Protein 6R00 (pdb70)

Foldseek 3Di:
DAFFEEEEEACAFAANPQGDLLLLLLLLVWPAEEEEEDDVNNVVVSCVRDVHYHYLVVLADVVDFVVSSLVVSLCVQLVVRNVRTYYYYYYYAFCPPPHRNLVVNQVVCVVVPHHHYYDTTHHPVNLVCVQLVHDCVVPHEAEEALQCCQVVVDDDDLAGKYKYAQLQQRPHRGDDPVFDQSVCSVSSLVSCCVRPNQQFWKFWWARHHYPVDRIRGDIDGSVCCPPSVNVNPAGNRIMIMGHHADFDADDVVVCVVVVVDDPVPPDGSLQDQPDDRPRHPPNDHHDPCDVVNVVVVVCVVVDDPDLQDWAWDEDPLLVVLVVCCSNHVVLVVVCVVQQLVSLVPRPPDDPQSSVCSNVVPPVSNVVNTIPGGPVCVVVPPPPD/DPDDDDDDVPDD

Sequence (396 aa):
TKAGSLTIVGTGIESIGQMTLQALSYIEAAAKVFYCVIDPATEAFILTKNKNCVDLYQYYDNGKSRLNTYTQMSSELMVREVRKGLDVVGVFYGHPGVFVNNPSHRALAIAKSEGYRARMLPGVSAEDCLFADLCIDPSNPGCLTYEASDFLIRDRPVSIHSHLVLFQVGCVGIADFNFTGFFDNNKFGVLVDRLEQEYGAEHPVVHYIAAMMPHQDPVTDKYTVAQLREPEIAKRVGGVSTFYIPPKARKASNLDIIRRLELLPAGQVPDKKARIYPANQWEPDVPEVEPYRPSDQAAIAQLADHAPPEQYQPLATSKAMSDVMTKLALDPKALADYKADHRAFAQSVPDLTPQERAALELGDSWAIRCAMKNMPSSLLDAARESGFPWIFGVIGVIG

InterPro domains:
  IPR000878 Tetrapyrrole methylase [PF00590] (12-148)
  IPR014777 Tetrapyrrole methylase, subdomain 1 [G3DSA:3.40.1010.10] (1-129)
  IPR035996 Tetrapyrrole methylase superfamily [SSF53790] (10-252)
  IPR060779 RiPP cyclopeptide precursor peptide region [NF038374] (378-417)

B-factor: mean 42.91, std 15.18, range [23.24, 138.72]

Structure (mmCIF, N/CA/C/O backbone):
data_6R00
#
_entry.id   6R00
#
_cell.length_a   85.772
_cell.length_b   91.828
_cell.length_c   162.999
_cell.angle_alpha   90.00
_cell.angle_beta   90.00
_cell.angle_gamma   90.00
#
_symmetry.space_group_name_H-M   'I 2 2 2'
#
loop_
_entity.id
_entity.type
_entity.pdbx_description
1 polymer 'Peptide N-methyltransferase'
2 polymer PHE-PRO-TRP-MVA-ILE-MVA-PHE-GLY-VAL-ILE-GLY-VAL-ILE-GLY
3 non-polymer S-ADENOSYL-L-HOMOCYSTEINE
4 water water
#
loop_
_atom_site.group_PDB
_atom_site.id
_atom_site.type_symbol
_atom_site.label_atom_id
_atom_site.label_alt_id
_atom_site.label_comp_id
_atom_site.label_asym_id
_atom_site.label_entity_id
_atom_site.label_seq_id
_atom_site.pdbx_PDB_ins_code
_atom_site.Cartn_x
_atom_site.Cartn_y
_atom_site.Cartn_z
_atom_site.occupancy
_atom_site.B_iso_or_equiv
_atom_site.auth_seq_id
_atom_site.auth_comp_id
_atom_site.auth_asym_id
_atom_site.auth_atom_id
_atom_site.pdbx_PDB_model_num
ATOM 1 N N . THR A 1 6 ? 26.176 10.794 39.431 1.00 72.22 7 THR A N 1
ATOM 2 C CA . THR A 1 6 ? 27.057 11.735 40.191 1.00 70.47 7 THR A CA 1
ATOM 3 C C . THR A 1 6 ? 26.385 13.112 40.323 1.00 60.69 7 THR A C 1
ATOM 4 O O . THR A 1 6 ? 26.383 13.633 41.443 1.00 56.92 7 THR A O 1
ATOM 8 N N . LYS A 1 7 ? 25.824 13.669 39.243 1.00 58.34 8 LYS A N 1
ATOM 9 C CA . LYS A 1 7 ? 25.265 15.054 39.196 1.00 54.76 8 LYS A CA 1
ATOM 10 C C . LYS A 1 7 ? 23.948 15.135 39.983 1.00 47.72 8 LYS A C 1
ATOM 11 O O . LYS A 1 7 ? 23.105 14.236 39.836 1.00 45.18 8 LYS A O 1
ATOM 17 N N . ALA A 1 8 ? 23.767 16.165 40.805 1.00 44.41 9 ALA A N 1
ATOM 18 C CA . ALA A 1 8 ? 22.569 16.323 41.647 1.00 41.64 9 ALA A CA 1
ATOM 19 C C . ALA A 1 8 ? 21.380 16.607 40.723 1.00 42.23 9 ALA A C 1
ATOM 20 O O . ALA A 1 8 ? 21.508 17.409 39.799 1.00 42.23 9 ALA A O 1
ATOM 22 N N . GLY A 1 9 ? 20.251 15.990 40.991 1.00 42.20 10 GLY A N 1
ATOM 23 C CA . GLY A 1 9 ? 19.012 16.320 40.261 1.00 42.00 10 GLY A CA 1
ATOM 24 C C . GLY A 1 9 ? 18.646 15.176 39.355 1.00 39.77 10 GLY A C 1
ATOM 25 O O . GLY A 1 9 ? 19.542 14.569 38.713 1.00 39.55 10 GLY A O 1
ATOM 26 N N . SER A 1 10 ? 17.367 14.831 39.327 1.00 35.29 11 SER A N 1
ATOM 27 C CA . SER A 1 10 ? 16.854 13.754 38.461 1.00 32.58 11 SER A CA 1
ATOM 28 C C . SER A 1 10 ? 15.437 14.112 38.027 1.00 30.46 11 SER A C 1
ATOM 29 O O . SER A 1 10 ? 14.774 14.871 38.733 1.00 29.82 11 SER A O 1
ATOM 32 N N . LEU A 1 11 ? 15.038 13.576 36.879 1.00 30.48 12 LEU A N 1
ATOM 33 C CA . LEU A 1 11 ? 13.655 13.680 36.376 1.00 29.02 12 LEU A CA 1
ATOM 34 C C . LEU A 1 11 ? 13.151 12.274 36.115 1.00 29.69 12 LEU A C 1
ATOM 35 O O . LEU A 1 11 ? 13.792 11.524 35.339 1.00 28.87 12 LEU A O 1
ATOM 40 N N . THR A 1 12 ? 12.065 11.931 36.786 1.00 27.57 13 THR A N 1
ATOM 41 C CA . THR A 1 12 ? 11.327 10.688 36.558 1.00 26.52 13 THR A CA 1
ATOM 42 C C . THR A 1 12 ? 9.923 11.079 36.150 1.00 30.05 13 THR A C 1
ATOM 43 O O . THR A 1 12 ? 9.282 11.807 36.909 1.00 28.22 13 THR A O 1
ATOM 47 N N . ILE A 1 13 ? 9.496 10.671 34.956 1.00 26.90 14 ILE A N 1
ATOM 48 C CA . ILE A 1 13 ? 8.111 10.954 34.506 1.00 25.57 14 ILE A CA 1
ATOM 49 C C . ILE A 1 13 ? 7.322 9.660 34.601 1.00 25.77 14 ILE A C 1
ATOM 50 O O . ILE A 1 13 ? 7.790 8.623 34.097 1.00 26.83 14 ILE A O 1
ATOM 55 N N . VAL A 1 14 ? 6.167 9.738 35.239 1.00 25.11 15 VAL A N 1
ATOM 56 C CA . VAL A 1 14 ? 5.312 8.554 35.516 1.00 24.84 15 VAL A CA 1
ATOM 57 C C . VAL A 1 14 ? 3.898 8.820 35.020 1.00 24.74 15 VAL A C 1
ATOM 58 O O . VAL A 1 14 ? 3.523 10.009 34.791 1.00 24.49 15 VAL A O 1
ATOM 62 N N . GLY A 1 15 ? 3.111 7.743 34.930 1.00 25.10 16 GLY A N 1
ATOM 63 C CA . GLY A 1 15 ? 1.707 7.846 34.532 1.00 25.45 16 GLY A CA 1
ATOM 64 C C . GLY A 1 15 ? 0.758 7.581 35.669 1.00 26.38 16 GLY A C 1
ATOM 65 O O . GLY A 1 15 ? 1.185 7.054 36.730 1.00 27.84 16 GLY A O 1
ATOM 66 N N . THR A 1 16 ? -0.507 7.927 35.485 1.00 25.58 17 THR A N 1
ATOM 67 C CA . THR A 1 16 ? -1.559 7.533 36.461 1.00 27.01 17 THR A CA 1
ATOM 68 C C . THR A 1 16 ? -2.471 6.450 35.894 1.00 27.47 17 THR A C 1
ATOM 69 O O . THR A 1 16 ? -3.357 6.021 36.622 1.00 26.89 17 THR A O 1
ATOM 73 N N . GLY A 1 17 ? -2.291 6.065 34.631 1.00 26.85 18 GLY A N 1
ATOM 74 C CA . GLY A 1 17 ? -3.308 5.272 33.933 1.00 27.10 18 GLY A CA 1
ATOM 75 C C . GLY A 1 17 ? -4.556 6.081 33.720 1.00 29.73 18 GLY A C 1
ATOM 76 O O . GLY A 1 17 ? -4.532 7.300 33.928 1.00 27.14 18 GLY A O 1
ATOM 77 N N . ILE A 1 18 ? -5.643 5.449 33.308 1.00 26.64 19 ILE A N 1
ATOM 78 C CA . ILE A 1 18 ? -6.838 6.191 32.841 1.00 27.98 19 ILE A CA 1
ATOM 79 C C . ILE A 1 18 ? -7.892 6.213 33.941 1.00 27.41 19 ILE A C 1
ATOM 80 O O . ILE A 1 18 ? -8.422 7.303 34.266 1.00 28.36 19 ILE A O 1
ATOM 85 N N . GLU A 1 19 ? -8.222 5.054 34.498 1.00 26.54 20 GLU A N 1
ATOM 86 C CA . GLU A 1 19 ? -9.262 4.963 35.533 1.00 27.27 20 GLU A CA 1
ATOM 87 C C . GLU A 1 19 ? -8.698 5.522 36.836 1.00 28.57 20 GLU A C 1
ATOM 88 O O . GLU A 1 19 ? -7.634 5.064 37.281 1.00 30.88 20 GLU A O 1
ATOM 94 N N . SER A 1 20 ? -9.470 6.388 37.476 1.00 28.43 21 SER A N 1
ATOM 95 C CA . SER A 1 20 ? -9.084 7.137 38.699 1.00 30.52 21 SER A CA 1
ATOM 96 C C . SER A 1 20 ? -8.386 6.224 39.705 1.00 30.71 21 SER A C 1
ATOM 97 O O . SER A 1 20 ? -9.036 5.293 40.186 1.00 28.43 21 SER A O 1
ATOM 100 N N . ILE A 1 21 ? -7.137 6.558 40.052 1.00 28.36 22 ILE A N 1
ATOM 101 C CA . ILE A 1 21 ? -6.297 6.034 41.158 1.00 30.93 22 ILE A CA 1
ATOM 102 C C . ILE A 1 21 ? -5.864 4.587 40.892 1.00 33.17 22 ILE A C 1
ATOM 103 O O . ILE A 1 21 ? -4.649 4.325 40.963 1.00 33.69 22 ILE A O 1
ATOM 108 N N . GLY A 1 22 ? -6.820 3.677 40.667 1.00 28.64 23 GLY A N 1
ATOM 109 C CA . GLY A 1 22 ? -6.546 2.238 40.556 1.00 30.98 23 GLY A CA 1
ATOM 110 C C . GLY A 1 22 ? -5.565 1.882 39.451 1.00 28.22 23 GLY A C 1
ATOM 111 O O . GLY A 1 22 ? -4.902 0.828 39.572 1.00 26.51 23 GLY A O 1
ATOM 112 N N . GLN A 1 23 ? -5.454 2.673 38.383 1.00 26.01 24 GLN A N 1
ATOM 113 C CA . GLN A 1 23 ? -4.612 2.273 37.224 1.00 25.11 24 GLN A CA 1
ATOM 114 C C . GLN A 1 23 ? -3.215 2.878 37.334 1.00 25.76 24 GLN A C 1
ATOM 115 O O . GLN A 1 23 ? -2.410 2.677 36.430 1.00 27.56 24 GLN A O 1
ATOM 121 N N . MET A 1 24 ? -2.907 3.500 38.463 1.00 26.03 25 MET A N 1
ATOM 122 C CA . MET A 1 24 ? -1.523 3.903 38.784 1.00 25.70 25 MET A CA 1
ATOM 123 C C . MET A 1 24 ? -0.699 2.654 39.118 1.00 25.61 25 MET A C 1
ATOM 124 O O . MET A 1 24 ? -1.218 1.794 39.856 1.00 27.53 25 MET A O 1
ATOM 129 N N . THR A 1 25 ? 0.536 2.572 38.651 1.00 27.07 26 THR A N 1
ATOM 130 C CA . THR A 1 25 ? 1.419 1.435 39.031 1.00 26.13 26 THR A CA 1
ATOM 131 C C . THR A 1 25 ? 1.983 1.658 40.432 1.00 26.92 26 THR A C 1
ATOM 132 O O . THR A 1 25 ? 2.115 2.820 40.929 1.00 25.43 26 THR A O 1
ATOM 136 N N . LEU A 1 26 ? 2.369 0.568 41.082 1.00 27.36 27 LEU A N 1
ATOM 137 C CA . LEU A 1 26 ? 3.001 0.665 42.403 1.00 26.69 27 LEU A CA 1
ATOM 138 C C . LEU A 1 26 ? 4.258 1.551 42.304 1.00 27.03 27 LEU A C 1
ATOM 139 O O . LEU A 1 26 ? 4.503 2.323 43.283 1.00 28.07 27 LEU A O 1
ATOM 144 N N . GLN A 1 27 ? 5.065 1.409 41.252 1.00 26.83 28 GLN A N 1
ATOM 145 C CA . GLN A 1 27 ? 6.334 2.174 41.170 1.00 27.71 28 GLN A CA 1
ATOM 146 C C . GLN A 1 27 ? 5.998 3.651 40.927 1.00 26.26 28 GLN A C 1
ATOM 147 O O . GLN A 1 27 ? 6.707 4.496 41.461 1.00 27.82 28 GLN A O 1
ATOM 153 N N . ALA A 1 28 ? 4.967 3.957 40.153 1.00 27.91 29 ALA A N 1
ATOM 154 C CA . ALA A 1 28 ? 4.598 5.375 39.918 1.00 27.47 29 ALA A CA 1
ATOM 155 C C . ALA A 1 28 ? 4.279 5.992 41.286 1.00 27.98 29 ALA A C 1
ATOM 156 O O . ALA A 1 28 ? 4.771 7.099 41.599 1.00 26.87 29 ALA A O 1
ATOM 158 N N . LEU A 1 29 ? 3.440 5.329 42.074 1.00 27.34 30 LEU A N 1
ATOM 159 C CA . LEU A 1 29 ? 3.116 5.804 43.445 1.00 29.41 30 LEU A CA 1
ATOM 160 C C . LEU A 1 29 ? 4.395 5.992 44.277 1.00 27.61 30 LEU A C 1
ATOM 161 O O . LEU A 1 29 ? 4.528 7.032 44.948 1.00 28.47 30 LEU A O 1
ATOM 166 N N . SER A 1 30 ? 5.317 5.018 44.304 1.00 27.37 31 SER A N 1
ATOM 167 C CA . SER A 1 30 ? 6.520 5.095 45.159 1.00 28.36 31 SER A CA 1
ATOM 168 C C . SER A 1 30 ? 7.381 6.303 44.736 1.00 27.23 31 SER A C 1
ATOM 169 O O . SER A 1 30 ? 7.925 6.965 45.623 1.00 29.00 31 SER A O 1
ATOM 172 N N . TYR A 1 31 ? 7.497 6.611 43.438 1.00 26.89 32 TYR A N 1
ATOM 173 C CA . TYR A 1 31 ? 8.324 7.750 42.961 1.00 26.99 32 TYR A CA 1
ATOM 174 C C . TYR A 1 31 ? 7.629 9.077 43.323 1.00 26.46 32 TYR A C 1
ATOM 175 O O . TYR A 1 31 ? 8.316 10.004 43.736 1.00 28.64 32 TYR A O 1
ATOM 184 N N . ILE A 1 32 ? 6.304 9.131 43.232 1.00 26.87 33 ILE A N 1
ATOM 185 C CA . ILE A 1 32 ? 5.530 10.339 43.635 1.00 28.19 33 ILE A CA 1
ATOM 186 C C . ILE A 1 32 ? 5.794 10.581 45.132 1.00 30.11 33 ILE A C 1
ATOM 187 O O . ILE A 1 32 ? 6.073 11.719 45.499 1.00 29.46 33 ILE A O 1
ATOM 192 N N . GLU A 1 33 ? 5.726 9.542 45.964 1.00 29.55 34 GLU A N 1
ATOM 193 C CA . GLU A 1 33 ? 5.957 9.716 47.430 1.00 31.89 34 GLU A CA 1
ATOM 194 C C . GLU A 1 33 ? 7.400 10.155 47.700 1.00 33.14 34 GLU A C 1
ATOM 195 O O . GLU A 1 33 ? 7.583 10.955 48.615 1.00 33.94 34 GLU A O 1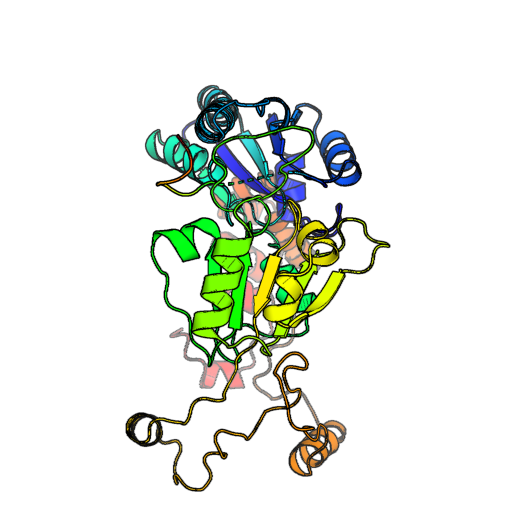
ATOM 201 N N . ALA A 1 34 ? 8.395 9.665 46.956 1.00 32.84 35 ALA A N 1
ATOM 202 C CA . ALA A 1 34 ? 9.828 9.921 47.228 1.00 36.13 35 ALA A CA 1
ATOM 203 C C . ALA A 1 34 ? 10.274 11.282 46.688 1.00 33.26 35 ALA A C 1
ATOM 204 O O . ALA A 1 34 ? 11.315 11.781 47.145 1.00 33.10 35 ALA A O 1
ATOM 206 N N . ALA A 1 35 ? 9.531 11.894 45.760 1.00 32.36 36 ALA A N 1
ATOM 207 C CA . ALA A 1 35 ? 9.975 13.119 45.052 1.00 31.62 36 ALA A CA 1
ATOM 208 C C . ALA A 1 35 ? 10.177 14.295 46.004 1.00 31.44 36 ALA A C 1
ATOM 209 O O . ALA A 1 35 ? 9.365 14.475 46.921 1.00 33.56 36 ALA A O 1
ATOM 211 N N . ALA A 1 36 ? 11.124 15.172 45.670 1.00 32.68 37 ALA A N 1
ATOM 212 C CA . ALA A 1 36 ? 11.265 16.515 46.281 1.00 33.78 37 ALA A CA 1
ATOM 213 C C . ALA A 1 36 ? 10.153 17.431 45.758 1.00 32.66 37 ALA A C 1
ATOM 214 O O . ALA A 1 36 ? 9.690 18.297 46.503 1.00 32.32 37 ALA A O 1
ATOM 216 N N . LYS A 1 37 ? 9.769 17.270 44.489 1.00 31.58 38 LYS A N 1
ATOM 217 C CA . LYS A 1 37 ? 8.768 18.140 43.836 1.00 33.22 38 LYS A CA 1
ATOM 218 C C . LYS A 1 37 ? 8.011 17.307 42.796 1.00 29.61 38 LYS A C 1
ATOM 219 O O . LYS A 1 37 ? 8.663 16.485 42.116 1.00 28.79 38 LYS A O 1
ATOM 225 N N . VAL A 1 38 ? 6.693 17.482 42.755 1.00 28.99 39 VAL A N 1
ATOM 226 C CA . VAL A 1 38 ? 5.789 16.737 41.832 1.00 28.21 39 VAL A CA 1
ATOM 227 C C . VAL A 1 38 ? 5.058 17.753 40.955 1.00 28.96 39 VAL A C 1
ATOM 228 O O . VAL A 1 38 ? 4.479 18.701 41.484 1.00 29.28 39 VAL A O 1
ATOM 232 N N . PHE A 1 39 ? 5.080 17.526 39.649 1.00 26.33 40 PHE A N 1
ATOM 233 C CA . PHE A 1 39 ? 4.320 18.296 38.656 1.00 24.80 40 PHE A CA 1
ATOM 234 C C . PHE A 1 39 ? 3.332 17.334 38.013 1.00 26.50 40 PHE A C 1
ATOM 235 O O . PHE A 1 39 ? 3.780 16.309 37.560 1.00 28.33 40 PHE A O 1
ATOM 243 N N . TYR A 1 40 ? 2.053 17.663 37.995 1.00 25.51 41 TYR A N 1
ATOM 244 C CA . TYR A 1 40 ? 1.044 16.695 37.501 1.00 25.60 41 TYR A CA 1
ATOM 245 C C . TYR A 1 40 ? 0.105 17.330 36.482 1.00 24.42 41 TYR A C 1
ATOM 246 O O . TYR A 1 40 ? -0.202 18.516 36.533 1.00 25.62 41 TYR A O 1
ATOM 255 N N . CYS A 1 41 ? -0.396 16.479 35.593 1.00 24.77 42 CYS A N 1
ATOM 256 C CA . CYS A 1 41 ? -1.414 16.850 34.579 1.00 24.98 42 CYS A CA 1
ATOM 257 C C . CYS A 1 41 ? -2.370 15.657 34.469 1.00 25.61 42 CYS A C 1
ATOM 258 O O . CYS A 1 41 ? -1.998 14.695 33.828 1.00 27.14 42 CYS A O 1
ATOM 261 N N . VAL A 1 42 ? -3.474 15.675 35.202 1.00 26.64 43 VAL A N 1
ATOM 262 C CA . VAL A 1 42 ? -4.372 14.473 35.289 1.00 27.48 43 VAL A CA 1
ATOM 263 C C . VAL A 1 42 ? -5.762 14.895 34.841 1.00 33.09 43 VAL A C 1
ATOM 264 O O . VAL A 1 42 ? -5.980 16.102 34.664 1.00 36.33 43 VAL A O 1
ATOM 268 N N . ILE A 1 43 ? -6.685 13.958 34.662 1.00 35.53 44 ILE A N 1
ATOM 269 C CA . ILE A 1 43 ? -8.041 14.379 34.215 1.00 39.58 44 ILE A CA 1
ATOM 270 C C . ILE A 1 43 ? -8.972 14.488 35.419 1.00 48.73 44 ILE A C 1
ATOM 271 O O . ILE A 1 43 ? -9.718 15.524 35.539 1.00 51.17 44 ILE A O 1
ATOM 276 N N . ASP A 1 44 ? -8.954 13.509 36.307 1.00 34.53 45 ASP A N 1
ATOM 277 C CA . ASP A 1 44 ? -10.064 13.470 37.288 1.00 32.11 45 ASP A CA 1
ATOM 278 C C . ASP A 1 44 ? -9.579 13.991 38.625 1.00 29.79 45 ASP A C 1
ATOM 279 O O . ASP A 1 44 ? -8.430 13.802 39.021 1.00 28.44 45 ASP A O 1
ATOM 284 N N . PRO A 1 45 ? -10.489 14.617 39.380 1.00 30.52 46 PRO A N 1
ATOM 285 C CA . PRO A 1 45 ? -10.116 15.244 40.646 1.00 34.06 46 PRO A CA 1
ATOM 286 C C . PRO A 1 45 ? -9.809 14.255 41.772 1.00 29.68 46 PRO A C 1
ATOM 287 O O . PRO A 1 45 ? -9.124 14.638 42.675 1.00 30.14 46 PRO A O 1
ATOM 291 N N . ALA A 1 46 ? -10.319 13.018 41.721 1.00 28.80 47 ALA A N 1
ATOM 292 C CA . ALA A 1 46 ? -10.024 12.021 42.772 1.00 28.68 47 ALA A CA 1
ATOM 293 C C . ALA A 1 46 ? -8.547 11.614 42.647 1.00 28.59 47 ALA A C 1
ATOM 294 O O . ALA A 1 46 ? -7.846 11.532 43.685 1.00 28.59 47 ALA A O 1
ATOM 296 N N . THR A 1 47 ? -8.059 11.460 41.418 1.00 28.10 48 THR A N 1
ATOM 297 C CA . THR A 1 47 ? -6.623 11.196 41.158 1.00 27.78 48 THR A CA 1
ATOM 298 C C . THR A 1 47 ? -5.771 12.385 41.619 1.00 27.24 48 THR A C 1
ATOM 299 O O . THR A 1 47 ? -4.766 12.173 42.316 1.00 27.04 48 THR A O 1
ATOM 303 N N . GLU A 1 48 ? -6.197 13.603 41.304 1.00 27.61 49 GLU A N 1
ATOM 304 C CA . GLU A 1 48 ? -5.476 14.813 41.795 1.00 27.14 49 GLU A CA 1
ATOM 305 C C . GLU A 1 48 ? -5.418 14.824 43.327 1.00 28.71 49 GLU A C 1
ATOM 306 O O . GLU A 1 48 ? -4.322 14.988 43.894 1.00 28.53 49 GLU A O 1
ATOM 312 N N . ALA A 1 49 ? -6.550 14.641 44.004 1.00 29.69 50 ALA A N 1
ATOM 313 C CA . ALA A 1 49 ? -6.615 14.648 45.479 1.00 29.76 50 ALA A CA 1
ATOM 314 C C . ALA A 1 49 ? -5.694 13.557 46.048 1.00 30.06 50 ALA A C 1
ATOM 315 O O . ALA A 1 49 ? -5.000 13.816 47.042 1.00 30.82 50 ALA A O 1
ATOM 317 N N . PHE A 1 50 ? -5.705 12.370 45.440 1.00 29.20 51 PHE A N 1
ATOM 318 C CA . PHE A 1 50 ? -4.868 11.216 45.835 1.00 28.15 51 PHE A CA 1
ATOM 319 C C . PHE A 1 50 ? -3.393 11.619 45.761 1.00 28.22 51 PHE A C 1
ATOM 320 O O . PHE A 1 50 ? -2.669 11.438 46.762 1.00 30.82 51 PHE A O 1
ATOM 328 N N . ILE A 1 51 ? -2.966 12.208 44.645 1.00 28.10 52 ILE A N 1
ATOM 329 C CA . ILE A 1 51 ? -1.542 12.631 44.500 1.00 28.34 52 ILE A CA 1
ATOM 330 C C . ILE A 1 51 ? -1.174 13.601 45.621 1.00 30.15 52 ILE A C 1
ATOM 331 O O . ILE A 1 51 ? -0.079 13.479 46.215 1.00 29.84 52 ILE A O 1
ATOM 336 N N . LEU A 1 52 ? -2.035 14.590 45.877 1.00 30.12 53 LEU A N 1
ATOM 337 C CA . LEU A 1 52 ? -1.753 15.622 46.898 1.00 32.31 53 LEU A CA 1
ATOM 338 C C . LEU A 1 52 ? -1.647 14.986 48.289 1.00 34.80 53 LEU A C 1
ATOM 339 O O . LEU A 1 52 ? -0.936 15.576 49.109 1.00 35.96 53 LEU A O 1
ATOM 344 N N . THR A 1 53 ? -2.267 13.827 48.551 1.00 33.73 54 THR A N 1
ATOM 345 C CA . THR A 1 53 ? -2.100 13.130 49.860 1.00 36.36 54 THR A CA 1
ATOM 346 C C . THR A 1 53 ? -0.727 12.472 49.927 1.00 36.87 54 THR A C 1
ATOM 347 O O . THR A 1 53 ? -0.291 12.140 51.047 1.00 35.05 54 THR A O 1
ATOM 351 N N . LYS A 1 54 ? -0.080 12.240 48.782 1.00 33.19 55 LYS A N 1
ATOM 352 C CA . LYS A 1 54 ? 1.165 11.443 48.717 1.00 34.03 55 LYS A CA 1
ATOM 353 C C . LYS A 1 54 ? 2.415 12.317 48.733 1.00 35.15 55 LYS A C 1
ATOM 354 O O . LYS A 1 54 ? 3.496 11.766 48.981 1.00 33.88 55 LYS A O 1
ATOM 360 N N . ASN A 1 55 ? 2.322 13.592 48.382 1.00 34.43 56 ASN A N 1
ATOM 361 C CA . ASN A 1 55 ? 3.509 14.485 48.373 1.00 32.62 56 ASN A CA 1
ATOM 362 C C . ASN A 1 55 ? 3.063 15.893 48.758 1.00 33.61 56 ASN A C 1
ATOM 363 O O . ASN A 1 55 ? 1.994 16.329 48.290 1.00 33.44 56 ASN A O 1
ATOM 368 N N . LYS A 1 56 ? 3.873 16.576 49.566 1.00 34.53 57 LYS A N 1
ATOM 369 C CA . LYS A 1 56 ? 3.506 17.894 50.109 1.00 38.33 57 LYS A CA 1
ATOM 370 C C . LYS A 1 56 ? 3.892 19.011 49.145 1.00 36.31 57 LYS A C 1
ATOM 371 O O . LYS A 1 56 ? 3.538 20.125 49.430 1.00 34.87 57 LYS A O 1
ATOM 377 N N . ASN A 1 57 ? 4.604 18.726 48.049 1.00 34.40 58 ASN A N 1
ATOM 378 C CA . ASN A 1 57 ? 5.144 19.778 47.145 1.00 34.14 58 ASN A CA 1
ATOM 379 C C . ASN A 1 57 ? 4.710 19.479 45.704 1.00 34.14 58 ASN A C 1
ATOM 380 O O . ASN A 1 57 ? 5.568 19.051 44.940 1.00 36.04 58 ASN A O 1
ATOM 385 N N . CYS A 1 58 ? 3.437 19.690 45.379 1.00 30.59 59 CYS A N 1
ATOM 386 C CA . CYS A 1 58 ? 2.839 19.388 44.059 1.00 30.29 59 CYS A CA 1
ATOM 387 C C . CYS A 1 58 ? 2.448 20.680 43.364 1.00 31.83 59 CYS A C 1
ATOM 388 O O . CYS A 1 58 ? 2.018 21.657 44.012 1.00 30.58 59 CYS A O 1
ATOM 391 N N . VAL A 1 59 ? 2.566 20.657 42.055 1.00 27.06 60 VAL A N 1
ATOM 392 C CA . VAL A 1 59 ? 2.139 21.751 41.157 1.00 27.32 60 VAL A CA 1
ATOM 393 C C . VAL A 1 59 ? 1.272 21.186 40.042 1.00 26.99 60 VAL A C 1
ATOM 394 O O . VAL A 1 59 ? 1.738 20.267 39.337 1.00 27.64 60 VAL A O 1
ATOM 398 N N . ASP A 1 60 ? 0.107 21.783 39.844 1.00 27.77 61 ASP A N 1
ATOM 399 C CA . ASP A 1 60 ? -0.804 21.376 38.746 1.00 27.91 61 ASP A CA 1
ATOM 400 C C . ASP A 1 60 ? -0.331 22.046 37.458 1.00 27.01 61 ASP A C 1
ATOM 401 O O . ASP A 1 60 ? -0.424 23.277 37.373 1.00 29.67 61 ASP A O 1
ATOM 406 N N . LEU A 1 61 ? 0.118 21.253 36.490 1.00 25.41 62 LEU A N 1
ATOM 407 C CA . LEU A 1 61 ? 0.539 21.760 35.159 1.00 26.32 62 LEU A CA 1
ATOM 408 C C . LEU A 1 61 ? -0.659 22.251 34.343 1.00 28.65 62 LEU A C 1
ATOM 409 O O . LEU A 1 61 ? -0.435 23.026 33.402 1.00 27.25 62 LEU A O 1
ATOM 414 N N . TYR A 1 62 ? -1.893 21.856 34.683 1.00 29.44 63 TYR A N 1
ATOM 415 C CA . TYR A 1 62 ? -3.085 22.214 33.865 1.00 29.14 63 TYR A CA 1
ATOM 416 C C . TYR A 1 62 ? -3.301 23.730 33.858 1.00 30.68 63 TYR A C 1
ATOM 417 O O . TYR A 1 62 ? -3.840 24.281 32.902 1.00 30.46 63 TYR A O 1
ATOM 426 N N . GLN A 1 63 ? -2.832 24.422 34.885 1.00 28.68 64 GLN A N 1
ATOM 427 C CA . GLN A 1 63 ? -2.999 25.890 34.956 1.00 29.32 64 GLN A CA 1
ATOM 428 C C . GLN A 1 63 ? -2.217 26.613 33.847 1.00 30.39 64 GLN A C 1
ATOM 429 O O . GLN A 1 63 ? -2.408 27.845 33.735 1.00 30.94 64 GLN A O 1
ATOM 435 N N . TYR A 1 64 ? -1.351 25.928 33.088 1.00 27.98 65 TYR A N 1
ATOM 436 C CA . TYR A 1 64 ? -0.511 26.564 32.035 1.00 27.20 65 TYR A CA 1
ATOM 437 C C . TYR A 1 64 ? -1.173 26.516 30.660 1.00 29.60 65 TYR A C 1
ATOM 438 O O . TYR A 1 64 ? -0.609 27.083 29.726 1.00 31.67 65 TYR A O 1
ATOM 447 N N . TYR A 1 65 ? -2.333 25.871 30.533 1.00 28.86 66 TYR A N 1
ATOM 448 C CA . TYR A 1 65 ? -3.226 26.054 29.373 1.00 29.20 66 TYR A CA 1
ATOM 449 C C . TYR A 1 65 ? -3.936 27.395 29.514 1.00 31.38 66 TYR A C 1
ATOM 450 O O . TYR A 1 65 ? -4.172 27.871 30.652 1.00 31.82 66 TYR A O 1
ATOM 459 N N . ASP A 1 66 ? -4.353 27.968 28.387 1.00 31.68 67 ASP A N 1
ATOM 460 C CA . ASP A 1 66 ? -5.277 29.121 28.429 1.00 33.42 67 ASP A CA 1
ATOM 461 C C . ASP A 1 66 ? -6.007 29.221 27.100 1.00 34.13 67 ASP A C 1
ATOM 462 O O . ASP A 1 66 ? -5.522 28.686 26.089 1.00 33.10 67 ASP A O 1
ATOM 467 N N . ASN A 1 67 ? -7.157 29.882 27.124 1.00 34.28 68 ASN A N 1
ATOM 468 C CA . ASN A 1 67 ? -7.972 30.099 25.909 1.00 36.13 68 ASN A CA 1
ATOM 469 C C . ASN A 1 67 ? -7.135 30.790 24.840 1.00 36.54 68 ASN A C 1
ATOM 470 O O . ASN A 1 67 ? -6.596 31.856 25.113 1.00 39.84 68 ASN A O 1
ATOM 475 N N . GLY A 1 68 ? -7.094 30.204 23.644 1.00 39.31 69 GLY A N 1
ATOM 476 C CA . GLY A 1 68 ? -6.406 30.767 22.472 1.00 47.37 69 GLY A CA 1
ATOM 477 C C . GLY A 1 68 ? -4.898 30.747 22.635 1.00 49.35 69 GLY A C 1
ATOM 478 O O . GLY A 1 68 ? -4.226 31.343 21.793 1.00 46.93 69 GLY A O 1
ATOM 479 N N . LYS A 1 69 ? -4.375 30.108 23.689 1.00 44.7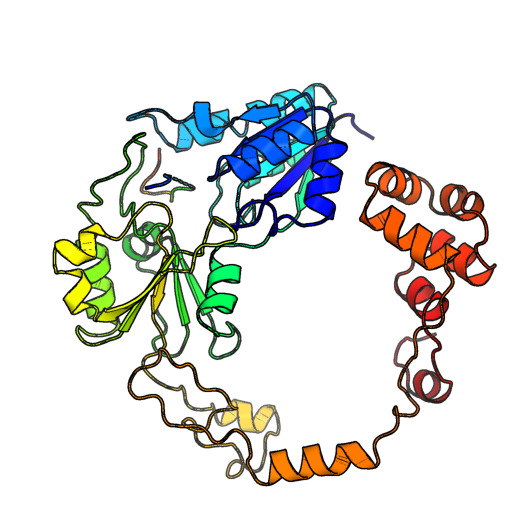8 70 LYS A N 1
ATOM 480 C CA . LYS A 1 69 ? -2.912 30.026 23.936 1.00 44.65 70 LYS A CA 1
ATOM 481 C C . LYS A 1 69 ? -2.403 28.766 23.239 1.00 38.47 70 LYS A C 1
ATOM 482 O O . LYS A 1 69 ? -3.012 27.706 23.384 1.00 39.73 70 LYS A O 1
ATOM 488 N N . SER A 1 70 ? -1.371 28.926 22.422 1.00 40.58 71 SER A N 1
ATOM 489 C CA . SER A 1 70 ? -0.710 27.851 21.657 1.00 40.50 71 SER A CA 1
ATOM 490 C C . SER A 1 70 ? -0.402 26.701 22.620 1.00 35.98 71 SER A C 1
ATOM 491 O O . SER A 1 70 ? 0.210 27.008 23.645 1.00 35.31 71 SER A O 1
ATOM 494 N N . ARG A 1 71 ? -0.866 25.490 22.335 1.00 37.02 72 ARG A N 1
ATOM 495 C CA . ARG A 1 71 ? -0.564 24.303 23.168 1.00 35.88 72 ARG A CA 1
ATOM 496 C C . ARG A 1 71 ? 0.956 24.094 23.180 1.00 35.02 72 ARG A C 1
ATOM 497 O O . ARG A 1 71 ? 1.477 23.683 24.212 1.00 30.47 72 ARG A O 1
ATOM 505 N N . LEU A 1 72 ? 1.635 24.384 22.079 1.00 35.25 73 LEU A N 1
ATOM 506 C CA . LEU A 1 72 ? 3.111 24.266 22.011 1.00 39.44 73 LEU A CA 1
ATOM 507 C C . LEU A 1 72 ? 3.741 25.153 23.088 1.00 36.15 73 LEU A C 1
ATOM 508 O O . LEU A 1 72 ? 4.679 24.692 23.766 1.00 36.68 73 LEU A O 1
ATOM 513 N N . ASN A 1 73 ? 3.251 26.375 23.266 1.00 35.74 74 ASN A N 1
ATOM 514 C CA . ASN A 1 73 ? 3.783 27.295 24.303 1.00 34.73 74 ASN A CA 1
ATOM 515 C C . ASN A 1 73 ? 3.500 26.717 25.700 1.00 33.31 74 ASN A C 1
ATOM 516 O O . ASN A 1 73 ? 4.390 26.786 26.585 1.00 32.29 74 ASN A O 1
ATOM 521 N N . THR A 1 74 ? 2.296 26.205 25.921 1.00 30.54 75 THR A N 1
ATOM 522 C CA . THR A 1 74 ? 1.956 25.505 27.188 1.00 29.53 75 THR A CA 1
ATOM 523 C C . THR A 1 74 ? 2.981 24.391 27.425 1.00 30.02 75 THR A C 1
ATOM 524 O O . THR A 1 74 ? 3.489 24.285 28.567 1.00 29.49 75 THR A O 1
ATOM 528 N N . TYR A 1 75 ? 3.244 23.553 26.420 1.00 29.91 76 TYR A N 1
ATOM 529 C CA . TYR A 1 75 ? 4.101 22.345 26.558 1.00 28.63 76 TYR A CA 1
ATOM 530 C C . TYR A 1 75 ? 5.535 22.795 26.880 1.00 29.73 76 TYR A C 1
ATOM 531 O O . TYR A 1 75 ? 6.187 22.159 27.716 1.00 28.88 76 TYR A O 1
ATOM 540 N N . THR A 1 76 ? 6.025 23.837 26.220 1.00 29.52 77 THR A N 1
ATOM 541 C CA . THR A 1 76 ? 7.364 24.393 26.520 1.00 31.51 77 THR A CA 1
ATOM 542 C C . THR A 1 76 ? 7.421 24.794 27.997 1.00 32.77 77 THR A C 1
ATOM 543 O O . THR A 1 76 ? 8.453 24.495 28.671 1.00 30.67 77 THR A O 1
ATOM 547 N N . GLN A 1 77 ? 6.369 25.448 28.492 1.00 29.80 78 GLN A N 1
ATOM 548 C CA . GLN A 1 77 ? 6.297 25.956 29.880 1.00 28.58 78 GLN A CA 1
ATOM 549 C C . GLN A 1 77 ? 6.247 24.775 30.856 1.00 29.49 78 GLN A C 1
ATOM 550 O O . GLN A 1 77 ? 7.001 24.787 31.833 1.00 28.93 78 GLN A O 1
ATOM 556 N N . MET A 1 78 ? 5.412 23.764 30.583 1.00 28.04 79 MET A N 1
ATOM 557 C CA . MET A 1 78 ? 5.296 22.570 31.452 1.00 27.77 79 MET A CA 1
ATOM 558 C C . MET A 1 78 ? 6.678 21.920 31.592 1.00 27.89 79 MET A C 1
ATOM 559 O O . MET A 1 78 ? 7.115 21.620 32.709 1.00 28.07 79 MET A O 1
ATOM 564 N N A SER A 1 79 ? 7.335 21.677 30.464 0.50 27.87 80 SER A N 1
ATOM 565 N N B SER A 1 79 ? 7.363 21.696 30.469 0.50 27.91 80 SER A N 1
ATOM 566 C CA A SER A 1 79 ? 8.687 21.086 30.429 0.50 27.99 80 SER A CA 1
ATOM 567 C CA B SER A 1 79 ? 8.704 21.064 30.445 0.50 28.10 80 SER A CA 1
ATOM 568 C C A SER A 1 79 ? 9.633 21.930 31.301 0.50 28.51 80 SER A C 1
ATOM 569 C C B SER A 1 79 ? 9.698 21.921 31.249 0.50 28.74 80 SER A C 1
ATOM 570 O O A SER A 1 79 ? 10.338 21.355 32.160 0.50 29.76 80 SER A O 1
ATOM 571 O O B SER A 1 79 ? 10.543 21.336 31.968 0.50 29.28 80 SER A O 1
ATOM 576 N N . GLU A 1 80 ? 9.654 23.241 31.085 1.00 29.42 81 GLU A N 1
ATOM 577 C CA . GLU A 1 80 ? 10.673 24.136 31.705 1.00 30.83 81 GLU A CA 1
ATOM 578 C C . GLU A 1 80 ? 10.466 24.195 33.221 1.00 30.94 81 GLU A C 1
ATOM 579 O O . GLU A 1 80 ? 11.459 24.217 33.942 1.00 31.65 81 GLU A O 1
ATOM 585 N N . LEU A 1 81 ? 9.221 24.136 33.685 1.00 30.90 82 LEU A N 1
ATOM 586 C CA . LEU A 1 81 ? 8.954 24.124 35.143 1.00 32.14 82 LEU A CA 1
ATOM 587 C C . LEU A 1 81 ? 9.633 22.909 35.762 1.00 31.39 82 LEU A C 1
ATOM 588 O O . LEU A 1 81 ? 10.170 23.059 36.882 1.00 32.88 82 LEU A O 1
ATOM 593 N N . MET A 1 82 ? 9.551 21.734 35.128 1.00 28.31 83 MET A N 1
ATOM 594 C CA . MET A 1 82 ? 10.143 20.497 35.678 1.00 28.21 83 MET A CA 1
ATOM 595 C C . MET A 1 82 ? 11.674 20.599 35.609 1.00 31.81 83 MET A C 1
ATOM 596 O O . MET A 1 82 ? 12.331 20.318 36.619 1.00 31.21 83 MET A O 1
ATOM 601 N N . VAL A 1 83 ? 12.224 20.992 34.476 1.00 31.89 84 VAL A N 1
ATOM 602 C CA . VAL A 1 83 ? 13.704 20.972 34.272 1.00 31.10 84 VAL A CA 1
ATOM 603 C C . VAL A 1 83 ? 14.345 22.054 35.157 1.00 32.21 84 VAL A C 1
ATOM 604 O O . VAL A 1 83 ? 15.455 21.823 35.655 1.00 35.51 84 VAL A O 1
ATOM 608 N N . ARG A 1 84 ? 13.689 23.182 35.393 1.00 30.84 85 ARG A N 1
ATOM 609 C CA . ARG A 1 84 ? 14.225 24.209 36.332 1.00 32.98 85 ARG A CA 1
ATOM 610 C C . ARG A 1 84 ? 14.515 23.586 37.696 1.00 34.95 85 ARG A C 1
ATOM 611 O O . ARG A 1 84 ? 15.566 23.934 38.274 1.00 36.22 85 ARG A O 1
ATOM 619 N N . GLU A 1 85 ? 13.650 22.714 38.209 1.00 34.81 86 GLU A N 1
ATOM 620 C CA . GLU A 1 85 ? 13.818 22.081 39.553 1.00 34.30 86 GLU A CA 1
ATOM 621 C C . GLU A 1 85 ? 14.896 20.996 39.489 1.00 37.31 86 GLU A C 1
ATOM 622 O O . GLU A 1 85 ? 15.652 20.823 40.474 1.00 35.38 86 GLU A O 1
ATOM 628 N N . VAL A 1 86 ? 15.018 20.302 38.365 1.00 34.42 87 VAL A N 1
ATOM 629 C CA . VAL A 1 86 ? 16.112 19.321 38.151 1.00 33.93 87 VAL A CA 1
ATOM 630 C C . VAL A 1 86 ? 17.447 20.061 38.270 1.00 35.12 87 VAL A C 1
ATOM 631 O O . VAL A 1 86 ? 18.353 19.559 38.979 1.00 36.50 87 VAL A O 1
ATOM 635 N N . ARG A 1 87 ? 17.567 21.194 37.590 1.00 32.86 88 ARG A N 1
ATOM 636 C CA . ARG A 1 87 ? 18.828 21.993 37.529 1.00 37.49 88 ARG A CA 1
ATOM 637 C C . ARG A 1 87 ? 19.209 22.505 38.926 1.00 41.52 88 ARG A C 1
ATOM 638 O O . ARG A 1 87 ? 20.401 22.788 39.142 1.00 43.94 88 ARG A O 1
ATOM 646 N N . LYS A 1 88 ? 18.252 22.605 39.840 1.00 41.17 89 LYS A N 1
ATOM 647 C CA . LYS A 1 88 ? 18.475 23.085 41.232 1.00 45.46 89 LYS A CA 1
ATOM 648 C C . LYS A 1 88 ? 18.900 21.899 42.108 1.00 44.50 89 LYS A C 1
ATOM 649 O O . LYS A 1 88 ? 19.101 22.092 43.311 1.00 46.50 89 LYS A O 1
ATOM 655 N N . GLY A 1 89 ? 19.024 20.716 41.520 1.00 41.25 90 GLY A N 1
ATOM 656 C CA . GLY A 1 89 ? 19.533 19.490 42.161 1.00 39.38 90 GLY A CA 1
ATOM 657 C C . GLY A 1 89 ? 18.449 18.711 42.876 1.00 42.07 90 GLY A C 1
ATOM 658 O O . GLY A 1 89 ? 18.787 17.909 43.725 1.00 43.21 90 GLY A O 1
ATOM 659 N N . LEU A 1 90 ? 17.181 18.882 42.501 1.00 39.68 91 LEU A N 1
ATOM 660 C CA . LEU A 1 90 ? 16.053 18.162 43.145 1.00 39.13 91 LEU A CA 1
ATOM 661 C C . LEU A 1 90 ? 15.693 16.907 42.352 1.00 37.82 91 LEU A C 1
ATOM 662 O O . LEU A 1 90 ? 15.918 16.894 41.125 1.00 37.45 91 LEU A O 1
ATOM 667 N N . ASP A 1 91 ? 15.173 15.895 43.053 1.00 34.40 92 ASP A N 1
ATOM 668 C CA . ASP A 1 91 ? 14.544 14.699 42.457 1.00 37.22 92 ASP A CA 1
ATOM 669 C C . ASP A 1 91 ? 13.099 15.077 42.125 1.00 35.64 92 ASP A C 1
ATOM 670 O O . ASP A 1 91 ? 12.252 15.195 43.039 1.00 33.01 92 ASP A O 1
ATOM 675 N N . VAL A 1 92 ? 12.865 15.300 40.844 1.00 32.65 93 VAL A N 1
ATOM 676 C CA . VAL A 1 92 ? 11.578 15.813 40.309 1.00 29.12 93 VAL A CA 1
ATOM 677 C C . VAL A 1 92 ? 10.803 14.643 39.707 1.00 27.33 93 VAL A C 1
ATOM 678 O O . VAL A 1 92 ? 11.426 13.776 39.048 1.00 26.99 93 VAL A O 1
ATOM 682 N N . VAL A 1 93 ? 9.506 14.595 39.970 1.00 27.17 94 VAL A N 1
ATOM 683 C CA . VAL A 1 93 ? 8.613 13.604 39.325 1.00 27.42 94 VAL A CA 1
ATOM 684 C C . VAL A 1 93 ? 7.551 14.402 38.573 1.00 27.21 94 VAL A C 1
ATOM 685 O O . VAL A 1 93 ? 6.885 15.276 39.154 1.00 26.35 94 VAL A O 1
ATOM 689 N N . GLY A 1 94 ? 7.418 14.113 37.289 1.00 25.62 95 GLY A N 1
ATOM 690 C CA . GLY A 1 94 ? 6.310 14.583 36.478 1.00 25.13 95 GLY A CA 1
ATOM 691 C C . GLY A 1 94 ? 5.281 13.477 36.332 1.00 26.80 95 GLY A C 1
ATOM 692 O O . GLY A 1 94 ? 5.656 12.303 36.232 1.00 28.88 95 GLY A O 1
ATOM 693 N N . VAL A 1 95 ? 4.017 13.848 36.365 1.00 24.81 96 VAL A N 1
ATOM 694 C CA . VAL A 1 95 ? 2.910 12.858 36.381 1.00 25.18 96 VAL A CA 1
ATOM 695 C C . VAL A 1 95 ? 1.934 13.256 35.284 1.00 26.63 96 VAL A C 1
ATOM 696 O O . VAL A 1 95 ? 1.386 14.359 35.350 1.00 25.02 96 VAL A O 1
ATOM 700 N N . PHE A 1 96 ? 1.681 12.370 34.319 1.00 24.61 97 PHE A N 1
ATOM 701 C CA . PHE A 1 96 ? 0.709 12.618 33.248 1.00 24.26 97 PHE A CA 1
ATOM 702 C C . PHE A 1 96 ? -0.279 11.470 33.269 1.00 25.62 97 PHE A C 1
ATOM 703 O O . PHE A 1 96 ? 0.083 10.322 33.574 1.00 29.16 97 PHE A O 1
ATOM 711 N N . TYR A 1 97 ? -1.496 11.756 32.916 1.00 25.81 98 TYR A N 1
ATOM 712 C CA . TYR A 1 97 ? -2.465 10.655 32.958 1.00 26.62 98 TYR A CA 1
ATOM 713 C C . TYR A 1 97 ? -2.168 9.652 31.849 1.00 26.47 98 TYR A C 1
ATOM 714 O O . TYR A 1 97 ? -1.550 9.969 30.806 1.00 25.48 98 TYR A O 1
ATOM 723 N N . GLY A 1 98 ? -2.651 8.444 32.093 1.00 25.89 99 GLY A N 1
ATOM 724 C CA . GLY A 1 98 ? -2.406 7.321 31.166 1.00 26.16 99 GLY A CA 1
ATOM 725 C C . GLY A 1 98 ? -0.968 6.873 31.233 1.00 24.09 99 GLY A C 1
ATOM 726 O O . GLY A 1 98 ? -0.411 6.719 32.335 1.00 24.28 99 GLY A O 1
ATOM 727 N N . HIS A 1 99 ? -0.381 6.664 30.070 1.00 24.14 100 HIS A N 1
ATOM 728 C CA . HIS A 1 99 ? 1.060 6.439 29.879 1.00 24.25 100 HIS A CA 1
ATOM 729 C C . HIS A 1 99 ? 1.659 7.801 29.569 1.00 25.33 100 HIS A C 1
ATOM 730 O O . HIS A 1 99 ? 1.168 8.479 28.666 1.00 24.02 100 HIS A O 1
ATOM 737 N N . PRO A 1 100 ? 2.689 8.247 30.313 1.00 24.53 101 PRO A N 1
ATOM 738 C CA . PRO A 1 100 ? 3.121 9.647 30.197 1.00 25.03 101 PRO A CA 1
ATOM 739 C C . PRO A 1 100 ? 3.895 9.958 28.920 1.00 27.12 101 PRO A C 1
ATOM 740 O O . PRO A 1 100 ? 4.262 11.087 28.723 1.00 26.34 101 PRO A O 1
ATOM 744 N N . GLY A 1 101 ? 4.159 8.941 28.077 1.00 26.46 102 GLY A N 1
ATOM 745 C CA . GLY A 1 101 ? 4.856 9.108 26.797 1.00 28.85 102 GLY A CA 1
ATOM 746 C C . GLY A 1 101 ? 3.991 8.828 25.582 1.00 29.04 102 GLY A C 1
ATOM 747 O O . GLY A 1 101 ? 4.547 8.827 24.473 1.00 30.66 102 GLY A O 1
ATOM 748 N N . VAL A 1 102 ? 2.707 8.552 25.778 1.00 24.95 103 VAL A N 1
ATOM 749 C CA . VAL A 1 102 ? 1.752 8.158 24.702 1.00 26.78 103 VAL A CA 1
ATOM 750 C C . VAL A 1 102 ? 0.865 9.349 24.422 1.00 27.76 103 VAL A C 1
ATOM 751 O O . VAL A 1 102 ? 0.058 9.754 25.289 1.00 26.88 103 VAL A O 1
ATOM 755 N N . PHE A 1 103 ? 1.090 9.993 23.275 1.00 28.59 104 PHE A N 1
ATOM 756 C CA . PHE A 1 103 ? 0.395 11.225 22.880 1.00 29.05 104 PHE A CA 1
ATOM 757 C C . PHE A 1 103 ? 0.652 12.302 23.963 1.00 29.19 104 PHE A C 1
ATOM 758 O O . PHE A 1 103 ? -0.314 12.921 24.432 1.00 29.34 104 PHE A O 1
ATOM 766 N N . VAL A 1 104 ? 1.903 12.473 24.387 1.00 30.36 105 VAL A N 1
ATOM 767 C CA . VAL A 1 104 ? 2.298 13.557 25.337 1.00 27.56 105 VAL A CA 1
ATOM 768 C C . VAL A 1 104 ? 3.570 14.242 24.808 1.00 28.82 105 VAL A C 1
ATOM 769 O O . VAL A 1 104 ? 4.589 13.592 24.691 1.00 31.02 105 VAL A O 1
ATOM 773 N N A ASN A 1 105 ? 3.504 15.553 24.593 0.50 27.60 106 ASN A N 1
ATOM 774 N N B ASN A 1 105 ? 3.505 15.550 24.562 0.50 29.59 106 ASN A N 1
ATOM 775 C CA A ASN A 1 105 ? 4.638 16.395 24.127 0.50 28.34 106 ASN A CA 1
ATOM 776 C CA B ASN A 1 105 ? 4.667 16.365 24.116 0.50 31.59 106 ASN A CA 1
ATOM 777 C C A ASN A 1 105 ? 5.622 16.708 25.265 0.50 27.51 106 ASN A C 1
ATOM 778 C C B ASN A 1 105 ? 5.623 16.667 25.281 0.50 29.45 106 ASN A C 1
ATOM 779 O O A ASN A 1 105 ? 6.828 16.488 25.132 0.50 29.43 106 ASN A O 1
ATOM 780 O O B ASN A 1 105 ? 6.817 16.377 25.186 0.50 32.04 106 ASN A O 1
ATOM 789 N N . PRO A 1 106 ? 5.179 17.300 26.387 1.00 27.59 107 PRO A N 1
ATOM 790 C CA . PRO A 1 106 ? 6.128 17.851 27.369 1.00 29.00 107 PRO A CA 1
ATOM 791 C C . PRO A 1 106 ? 7.000 16.856 28.132 1.00 29.03 107 PRO A C 1
ATOM 792 O O . PRO A 1 106 ? 8.083 17.249 28.546 1.00 27.91 107 PRO A O 1
ATOM 796 N N . SER A 1 107 ? 6.554 15.608 28.303 1.00 26.09 108 SER A N 1
ATOM 797 C CA . SER A 1 107 ? 7.361 14.567 28.986 1.00 25.86 108 SER A CA 1
ATOM 798 C C . SER A 1 107 ? 8.598 14.288 28.157 1.00 27.52 108 SER A C 1
ATOM 799 O O . SER A 1 107 ? 9.707 14.316 28.679 1.00 28.14 108 SER A O 1
ATOM 802 N N . HIS A 1 108 ? 8.427 13.974 26.867 1.00 27.87 109 HIS A N 1
ATOM 803 C CA . HIS A 1 108 ? 9.572 13.690 25.985 1.00 27.49 109 HIS A CA 1
ATOM 804 C C . HIS A 1 108 ? 10.518 14.899 25.959 1.00 25.12 109 HIS A C 1
ATOM 805 O O . HIS A 1 108 ? 11.751 14.674 25.958 1.00 28.21 109 HIS A O 1
ATOM 812 N N . ARG A 1 109 ? 9.972 16.101 25.884 1.00 27.29 110 ARG A N 1
ATOM 813 C CA . ARG A 1 109 ? 10.762 17.354 25.790 1.00 28.36 110 ARG A CA 1
ATOM 814 C C . ARG A 1 109 ? 11.617 17.471 27.061 1.00 29.02 110 ARG A C 1
ATOM 815 O O . ARG A 1 109 ? 12.839 17.658 26.936 1.00 29.98 110 ARG A O 1
ATOM 823 N N . ALA A 1 110 ? 10.997 17.359 28.226 1.00 28.28 111 ALA A N 1
ATOM 824 C CA . ALA A 1 110 ? 11.676 17.590 29.525 1.00 28.43 111 ALA A CA 1
ATOM 825 C C . ALA A 1 110 ? 12.743 16.520 29.765 1.00 29.37 111 ALA A C 1
ATOM 826 O O . ALA A 1 110 ? 13.879 16.862 30.157 1.00 29.73 111 ALA A O 1
ATOM 828 N N . LEU A 1 111 ? 12.444 15.260 29.463 1.00 27.88 112 LEU A N 1
ATOM 829 C CA . LEU A 1 111 ? 13.413 14.156 29.622 1.00 29.78 112 LEU A CA 1
ATOM 830 C C . LEU A 1 111 ? 14.595 14.345 28.676 1.00 30.64 112 LEU A C 1
ATOM 831 O O . LEU A 1 111 ? 15.736 14.091 29.095 1.00 31.73 112 LEU A O 1
ATOM 836 N N . ALA A 1 112 ? 14.367 14.729 27.419 1.00 30.53 113 ALA A N 1
ATOM 837 C CA . ALA A 1 112 ? 15.472 14.896 26.459 1.00 31.00 113 ALA A CA 1
ATOM 838 C C . ALA A 1 112 ? 16.376 16.056 26.902 1.00 31.22 113 ALA A C 1
ATOM 839 O O . ALA A 1 112 ? 17.601 15.917 26.751 1.00 32.65 113 ALA A O 1
ATOM 841 N N . ILE A 1 113 ? 15.802 17.141 27.427 1.00 31.03 114 ILE A N 1
ATOM 842 C CA . ILE A 1 113 ? 16.583 18.329 27.882 1.00 33.26 114 ILE A CA 1
ATOM 843 C C . ILE A 1 113 ? 17.432 17.880 29.088 1.00 34.44 114 ILE A C 1
ATOM 844 O O . ILE A 1 113 ? 18.668 18.096 29.069 1.00 36.43 114 ILE A O 1
ATOM 849 N N . ALA A 1 114 ? 16.805 17.237 30.069 1.00 33.41 115 ALA A N 1
ATOM 850 C CA . ALA A 1 114 ? 17.488 16.728 31.281 1.00 34.87 115 ALA A CA 1
ATOM 851 C C . ALA A 1 114 ? 18.633 15.805 30.871 1.00 38.57 115 ALA A C 1
ATOM 852 O O . ALA A 1 114 ? 19.772 15.997 31.370 1.00 38.64 115 ALA A O 1
ATOM 854 N N . LYS A 1 115 ? 18.364 14.855 29.976 1.00 36.16 116 LYS A N 1
ATOM 855 C CA . LYS A 1 115 ? 19.389 13.891 29.528 1.00 39.39 116 LYS A CA 1
ATOM 856 C C . LYS A 1 115 ? 20.535 14.657 28.864 1.00 40.44 116 LYS A C 1
ATOM 857 O O . LYS A 1 115 ? 21.681 14.351 29.173 1.00 42.66 116 LYS A O 1
ATOM 863 N N . SER A 1 116 ? 20.238 15.616 27.990 1.00 39.62 117 SER A N 1
ATOM 864 C CA . SER A 1 116 ? 21.237 16.369 27.192 1.00 41.30 117 SER A CA 1
ATOM 865 C C . SER A 1 116 ? 22.155 17.184 28.114 1.00 46.05 117 SER A C 1
ATOM 866 O O . SER A 1 116 ? 23.320 17.422 27.713 1.00 46.49 117 SER A O 1
ATOM 869 N N . GLU A 1 117 ? 21.656 17.613 29.284 1.00 40.86 118 GLU A N 1
ATOM 870 C CA . GLU A 1 117 ? 22.417 18.442 30.259 1.00 43.02 118 GLU A CA 1
ATOM 871 C C . GLU A 1 117 ? 23.100 17.561 31.314 1.00 43.08 118 GLU A C 1
ATOM 872 O O . GLU A 1 117 ? 23.660 18.135 32.277 1.00 44.05 118 GLU A O 1
ATOM 878 N N . GLY A 1 118 ? 23.005 16.242 31.175 1.00 42.03 119 GLY A N 1
ATOM 879 C CA . GLY A 1 118 ? 23.763 15.257 31.965 1.00 43.57 119 GLY A CA 1
ATOM 880 C C . GLY A 1 118 ? 23.065 14.839 33.247 1.00 43.15 119 GLY A C 1
ATOM 881 O O . GLY A 1 118 ? 23.745 14.221 34.096 1.00 45.30 119 GLY A O 1
ATOM 882 N N . TYR A 1 119 ? 21.753 15.074 33.397 1.00 37.48 120 TYR A N 1
ATOM 883 C CA . TYR A 1 119 ? 20.984 14.607 34.585 1.00 35.62 120 TYR A CA 1
ATOM 884 C C . TYR A 1 119 ? 20.399 13.218 34.343 1.00 35.11 120 TYR A C 1
ATOM 885 O O . TYR A 1 119 ? 20.108 12.829 33.200 1.00 36.35 120 TYR A O 1
ATOM 894 N N . ARG A 1 120 ? 20.140 12.497 35.424 1.00 36.11 121 ARG A N 1
ATOM 895 C CA . ARG A 1 120 ? 19.412 11.208 35.391 1.00 35.66 121 ARG A CA 1
ATOM 896 C C . ARG A 1 120 ? 17.990 11.510 34.924 1.00 33.51 121 ARG A C 1
ATOM 897 O O . ARG A 1 120 ? 17.394 12.479 35.407 1.00 33.11 121 ARG A O 1
ATOM 905 N N . ALA A 1 121 ? 17.486 10.727 33.975 1.00 32.08 122 ALA A N 1
ATOM 906 C CA . ALA A 1 121 ? 16.194 11.015 33.311 1.00 29.95 122 ALA A CA 1
ATOM 907 C C . ALA A 1 121 ? 15.569 9.678 32.921 1.00 33.19 122 ALA A C 1
ATOM 908 O O . ALA A 1 121 ? 16.280 8.848 32.331 1.00 33.75 122 ALA A O 1
ATOM 910 N N . ARG A 1 122 ? 14.363 9.404 33.375 1.00 28.55 123 ARG A N 1
ATOM 911 C CA . ARG A 1 122 ? 13.701 8.123 33.068 1.00 29.73 123 ARG A CA 1
ATOM 912 C C . ARG A 1 122 ? 12.207 8.366 32.921 1.00 28.13 123 ARG A C 1
ATOM 913 O O . ARG A 1 122 ? 11.618 9.111 33.693 1.00 28.10 123 ARG A O 1
ATOM 921 N N . MET A 1 123 ? 11.605 7.646 31.993 1.00 27.34 124 MET A N 1
ATOM 922 C CA . MET A 1 123 ? 10.143 7.547 31.918 1.00 26.74 124 MET A CA 1
ATOM 923 C C . MET A 1 123 ? 9.732 6.158 32.405 1.00 28.48 124 MET A C 1
ATOM 924 O O . MET A 1 123 ? 10.327 5.147 31.990 1.00 27.10 124 MET A O 1
ATOM 929 N N . LEU A 1 124 ? 8.782 6.114 33.316 1.00 26.80 125 LEU A N 1
ATOM 930 C CA . LEU A 1 124 ? 8.155 4.852 33.745 1.00 27.08 125 LEU A CA 1
ATOM 931 C C . LEU A 1 124 ? 6.882 4.708 32.936 1.00 27.36 125 LEU A C 1
ATOM 932 O O . LEU A 1 124 ? 6.028 5.602 32.902 1.00 27.44 125 LEU A O 1
ATOM 937 N N . PRO A 1 125 ? 6.694 3.554 32.272 1.00 25.06 126 PRO A N 1
ATOM 938 C CA . PRO A 1 125 ? 5.469 3.340 31.529 1.00 23.90 126 PRO A CA 1
ATOM 939 C C . PRO A 1 125 ? 4.226 3.274 32.414 1.00 25.30 126 PRO A C 1
ATOM 940 O O . PRO A 1 125 ? 4.327 3.008 33.626 1.00 27.61 126 PRO A O 1
ATOM 944 N N . GLY A 1 126 ? 3.081 3.564 31.797 1.00 24.29 127 GLY A N 1
ATOM 945 C CA . GLY A 1 126 ? 1.767 3.476 32.445 1.00 24.37 127 GLY A CA 1
ATOM 946 C C . GLY A 1 126 ? 0.745 2.871 31.514 1.00 24.36 127 GLY A C 1
ATOM 947 O O . GLY A 1 126 ? 1.075 2.594 30.361 1.00 25.71 127 GLY A O 1
ATOM 948 N N . VAL A 1 127 ? -0.445 2.672 32.038 1.00 23.48 128 VAL A N 1
ATOM 949 C CA . VAL A 1 127 ? -1.604 2.143 31.289 1.00 24.58 128 VAL A CA 1
ATOM 950 C C . VAL A 1 127 ? -2.192 3.248 30.424 1.00 25.28 128 VAL A C 1
ATOM 951 O O . VAL A 1 127 ? -2.687 4.252 30.972 1.00 25.17 128 VAL A O 1
ATOM 955 N N . SER A 1 128 ? -2.135 3.056 29.123 1.00 23.89 129 SER A N 1
ATOM 956 C CA . SER A 1 128 ? -2.663 4.028 28.140 1.00 24.55 129 SER A CA 1
ATOM 957 C C . SER A 1 128 ? -4.143 3.834 27.873 1.00 25.06 129 SER A C 1
ATOM 958 O O . SER A 1 128 ? -4.745 2.791 28.203 1.00 24.09 129 SER A O 1
ATOM 961 N N . ALA A 1 129 ? -4.739 4.798 27.186 1.00 25.32 130 ALA A N 1
ATOM 962 C CA . ALA A 1 129 ? -6.116 4.668 26.691 1.00 25.97 130 ALA A CA 1
ATOM 963 C C . ALA A 1 129 ? -6.217 3.486 25.726 1.00 25.85 130 ALA A C 1
ATOM 964 O O . ALA A 1 129 ? -7.287 2.844 25.688 1.00 25.37 130 ALA A O 1
ATOM 966 N 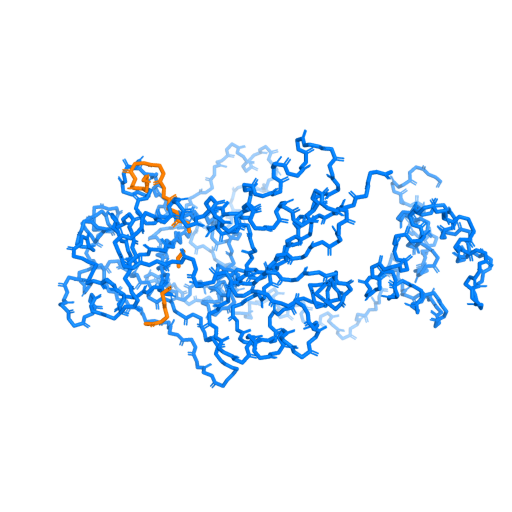N . GLU A 1 130 ? -5.167 3.190 24.976 1.00 24.27 131 GLU A N 1
ATOM 967 C CA . GLU A 1 130 ? -5.170 2.049 24.032 1.00 26.14 131 GLU A CA 1
ATOM 968 C C . GLU A 1 130 ? -5.152 0.749 24.847 1.00 27.27 131 GLU A C 1
ATOM 969 O O . GLU A 1 130 ? -5.880 -0.180 24.481 1.00 26.35 131 GLU A O 1
ATOM 975 N N . ASP A 1 131 ? -4.361 0.685 25.918 1.00 25.14 132 ASP A N 1
ATOM 976 C CA . ASP A 1 131 ? -4.383 -0.490 26.839 1.00 23.24 132 ASP A CA 1
ATOM 977 C C . ASP A 1 131 ? -5.813 -0.711 27.324 1.00 25.48 132 ASP A C 1
ATOM 978 O O . ASP A 1 131 ? -6.294 -1.866 27.341 1.00 24.53 132 ASP A O 1
ATOM 983 N N . CYS A 1 132 ? -6.494 0.351 27.744 1.00 24.69 133 CYS A N 1
ATOM 984 C CA . CYS A 1 132 ? -7.893 0.258 28.221 1.00 25.06 133 CYS A CA 1
ATOM 985 C C . CYS A 1 132 ? -8.786 -0.254 27.094 1.00 25.27 133 CYS A C 1
ATOM 986 O O . CYS A 1 132 ? -9.665 -1.116 27.345 1.00 25.04 133 CYS A O 1
ATOM 989 N N . LEU A 1 133 ? -8.609 0.276 25.891 1.00 24.62 134 LEU A N 1
ATOM 990 C CA . LEU A 1 133 ? -9.386 -0.106 24.693 1.00 27.72 134 LEU A CA 1
ATOM 991 C C . LEU A 1 133 ? -9.274 -1.617 24.473 1.00 25.87 134 LEU A C 1
ATOM 992 O O . LEU A 1 133 ? -10.338 -2.267 24.315 1.00 28.10 134 LEU A O 1
ATOM 997 N N . PHE A 1 134 ? -8.071 -2.173 24.500 1.00 25.76 135 PHE A N 1
ATOM 998 C CA . PHE A 1 134 ? -7.892 -3.628 24.268 1.00 26.20 135 PHE A CA 1
ATOM 999 C C . PHE A 1 134 ? -8.677 -4.402 25.335 1.00 29.54 135 PHE A C 1
ATOM 1000 O O . PHE A 1 134 ? -9.352 -5.398 24.997 1.00 28.75 135 PHE A O 1
ATOM 1008 N N . ALA A 1 135 ? -8.594 -3.950 26.588 1.00 25.93 136 ALA A N 1
ATOM 1009 C CA . ALA A 1 135 ? -9.243 -4.637 27.726 1.00 25.08 136 ALA A CA 1
ATOM 1010 C C . ALA A 1 135 ? -10.769 -4.555 27.597 1.00 29.86 136 ALA A C 1
ATOM 1011 O O . ALA A 1 135 ? -11.451 -5.572 27.817 1.00 29.66 136 ALA A O 1
ATOM 1013 N N . ASP A 1 136 ? -11.311 -3.385 27.261 1.00 26.55 137 ASP A N 1
ATOM 1014 C CA . ASP A 1 136 ? -12.773 -3.138 27.297 1.00 29.17 137 ASP A CA 1
ATOM 1015 C C . ASP A 1 136 ? -13.439 -3.647 26.026 1.00 32.96 137 ASP A C 1
ATOM 1016 O O . ASP A 1 136 ? -14.620 -4.057 26.113 1.00 32.49 137 ASP A O 1
ATOM 1021 N N . LEU A 1 137 ? -12.746 -3.601 24.884 1.00 29.67 138 LEU A N 1
ATOM 1022 C CA . LEU A 1 137 ? -13.355 -4.057 23.606 1.00 30.61 138 LEU A CA 1
ATOM 1023 C C . LEU A 1 137 ? -13.026 -5.535 23.391 1.00 32.41 138 LEU A C 1
ATOM 1024 O O . LEU A 1 137 ? -13.565 -6.125 22.447 1.00 34.65 138 LEU A O 1
ATOM 1029 N N . CYS A 1 138 ? -12.234 -6.142 24.269 1.00 30.70 139 CYS A N 1
ATOM 1030 C CA . CYS A 1 138 ? -11.911 -7.593 24.233 1.00 34.88 139 CYS A CA 1
ATOM 1031 C C . CYS A 1 138 ? -11.243 -7.917 22.904 1.00 32.66 139 CYS A C 1
ATOM 1032 O O . CYS A 1 138 ? -11.696 -8.825 22.185 1.00 33.64 139 CYS A O 1
ATOM 1035 N N . ILE A 1 139 ? -10.218 -7.151 22.578 1.00 32.67 140 ILE A N 1
ATOM 1036 C CA . ILE A 1 139 ? -9.391 -7.401 21.378 1.00 29.99 140 ILE A CA 1
ATOM 1037 C C . ILE A 1 139 ? -7.940 -7.477 21.797 1.00 30.58 140 ILE A C 1
ATOM 1038 O O . ILE A 1 139 ? -7.567 -7.010 22.880 1.00 31.10 140 ILE A O 1
ATOM 1043 N N . ASP A 1 140 ? -7.162 -8.143 20.970 1.00 30.40 141 ASP A N 1
ATOM 1044 C CA . ASP A 1 140 ? -5.717 -8.347 21.186 1.00 32.92 141 ASP A CA 1
ATOM 1045 C C . ASP A 1 140 ? -5.028 -7.710 19.996 1.00 31.99 141 ASP A C 1
ATOM 1046 O O . ASP A 1 140 ? -5.347 -8.090 18.868 1.00 32.64 141 ASP A O 1
ATOM 1051 N N . PRO A 1 141 ? -4.092 -6.750 20.185 1.00 29.64 142 PRO A N 1
ATOM 1052 C CA . PRO A 1 141 ? -3.427 -6.124 19.039 1.00 29.99 142 PRO A CA 1
ATOM 1053 C C . PRO A 1 141 ? -2.695 -7.138 18.153 1.00 32.41 142 PRO A C 1
ATOM 1054 O O . PRO A 1 141 ? -2.575 -6.870 16.969 1.00 32.31 142 PRO A O 1
ATOM 1058 N N . SER A 1 142 ? -2.271 -8.297 18.720 1.00 29.08 143 SER A N 1
ATOM 1059 C CA . SER A 1 142 ? -1.628 -9.416 17.984 1.00 31.64 143 SER A CA 1
ATOM 1060 C C . SER A 1 142 ? -2.529 -9.961 16.870 1.00 29.64 143 SER A C 1
ATOM 1061 O O . SER A 1 142 ? -2.004 -10.531 15.903 1.00 32.10 143 SER A O 1
ATOM 1064 N N . ASN A 1 143 ? -3.848 -9.866 17.012 1.00 29.79 144 ASN A N 1
ATOM 1065 C CA . ASN A 1 143 ? -4.797 -10.612 16.146 1.00 32.82 144 ASN A CA 1
ATOM 1066 C C . ASN A 1 143 ? -5.862 -9.631 15.683 1.00 32.96 144 ASN A C 1
ATOM 1067 O O . ASN A 1 143 ? -6.893 -9.489 16.351 1.00 33.54 144 ASN A O 1
ATOM 1072 N N . PRO A 1 144 ? -5.688 -8.957 14.516 1.00 30.48 145 PRO A N 1
ATOM 1073 C CA . PRO A 1 144 ? -4.663 -9.259 13.507 1.00 32.24 145 PRO A CA 1
ATOM 1074 C C . PRO A 1 144 ? -3.646 -8.155 13.148 1.00 32.87 145 PRO A C 1
ATOM 1075 O O . PRO A 1 144 ? -3.478 -7.790 11.971 1.00 33.67 145 PRO A O 1
ATOM 1079 N N . GLY A 1 145 ? -2.986 -7.613 14.173 1.00 29.95 146 GLY A N 1
ATOM 1080 C CA . GLY A 1 145 ? -2.077 -6.466 14.042 1.00 29.17 146 GLY A CA 1
ATOM 1081 C C . GLY A 1 145 ? -2.807 -5.177 14.359 1.00 28.36 146 GLY A C 1
ATOM 1082 O O . GLY A 1 145 ? -4.039 -5.144 14.272 1.00 29.19 146 GLY A O 1
ATOM 1083 N N . CYS A 1 146 ? -2.073 -4.125 14.705 1.00 28.47 147 CYS A N 1
ATOM 1084 C CA . CYS A 1 146 ? -2.703 -2.874 15.187 1.00 28.89 147 CYS A CA 1
ATOM 1085 C C . CYS A 1 146 ? -1.969 -1.660 14.643 1.00 30.39 147 CYS A C 1
ATOM 1086 O O . CYS A 1 146 ? -0.731 -1.599 14.754 1.00 29.54 147 CYS A O 1
ATOM 1089 N N . LEU A 1 147 ? -2.731 -0.766 14.009 1.00 29.14 148 LEU A N 1
ATOM 1090 C CA . LEU A 1 147 ? -2.241 0.550 13.532 1.00 29.25 148 LEU A CA 1
ATOM 1091 C C . LEU A 1 147 ? -2.851 1.610 14.437 1.00 27.81 148 LEU A C 1
ATOM 1092 O O . LEU A 1 147 ? -4.069 1.545 14.666 1.00 31.41 148 LEU A O 1
ATOM 1097 N N . THR A 1 148 ? -2.008 2.473 14.976 1.00 28.07 149 THR A N 1
ATOM 1098 C CA . THR A 1 148 ? -2.398 3.503 15.966 1.00 28.11 149 THR A CA 1
ATOM 1099 C C . THR A 1 148 ? -1.921 4.851 15.431 1.00 28.57 149 THR A C 1
ATOM 1100 O O . THR A 1 148 ? -0.718 5.007 15.181 1.00 28.02 149 THR A O 1
ATOM 1104 N N . TYR A 1 149 ? -2.845 5.799 15.312 1.00 30.24 150 TYR A N 1
ATOM 1105 C CA . TYR A 1 149 ? -2.523 7.148 14.823 1.00 28.76 150 TYR A CA 1
ATOM 1106 C C . TYR A 1 149 ? -3.260 8.219 15.625 1.00 28.84 150 TYR A C 1
ATOM 1107 O O . TYR A 1 149 ? -4.305 7.937 16.205 1.00 30.67 150 TYR A O 1
ATOM 1116 N N . GLU A 1 150 ? -2.698 9.420 15.585 1.00 31.09 151 GLU A N 1
ATOM 1117 C CA . GLU A 1 150 ? -3.386 10.681 15.964 1.00 31.22 151 GLU A CA 1
ATOM 1118 C C . GLU A 1 150 ? -4.297 11.079 14.792 1.00 31.44 151 GLU A C 1
ATOM 1119 O O . GLU A 1 150 ? -3.834 11.040 13.645 1.00 32.09 151 GLU A O 1
ATOM 1125 N N . ALA A 1 151 ? -5.564 11.405 15.058 1.00 33.16 152 ALA A N 1
ATOM 1126 C CA . ALA A 1 151 ? -6.598 11.651 14.025 1.00 35.74 152 ALA A CA 1
ATOM 1127 C C . ALA A 1 151 ? -6.171 12.769 13.057 1.00 34.96 152 ALA A C 1
ATOM 1128 O O . ALA A 1 151 ? -6.358 12.563 11.827 1.00 36.00 152 ALA A O 1
ATOM 1130 N N . SER A 1 152 ? -5.604 13.886 13.538 1.00 34.93 153 SER A N 1
ATOM 1131 C CA . SER A 1 152 ? -5.182 15.010 12.645 1.00 36.02 153 SER A CA 1
ATOM 1132 C C . SER A 1 152 ? -4.006 14.558 11.769 1.00 33.85 153 SER A C 1
ATOM 1133 O O . SER A 1 152 ? -4.018 14.790 10.549 1.00 36.03 153 SER A O 1
ATOM 1136 N N . ASP A 1 153 ? -3.037 13.880 12.370 1.00 32.83 154 ASP A N 1
ATOM 1137 C CA . ASP A 1 153 ? -1.849 13.338 11.679 1.00 33.23 154 ASP A CA 1
ATOM 1138 C C . ASP A 1 153 ? -2.311 12.345 10.617 1.00 32.77 154 ASP A C 1
ATOM 1139 O O . ASP A 1 153 ? -1.787 12.364 9.496 1.00 33.67 154 ASP A O 1
ATOM 1144 N N . PHE A 1 154 ? -3.213 11.449 10.988 1.00 32.04 155 PHE A N 1
ATOM 1145 C CA . PHE A 1 154 ? -3.791 10.430 10.089 1.00 31.70 155 PHE A CA 1
ATOM 1146 C C . PHE A 1 154 ? -4.247 11.097 8.782 1.00 35.26 155 PHE A C 1
ATOM 1147 O O . PHE A 1 154 ? -3.984 10.568 7.683 1.00 33.70 155 PHE A O 1
ATOM 1155 N N . LEU A 1 155 ? -4.932 12.233 8.907 1.00 34.80 156 LEU A N 1
ATOM 1156 C CA . LEU A 1 155 ? -5.477 12.987 7.745 1.00 36.73 156 LEU A CA 1
ATOM 1157 C C . LEU A 1 155 ? -4.372 13.762 7.026 1.00 37.06 156 LEU A C 1
ATOM 1158 O O . LEU A 1 155 ? -4.255 13.624 5.781 1.00 37.33 156 LEU A O 1
ATOM 1163 N N . ILE A 1 156 ? -3.598 14.567 7.750 1.00 36.72 157 ILE A N 1
ATOM 1164 C CA . ILE A 1 156 ? -2.642 15.537 7.139 1.00 38.09 157 ILE A CA 1
ATOM 1165 C C . ILE A 1 156 ? -1.531 14.773 6.407 1.00 38.95 157 ILE A C 1
ATOM 1166 O O . ILE A 1 156 ? -1.103 15.230 5.349 1.00 37.56 157 ILE A O 1
ATOM 1171 N N . ARG A 1 157 ? -1.058 13.644 6.941 1.00 35.67 158 ARG A N 1
ATOM 1172 C CA . ARG A 1 157 ? 0.055 12.902 6.314 1.00 37.94 158 ARG A CA 1
ATOM 1173 C C . ARG A 1 157 ? -0.497 11.700 5.532 1.00 39.36 158 ARG A C 1
ATOM 1174 O O . ARG A 1 157 ? 0.322 10.867 5.106 1.00 42.14 158 ARG A O 1
ATOM 1182 N N . ASP A 1 158 ? -1.822 11.582 5.403 1.00 39.57 159 ASP A N 1
ATOM 1183 C CA . ASP A 1 158 ? -2.479 10.500 4.623 1.00 42.98 159 ASP A CA 1
ATOM 1184 C C . ASP A 1 158 ? -1.862 9.165 5.059 1.00 41.87 159 ASP A C 1
ATOM 1185 O O . ASP A 1 158 ? -1.395 8.373 4.217 1.00 42.39 159 ASP A O 1
ATOM 1190 N N . ARG A 1 159 ? -1.884 8.883 6.364 1.00 35.03 160 ARG A N 1
ATOM 1191 C CA . ARG A 1 159 ? -1.288 7.644 6.916 1.00 35.64 160 ARG A CA 1
ATOM 1192 C C . ARG A 1 159 ? -2.080 6.443 6.394 1.00 39.87 160 ARG A C 1
ATOM 1193 O O . ARG A 1 159 ? -3.310 6.470 6.327 1.00 39.27 160 ARG A O 1
ATOM 1201 N N . PRO A 1 160 ? -1.407 5.337 6.020 1.00 41.10 161 PRO A N 1
ATOM 1202 C CA . PRO A 1 160 ? -2.112 4.192 5.442 1.00 41.74 161 PRO A CA 1
ATOM 1203 C C . PRO A 1 160 ? -2.995 3.452 6.453 1.00 39.44 161 PRO A C 1
ATOM 1204 O O . PRO A 1 160 ? -2.629 3.332 7.630 1.00 37.67 161 PRO A O 1
ATOM 1208 N N . VAL A 1 161 ? -4.131 2.929 5.980 1.00 36.49 162 VAL A N 1
ATOM 1209 C CA . VAL A 1 161 ? -4.931 1.969 6.781 1.00 37.53 162 VAL A CA 1
ATOM 1210 C C . VAL A 1 161 ? -4.676 0.572 6.222 1.00 35.88 162 VAL A C 1
ATOM 1211 O O . VAL A 1 161 ? -4.365 0.459 5.009 1.00 35.60 162 VAL A O 1
ATOM 1215 N N . SER A 1 162 ? -4.851 -0.434 7.071 1.00 34.11 163 SER A N 1
ATOM 1216 C CA . SER A 1 162 ? -4.921 -1.850 6.652 1.00 37.62 163 SER A CA 1
ATOM 1217 C C . SER A 1 162 ? -6.329 -2.336 6.976 1.00 37.36 163 SER A C 1
ATOM 1218 O O . SER A 1 162 ? -6.659 -2.399 8.179 1.00 38.02 163 SER A O 1
ATOM 1221 N N . ILE A 1 163 ? -7.111 -2.700 5.964 1.00 36.26 164 ILE A N 1
ATOM 1222 C CA . ILE A 1 163 ? -8.493 -3.219 6.193 1.00 39.28 164 ILE A CA 1
ATOM 1223 C C . ILE A 1 163 ? -8.419 -4.604 6.855 1.00 37.91 164 ILE A C 1
ATOM 1224 O O . ILE A 1 163 ? -9.490 -5.150 7.176 1.00 40.42 164 ILE A O 1
ATOM 1229 N N . HIS A 1 164 ? -7.225 -5.179 6.976 1.00 36.07 165 HIS A N 1
ATOM 1230 C CA . HIS A 1 164 ? -7.033 -6.530 7.582 1.00 34.24 165 HIS A CA 1
ATOM 1231 C C . HIS A 1 164 ? -6.559 -6.452 9.033 1.00 34.08 165 HIS A C 1
ATOM 1232 O O . HIS A 1 164 ? -6.477 -7.517 9.666 1.00 34.97 165 HIS A O 1
ATOM 1239 N N . SER A 1 165 ? -6.239 -5.261 9.550 1.00 32.37 166 SER A N 1
ATOM 1240 C CA . SER A 1 165 ? -5.731 -5.095 10.926 1.00 30.45 166 SER A CA 1
ATOM 1241 C C . SER A 1 165 ? -6.628 -4.133 11.695 1.00 31.70 166 SER A C 1
ATOM 1242 O O . SER A 1 165 ? -7.488 -3.438 11.072 1.00 33.62 166 SER A O 1
ATOM 1245 N N . HIS A 1 166 ? -6.458 -4.110 13.014 1.00 29.97 167 HIS A N 1
ATOM 1246 C CA . HIS A 1 166 ? -7.059 -3.088 13.901 1.00 29.05 167 HIS A CA 1
ATOM 1247 C C . HIS A 1 166 ? -6.582 -1.696 13.485 1.00 28.78 167 HIS A C 1
ATOM 1248 O O . HIS A 1 166 ? -5.401 -1.553 13.114 1.00 30.86 167 HIS A O 1
ATOM 1255 N N . LEU A 1 167 ? -7.473 -0.710 13.586 1.00 29.90 168 LEU A N 1
ATOM 1256 C CA . LEU A 1 167 ? -7.107 0.727 13.503 1.00 28.60 168 LEU A CA 1
ATOM 1257 C C . LEU A 1 167 ? -7.589 1.412 14.779 1.00 29.70 168 LEU A C 1
ATOM 1258 O O . LEU A 1 167 ? -8.774 1.283 15.145 1.00 31.97 168 LEU A O 1
ATOM 1263 N N . VAL A 1 168 ? -6.691 2.120 15.424 1.00 28.61 169 VAL A N 1
ATOM 1264 C CA . VAL A 1 168 ? -7.032 2.968 16.584 1.00 29.94 169 VAL A CA 1
ATOM 1265 C C . VAL A 1 168 ? -6.671 4.422 16.282 1.00 31.52 169 VAL A C 1
ATOM 1266 O O . VAL A 1 168 ? -5.500 4.687 15.950 1.00 29.92 169 VAL A O 1
ATOM 1270 N N . LEU A 1 169 ? -7.615 5.340 16.520 1.00 30.70 170 LEU A N 1
ATOM 1271 C CA . LEU A 1 169 ? -7.405 6.795 16.309 1.00 31.21 170 LEU A CA 1
ATOM 1272 C C . LEU A 1 169 ? -7.626 7.574 17.615 1.00 28.31 170 LEU A C 1
ATOM 1273 O O . LEU A 1 169 ? -8.757 7.538 18.130 1.00 31.96 170 LEU A O 1
ATOM 1278 N N . PHE A 1 170 ? -6.594 8.293 18.077 1.00 30.80 171 PHE A N 1
ATOM 1279 C CA . PHE A 1 170 ? -6.610 9.179 19.270 1.00 27.49 171 PHE A CA 1
ATOM 1280 C C . PHE A 1 170 ? -6.924 10.625 18.826 1.00 33.03 171 PHE A C 1
ATOM 1281 O O . PHE A 1 170 ? -6.621 10.991 17.670 1.00 32.76 171 PHE A O 1
ATOM 1289 N N . GLN A 1 171 ? -7.446 11.444 19.742 1.00 32.25 172 GLN A N 1
ATOM 1290 C CA . GLN A 1 171 ? -7.623 12.919 19.518 1.00 31.47 172 GLN A CA 1
ATOM 1291 C C . GLN A 1 171 ? -8.576 13.127 18.356 1.00 35.93 172 GLN A C 1
ATOM 1292 O O . GLN A 1 171 ? -8.465 14.157 17.626 1.00 37.95 172 GLN A O 1
ATOM 1298 N N . VAL A 1 172 ? -9.608 12.296 18.279 1.00 33.37 173 VAL A N 1
ATOM 1299 C CA . VAL A 1 172 ? -10.653 12.474 17.245 1.00 35.34 173 VAL A CA 1
ATOM 1300 C C . VAL A 1 172 ? -11.573 13.650 17.616 1.00 40.93 173 VAL A C 1
ATOM 1301 O O . VAL A 1 172 ? -12.322 14.103 16.715 1.00 39.94 173 VAL A O 1
ATOM 1305 N N . GLY A 1 173 ? -11.551 14.136 18.868 1.00 40.39 174 GLY A N 1
ATOM 1306 C CA . GLY A 1 173 ? -12.401 15.287 19.250 1.00 41.83 174 GLY A CA 1
ATOM 1307 C C . GLY A 1 173 ? -11.769 16.646 18.981 1.00 43.44 174 GLY A C 1
ATOM 1308 O O . GLY A 1 173 ? -12.391 17.656 19.355 1.00 44.04 174 GLY A O 1
ATOM 1309 N N . CYS A 1 174 ? -10.557 16.717 18.441 1.00 36.84 175 CYS A N 1
ATOM 1310 C CA . CYS A 1 174 ? -9.880 18.017 18.185 1.00 43.85 175 CYS A CA 1
ATOM 1311 C C . CYS A 1 174 ? -9.147 17.980 16.838 1.00 39.74 175 CYS A C 1
ATOM 1312 O O . CYS A 1 174 ? -8.010 18.500 16.736 1.00 39.46 175 CYS A O 1
ATOM 1315 N N . VAL A 1 175 ? -9.836 17.482 15.825 1.00 37.89 176 VAL A N 1
ATOM 1316 C CA . VAL A 1 175 ? -9.332 17.419 14.416 1.00 40.96 176 VAL A CA 1
ATOM 1317 C C . VAL A 1 175 ? -8.956 18.820 13.915 1.00 42.59 176 VAL A C 1
ATOM 1318 O O . VAL A 1 175 ? -9.853 19.687 13.782 1.00 43.40 176 VAL A O 1
ATOM 1322 N N . GLY A 1 176 ? -7.667 19.056 13.682 1.00 38.81 177 GLY A N 1
ATOM 1323 C CA . GLY A 1 176 ? -7.171 20.319 13.087 1.00 40.99 177 GLY A CA 1
ATOM 1324 C C . GLY A 1 176 ? -6.996 21.472 14.076 1.00 39.77 177 GLY A C 1
ATOM 1325 O O . GLY A 1 176 ? -6.672 22.576 13.609 1.00 42.67 177 GLY A O 1
ATOM 1326 N N . ILE A 1 177 ? -7.105 21.242 15.392 1.00 38.62 178 ILE A N 1
ATOM 1327 C CA . ILE A 1 177 ? -7.198 22.332 16.422 1.00 40.61 178 ILE A CA 1
ATOM 1328 C C . ILE A 1 177 ? -5.838 22.531 17.108 1.00 41.45 178 ILE A C 1
ATOM 1329 O O . ILE A 1 177 ? -5.335 21.555 17.666 1.00 45.66 178 ILE A O 1
ATOM 1334 N N . ALA A 1 178 ? -5.272 23.750 17.076 1.00 44.92 179 ALA A N 1
ATOM 1335 C CA . ALA A 1 178 ? -3.878 24.047 17.526 1.00 52.56 179 ALA A CA 1
ATOM 1336 C C . ALA A 1 178 ? -3.833 24.501 18.992 1.00 50.22 179 ALA A C 1
ATOM 1337 O O . ALA A 1 178 ? -2.751 24.453 19.647 1.00 50.82 179 ALA A O 1
ATOM 1339 N N . ASP A 1 179 ? -4.947 25.016 19.475 1.00 44.95 180 ASP A N 1
ATOM 1340 C CA . ASP A 1 179 ? -4.965 25.767 20.744 1.00 47.22 180 ASP A CA 1
ATOM 1341 C C . ASP A 1 179 ? -5.885 25.030 21.705 1.00 39.77 180 ASP A C 1
ATOM 1342 O O . ASP A 1 179 ? -6.011 23.780 21.644 1.00 42.47 180 ASP A O 1
ATOM 1347 N N . PHE A 1 180 ? -6.513 25.799 22.564 1.00 35.55 181 PHE A N 1
ATOM 1348 C CA . PHE A 1 180 ? -7.120 25.276 23.785 1.00 35.08 181 PHE A CA 1
ATOM 1349 C C . PHE A 1 180 ? -8.307 26.179 24.098 1.00 30.81 181 PHE A C 1
ATOM 1350 O O . PHE A 1 180 ? -8.254 27.353 23.787 1.00 33.56 181 PHE A O 1
ATOM 1358 N N . ASN A 1 181 ? -9.306 25.603 24.740 1.00 35.81 182 ASN A N 1
ATOM 1359 C CA . ASN A 1 181 ? -10.442 26.345 25.323 1.00 39.11 182 ASN A CA 1
ATOM 1360 C C . ASN A 1 181 ? -10.917 25.549 26.528 1.00 38.81 182 ASN A C 1
ATOM 1361 O O . ASN A 1 181 ? -11.086 24.323 26.393 1.00 39.66 182 ASN A O 1
ATOM 1366 N N . PHE A 1 182 ? -11.132 26.213 27.661 1.00 38.83 183 PHE A N 1
ATOM 1367 C CA . PHE A 1 182 ? -11.456 25.532 28.938 1.00 39.74 183 PHE A CA 1
ATOM 1368 C C . PHE A 1 182 ? -12.785 24.787 28.777 1.00 43.71 183 PHE A C 1
ATOM 1369 O O . PHE A 1 182 ? -12.926 23.740 29.410 1.00 44.55 183 PHE A O 1
ATOM 1377 N N . THR A 1 183 ? -13.686 25.292 27.928 1.00 44.39 184 THR A N 1
ATOM 1378 C CA . THR A 1 183 ? -15.029 24.698 27.686 1.00 51.03 184 THR A CA 1
ATOM 1379 C C . THR A 1 183 ? -14.990 23.754 26.473 1.00 52.85 184 THR A C 1
ATOM 1380 O O . THR A 1 183 ? -16.067 23.365 26.006 1.00 56.14 184 THR A O 1
ATOM 1384 N N . GLY A 1 184 ? -13.805 23.390 25.990 1.00 50.48 185 GLY A N 1
ATOM 1385 C CA . GLY A 1 184 ? -13.648 22.395 24.914 1.00 53.08 185 GLY A CA 1
ATOM 1386 C C . GLY A 1 184 ? -13.890 23.010 23.556 1.00 49.35 185 GLY A C 1
ATOM 1387 O O . GLY A 1 184 ? -14.054 24.227 23.471 1.00 45.83 185 GLY A O 1
ATOM 1388 N N A PHE A 1 185 ? -13.982 22.155 22.533 0.50 54.04 186 PHE A N 1
ATOM 1389 N N B PHE A 1 185 ? -13.901 22.207 22.491 0.50 54.83 186 PHE A N 1
ATOM 1390 C CA A PHE A 1 185 ? -14.046 22.527 21.095 0.50 53.69 186 PHE A CA 1
ATOM 1391 C CA B PHE A 1 185 ? -14.110 22.714 21.108 0.50 54.78 186 PHE A CA 1
ATOM 1392 C C A PHE A 1 185 ? -15.344 22.000 20.473 0.50 56.41 186 PHE A C 1
ATOM 1393 C C B PHE A 1 185 ? -15.303 22.016 20.455 0.50 57.33 186 PHE A C 1
ATOM 1394 O O A PHE A 1 185 ? -15.869 20.970 20.949 0.50 53.74 186 PHE A O 1
ATOM 1395 O O B PHE A 1 185 ? -15.703 20.911 20.877 0.50 56.20 186 PHE A O 1
ATOM 1410 N N . ASP A 1 186 ? -15.850 22.687 19.441 1.00 56.74 187 ASP A N 1
ATOM 1411 C CA . ASP A 1 186 ? -17.014 22.222 18.642 1.00 60.19 187 ASP A CA 1
ATOM 1412 C C . ASP A 1 186 ? -16.570 21.071 17.738 1.00 56.35 187 ASP A C 1
ATOM 1413 O O . ASP A 1 186 ? -17.427 20.229 17.406 1.00 59.82 187 ASP A O 1
ATOM 1418 N N . ASN A 1 187 ? -15.287 21.045 17.360 1.00 50.26 188 ASN A N 1
ATOM 1419 C CA . ASN A 1 187 ? -14.706 19.960 16.523 1.00 46.15 188 ASN A CA 1
ATOM 1420 C C . ASN A 1 187 ? -15.355 20.047 15.138 1.00 48.46 188 ASN A C 1
ATOM 1421 O O . ASN A 1 187 ? -15.887 19.041 14.639 1.00 43.63 188 ASN A O 1
ATOM 1426 N N . ASN A 1 188 ? -15.317 21.240 14.544 1.00 45.03 189 ASN A N 1
ATOM 1427 C CA . ASN A 1 188 ? -16.062 21.559 13.297 1.00 50.37 189 ASN A CA 1
ATOM 1428 C C . ASN A 1 188 ? -15.461 20.841 12.084 1.00 50.55 189 ASN A C 1
ATOM 1429 O O . ASN A 1 188 ? -16.162 20.804 11.047 1.00 50.68 189 ASN A O 1
ATOM 1434 N N . LYS A 1 189 ? -14.221 20.329 12.171 1.00 45.43 190 LYS A N 1
ATOM 1435 C CA . LYS A 1 189 ? -13.532 19.646 11.030 1.00 44.96 190 LYS A CA 1
ATOM 1436 C C . LYS A 1 189 ? -13.659 18.127 11.157 1.00 44.89 190 LYS A C 1
ATOM 1437 O O . LYS A 1 189 ? -13.023 17.397 10.351 1.00 41.72 190 LYS A O 1
ATOM 1443 N N . PHE A 1 190 ? -14.491 17.662 12.088 1.00 42.30 191 PHE A N 1
ATOM 1444 C CA . PHE A 1 190 ? -14.768 16.226 12.309 1.00 46.72 191 PHE A CA 1
ATOM 1445 C C . PHE A 1 190 ? -15.206 15.550 11.004 1.00 44.28 191 PHE A C 1
ATOM 1446 O O . PHE A 1 190 ? -14.836 14.381 10.791 1.00 41.74 191 PHE A O 1
ATOM 1454 N N . GLY A 1 191 ? -15.960 16.233 10.136 1.00 44.32 192 GLY A N 1
ATOM 1455 C CA . GLY A 1 191 ? -16.448 15.636 8.879 1.00 42.15 192 GLY A CA 1
ATOM 1456 C C . GLY A 1 191 ? -15.316 15.254 7.927 1.00 39.52 192 GLY A C 1
ATOM 1457 O O . GLY A 1 191 ? -15.539 14.414 7.078 1.00 40.77 192 GLY A O 1
ATOM 1458 N N . VAL A 1 192 ? -14.144 15.887 8.030 1.00 42.23 193 VAL A N 1
ATOM 1459 C CA . VAL A 1 192 ? -12.975 15.562 7.162 1.00 40.23 193 VAL A CA 1
ATOM 1460 C C . VAL A 1 192 ? -12.515 14.146 7.535 1.00 39.88 193 VAL A C 1
ATOM 1461 O O . VAL A 1 192 ? -12.231 13.342 6.628 1.00 39.58 193 VAL A O 1
ATOM 1465 N N . LEU A 1 193 ? -12.535 13.833 8.825 1.00 39.22 194 LEU A N 1
ATOM 1466 C CA . LEU A 1 193 ? -12.145 12.478 9.320 1.00 38.60 194 LEU A CA 1
ATOM 1467 C C . LEU A 1 193 ? -13.138 11.453 8.781 1.00 39.04 194 LEU A C 1
ATOM 1468 O O . LEU A 1 193 ? -12.712 10.430 8.226 1.00 42.05 194 LEU A O 1
ATOM 1473 N N . VAL A 1 194 ? -14.430 11.727 8.929 1.00 42.95 195 VAL A N 1
ATOM 1474 C CA . VAL A 1 194 ? -15.501 10.811 8.468 1.00 40.10 195 VAL A CA 1
ATOM 1475 C C . VAL A 1 194 ? -15.364 10.568 6.958 1.00 43.01 195 VAL A C 1
ATOM 1476 O O . VAL A 1 194 ? -15.585 9.434 6.536 1.00 42.72 195 VAL A O 1
ATOM 1480 N N . ASP A 1 195 ? -15.041 11.592 6.159 1.00 42.15 196 ASP A N 1
ATOM 1481 C CA . ASP A 1 195 ? -14.867 11.415 4.688 1.00 42.62 196 ASP A CA 1
ATOM 1482 C C . ASP A 1 195 ? -13.756 10.389 4.422 1.00 44.42 196 ASP A C 1
ATOM 1483 O O . ASP A 1 195 ? -13.960 9.513 3.567 1.00 43.67 196 ASP A O 1
ATOM 1488 N N . ARG A 1 196 ? -12.628 10.486 5.134 1.00 42.59 197 ARG A N 1
ATOM 1489 C CA . ARG A 1 196 ? -11.494 9.539 4.971 1.00 42.41 197 ARG A CA 1
ATOM 1490 C C . ARG A 1 196 ? -11.965 8.129 5.360 1.00 40.47 197 ARG A C 1
ATOM 1491 O O . ARG A 1 196 ? -11.686 7.177 4.618 1.00 40.12 197 ARG A O 1
ATOM 1499 N N . LEU A 1 197 ? -12.635 7.976 6.507 1.00 42.01 198 LEU A N 1
ATOM 1500 C CA . LEU A 1 197 ? -13.095 6.636 6.954 1.00 42.09 198 LEU A CA 1
ATOM 1501 C C . LEU A 1 197 ? -14.040 6.050 5.902 1.00 43.41 198 LEU A C 1
ATOM 1502 O O . LEU A 1 197 ? -13.925 4.868 5.605 1.00 41.16 198 LEU A O 1
ATOM 1507 N N . GLU A 1 198 ? -14.896 6.864 5.280 1.00 42.29 199 GLU A N 1
ATOM 1508 C CA . GLU A 1 198 ? -15.808 6.384 4.218 1.00 42.50 199 GLU A CA 1
ATOM 1509 C C . GLU A 1 198 ? -14.991 5.893 3.020 1.00 41.49 199 GLU A C 1
ATOM 1510 O O . GLU A 1 198 ? -15.316 4.821 2.504 1.00 41.35 199 GLU A O 1
ATOM 1516 N N . GLN A 1 199 ? -13.969 6.640 2.598 1.00 43.38 200 GLN A N 1
ATOM 1517 C CA . GLN A 1 199 ? -13.118 6.256 1.440 1.00 45.56 200 GLN A CA 1
ATOM 1518 C C . GLN A 1 199 ? -12.428 4.926 1.746 1.00 44.68 200 GLN A C 1
ATOM 1519 O O . GLN A 1 199 ? -12.396 4.072 0.871 1.00 45.07 200 GLN A O 1
ATOM 1525 N N . GLU A 1 200 ? -11.893 4.765 2.952 1.00 42.72 201 GLU A N 1
ATOM 1526 C CA . GLU A 1 200 ? -11.067 3.581 3.297 1.00 41.19 201 GLU A CA 1
ATOM 1527 C C . GLU A 1 200 ? -11.946 2.350 3.560 1.00 41.58 201 GLU A C 1
ATOM 1528 O O . GLU A 1 200 ? -11.507 1.237 3.217 1.00 42.29 201 GLU A O 1
ATOM 1534 N N . TYR A 1 201 ? -13.118 2.510 4.175 1.00 41.85 202 TYR A N 1
ATOM 1535 C CA . TYR A 1 201 ? -13.879 1.365 4.743 1.00 40.94 202 TYR A CA 1
ATOM 1536 C C . TYR A 1 201 ? -15.295 1.226 4.192 1.00 43.77 202 TYR A C 1
ATOM 1537 O O . TYR A 1 201 ? -15.826 0.104 4.277 1.00 42.68 202 TYR A O 1
ATOM 1546 N N . GLY A 1 202 ? -15.894 2.291 3.665 1.00 47.21 203 GLY A N 1
ATOM 1547 C CA . GLY A 1 202 ? -17.289 2.257 3.199 1.00 48.95 203 GLY A CA 1
ATOM 1548 C C . GLY A 1 202 ? -18.229 2.808 4.248 1.00 49.96 203 GLY A C 1
ATOM 1549 O O . GLY A 1 202 ? -17.874 2.782 5.431 1.00 43.41 203 GLY A O 1
ATOM 1550 N N . ALA A 1 203 ? -19.393 3.299 3.815 1.00 47.23 204 ALA A N 1
ATOM 1551 C CA . ALA A 1 203 ? -20.393 4.018 4.642 1.00 49.94 204 ALA A CA 1
ATOM 1552 C C . ALA A 1 203 ? -21.004 3.099 5.717 1.00 49.48 204 ALA A C 1
ATOM 1553 O O . ALA A 1 203 ? -21.405 3.631 6.779 1.00 53.12 204 ALA A O 1
ATOM 1555 N N . GLU A 1 204 ? -21.049 1.788 5.468 1.00 47.27 205 GLU A N 1
ATOM 1556 C CA . GLU A 1 204 ? -21.716 0.784 6.340 1.00 50.18 205 GLU A CA 1
ATOM 1557 C C . GLU A 1 204 ? -20.716 0.105 7.288 1.00 46.63 205 GLU A C 1
ATOM 1558 O O . GLU A 1 204 ? -21.144 -0.817 7.996 1.00 45.76 205 GLU A O 1
ATOM 1564 N N . HIS A 1 205 ? -19.435 0.471 7.261 1.00 44.73 206 HIS A N 1
ATOM 1565 C CA . HIS A 1 205 ? -18.416 -0.224 8.101 1.00 44.67 206 HIS A CA 1
ATOM 1566 C C . HIS A 1 205 ? -18.546 0.277 9.538 1.00 42.58 206 HIS A C 1
ATOM 1567 O O . HIS A 1 205 ? -18.792 1.454 9.780 1.00 40.58 206 HIS A O 1
ATOM 1574 N N . PRO A 1 206 ? -18.405 -0.615 10.550 1.00 44.60 207 PRO A N 1
ATOM 1575 C CA . PRO A 1 206 ? -18.454 -0.191 11.950 1.00 45.84 207 PRO A CA 1
ATOM 1576 C C . PRO A 1 206 ? -17.261 0.653 12.417 1.00 42.78 207 PRO A C 1
ATOM 1577 O O . PRO A 1 206 ? -16.137 0.379 12.036 1.00 41.23 207 PRO A O 1
ATOM 1581 N N . VAL A 1 207 ? -17.559 1.679 13.217 1.00 39.42 208 VAL A N 1
ATOM 1582 C CA . VAL A 1 207 ? -16.580 2.475 14.000 1.00 39.76 208 VAL A CA 1
ATOM 1583 C C . VAL A 1 207 ? -17.047 2.412 15.451 1.00 40.42 208 VAL A C 1
ATOM 1584 O O . VAL A 1 207 ? -18.246 2.605 15.677 1.00 41.39 208 VAL A O 1
ATOM 1588 N N . VAL A 1 208 ? -16.156 2.082 16.380 1.00 36.85 209 VAL A N 1
ATOM 1589 C CA . VAL A 1 208 ? -16.528 2.039 17.820 1.00 35.40 209 VAL A CA 1
ATOM 1590 C C . VAL A 1 208 ? -16.072 3.333 18.465 1.00 36.07 209 VAL A C 1
ATOM 1591 O O . VAL A 1 208 ? -14.844 3.605 18.464 1.00 33.76 209 VAL A O 1
ATOM 1595 N N . HIS A 1 209 ? -17.024 4.097 19.007 1.00 35.66 210 HIS A N 1
ATOM 1596 C CA . HIS A 1 209 ? -16.751 5.247 19.894 1.00 36.32 210 HIS A CA 1
ATOM 1597 C C . HIS A 1 209 ? -16.424 4.673 21.271 1.00 35.69 210 HIS A C 1
ATOM 1598 O O . HIS A 1 209 ? -17.307 4.054 21.896 1.00 37.07 210 HIS A O 1
ATOM 1605 N N . TYR A 1 210 ? -15.171 4.834 21.673 1.00 33.96 211 TYR A N 1
ATOM 1606 C CA . TYR A 1 210 ? -14.637 4.290 22.931 1.00 30.52 211 TYR A CA 1
ATOM 1607 C C . TYR A 1 210 ? -14.304 5.417 23.895 1.00 30.69 211 TYR A C 1
ATOM 1608 O O . TYR A 1 210 ? -13.481 6.329 23.595 1.00 31.74 211 TYR A O 1
ATOM 1617 N N . ILE A 1 211 ? -14.889 5.334 25.097 1.00 31.27 212 ILE A N 1
ATOM 1618 C CA . ILE A 1 211 ? -14.432 6.150 26.250 1.00 31.55 212 ILE A CA 1
ATOM 1619 C C . ILE A 1 211 ? -14.298 5.197 27.442 1.00 31.00 212 ILE A C 1
ATOM 1620 O O . ILE A 1 211 ? -15.300 4.579 27.864 1.00 32.40 212 ILE A O 1
ATOM 1625 N N . ALA A 1 212 ? -13.056 5.007 27.859 1.00 30.33 213 ALA A N 1
ATOM 1626 C CA . ALA A 1 212 ? -12.711 4.251 29.067 1.00 29.40 213 ALA A CA 1
ATOM 1627 C C . ALA A 1 212 ? -13.356 4.961 30.260 1.00 33.31 213 ALA A C 1
ATOM 1628 O O . ALA A 1 212 ? -13.282 6.196 30.329 1.00 31.35 213 ALA A O 1
ATOM 1630 N N . ALA A 1 213 ? -13.902 4.183 31.190 1.00 32.45 214 ALA A N 1
ATOM 1631 C CA . ALA A 1 213 ? -14.423 4.697 32.474 1.00 34.22 214 ALA A CA 1
ATOM 1632 C C . ALA A 1 213 ? -13.283 5.417 33.190 1.00 30.41 214 ALA A C 1
ATOM 1633 O O . ALA A 1 213 ? -12.156 4.865 33.313 1.00 30.29 214 ALA A O 1
ATOM 1635 N N . MET A 1 214 ? -13.535 6.638 33.654 1.00 31.08 215 MET A N 1
ATOM 1636 C CA . MET A 1 214 ? -12.494 7.376 34.404 1.00 32.89 215 MET A CA 1
ATOM 1637 C C . MET A 1 214 ? -12.738 7.250 35.905 1.00 34.23 215 MET A C 1
ATOM 1638 O O . MET A 1 214 ? -11.805 7.418 36.672 1.00 36.92 215 MET A O 1
ATOM 1643 N N . MET A 1 215 ? -13.952 6.939 36.312 1.00 34.31 216 MET A N 1
ATOM 1644 C CA . MET A 1 215 ? -14.162 6.672 37.745 1.00 37.38 216 MET A CA 1
ATOM 1645 C C . MET A 1 215 ? -14.510 5.206 37.922 1.00 35.10 216 MET A C 1
ATOM 1646 O O . MET A 1 215 ? -15.000 4.580 36.994 1.00 34.99 216 MET A O 1
ATOM 1651 N N . PRO A 1 216 ? -14.181 4.624 39.093 1.00 35.16 217 PRO A N 1
ATOM 1652 C CA . PRO A 1 216 ? -14.198 3.176 39.243 1.00 35.77 217 PRO A CA 1
ATOM 1653 C C . PRO A 1 216 ? -15.587 2.544 39.075 1.00 36.14 217 PRO A C 1
ATOM 1654 O O . PRO A 1 216 ? -15.645 1.371 38.791 1.00 37.55 217 PRO A O 1
ATOM 1658 N N . HIS A 1 217 ? -16.668 3.295 39.296 1.00 33.85 218 HIS A N 1
ATOM 1659 C CA . HIS A 1 217 ? -18.049 2.740 39.233 1.00 36.67 218 HIS A CA 1
ATOM 1660 C C . HIS A 1 217 ? -18.669 2.861 37.836 1.00 37.16 218 HIS A C 1
ATOM 1661 O O . HIS A 1 217 ? -19.774 2.312 37.644 1.00 39.99 218 HIS A O 1
ATOM 1668 N N . GLN A 1 218 ? -18.020 3.577 36.919 1.00 35.79 219 GLN A N 1
ATOM 1669 C CA . GLN A 1 218 ? -18.602 3.968 35.605 1.00 38.94 219 GLN A CA 1
ATOM 1670 C C . GLN A 1 218 ? -18.394 2.800 34.650 1.00 38.50 219 GLN A C 1
ATOM 1671 O O . GLN A 1 218 ? -17.391 2.078 34.797 1.00 37.77 219 GLN A O 1
ATOM 1677 N N . ASP A 1 219 ? -19.256 2.677 33.654 1.00 37.32 220 ASP A N 1
ATOM 1678 C CA . ASP A 1 219 ? -19.048 1.718 32.545 1.00 37.86 220 ASP A CA 1
ATOM 1679 C C . ASP A 1 219 ? -18.337 2.456 31.423 1.00 33.60 220 ASP A C 1
ATOM 1680 O O . ASP A 1 219 ? -18.526 3.654 31.239 1.00 36.14 220 ASP A O 1
ATOM 1685 N N . PRO A 1 220 ? -17.539 1.748 30.617 1.00 34.04 221 PRO A N 1
ATOM 1686 C CA . PRO A 1 220 ? -16.968 2.372 29.435 1.00 36.44 221 PRO A CA 1
ATOM 1687 C C . PRO A 1 220 ? -18.078 2.621 28.412 1.00 40.44 221 PRO A C 1
ATOM 1688 O O . PRO A 1 220 ? -19.125 1.966 28.461 1.00 38.55 221 PRO A O 1
ATOM 1692 N N . VAL A 1 221 ? -17.835 3.592 27.537 1.00 37.04 222 VAL A N 1
ATOM 1693 C CA . VAL A 1 221 ? -18.631 3.806 26.305 1.00 39.89 222 VAL A CA 1
ATOM 1694 C C . VAL A 1 221 ? -18.004 2.898 25.248 1.00 36.92 222 VAL A C 1
ATOM 1695 O O . VAL A 1 221 ? -16.798 3.017 25.011 1.00 32.93 222 VAL A O 1
ATOM 1699 N N . THR A 1 222 ? -18.788 1.971 24.723 1.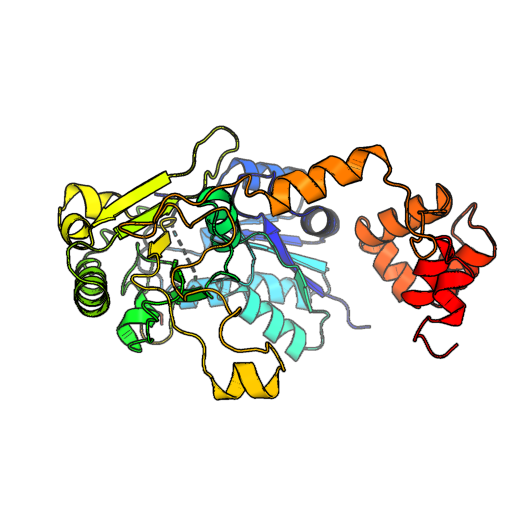00 37.20 223 THR A N 1
ATOM 1700 C CA . THR A 1 222 ? -18.400 1.042 23.633 1.00 38.21 223 THR A CA 1
ATOM 1701 C C . THR A 1 222 ? -19.517 1.084 22.580 1.00 38.49 223 THR A C 1
ATOM 1702 O O . THR A 1 222 ? -20.145 0.053 22.358 1.00 42.60 223 THR A O 1
ATOM 1706 N N . ASP A 1 223 ? -19.740 2.256 21.984 1.00 39.79 224 ASP A N 1
ATOM 1707 C CA . ASP A 1 223 ? -20.884 2.539 21.064 1.00 40.15 224 ASP A CA 1
ATOM 1708 C C . ASP A 1 223 ? -20.420 2.356 19.612 1.00 41.87 224 ASP A C 1
ATOM 1709 O O . ASP A 1 223 ? -19.610 3.161 19.117 1.00 44.64 224 ASP A O 1
ATOM 1714 N N . LYS A 1 224 ? -20.895 1.297 18.977 1.00 40.71 225 LYS A N 1
ATOM 1715 C CA . LYS A 1 224 ? -20.702 0.998 17.541 1.00 44.63 225 LYS A CA 1
ATOM 1716 C C . LYS A 1 224 ? -21.628 1.887 16.696 1.00 46.34 225 LYS A C 1
ATOM 1717 O O . LYS A 1 224 ? -22.847 1.879 16.927 1.00 45.46 225 LYS A O 1
ATOM 1723 N N . TYR A 1 225 ? -21.066 2.615 15.737 1.00 43.02 226 TYR A N 1
ATOM 1724 C CA . TYR A 1 225 ? -21.815 3.398 14.715 1.00 42.13 226 TYR A CA 1
ATOM 1725 C C . TYR A 1 225 ? -21.326 2.952 13.330 1.00 47.00 226 TYR A C 1
ATOM 1726 O O . TYR A 1 225 ? -20.206 2.437 13.233 1.00 46.40 226 TYR A O 1
ATOM 1735 N N . THR A 1 226 ? -22.116 3.123 12.265 1.00 46.02 227 THR A N 1
ATOM 1736 C CA . THR A 1 226 ? -21.577 3.009 10.880 1.00 44.76 227 THR A CA 1
ATOM 1737 C C . THR A 1 226 ? -20.798 4.290 10.604 1.00 42.67 227 THR A C 1
ATOM 1738 O O . THR A 1 226 ? -21.046 5.317 11.296 1.00 44.49 227 THR A O 1
ATOM 1742 N N . VAL A 1 227 ? -19.894 4.263 9.631 1.00 42.46 228 VAL A N 1
ATOM 1743 C CA . VAL A 1 227 ? -19.213 5.504 9.170 1.00 46.26 228 VAL A CA 1
ATOM 1744 C C . VAL A 1 227 ? -20.301 6.546 8.846 1.00 47.21 228 VAL A C 1
ATOM 1745 O O . VAL A 1 227 ? -20.142 7.711 9.275 1.00 48.53 228 VAL A O 1
ATOM 1749 N N . ALA A 1 228 ? -21.375 6.132 8.172 1.00 48.06 229 ALA A N 1
ATOM 1750 C CA . ALA A 1 228 ? -22.490 7.024 7.754 1.00 52.73 229 ALA A CA 1
ATOM 1751 C C . ALA A 1 228 ? -23.073 7.746 8.976 1.00 52.71 229 ALA A C 1
ATOM 1752 O O . ALA A 1 228 ? -23.274 8.968 8.900 1.00 50.18 229 ALA A O 1
ATOM 1754 N N . GLN A 1 229 ? -23.252 7.039 10.097 1.00 52.73 230 GLN A N 1
ATOM 1755 C CA . GLN A 1 229 ? -23.931 7.596 11.295 1.00 47.82 230 GLN A CA 1
ATOM 1756 C C . GLN A 1 229 ? -23.096 8.715 11.905 1.00 51.47 230 GLN A C 1
ATOM 1757 O O . GLN A 1 229 ? -23.708 9.635 12.479 1.00 52.29 230 GLN A O 1
ATOM 1763 N N . LEU A 1 230 ? -21.765 8.677 11.758 1.00 46.65 231 LEU A N 1
ATOM 1764 C CA . LEU A 1 230 ? -20.883 9.766 12.270 1.00 49.57 231 LEU A CA 1
ATOM 1765 C C . LEU A 1 230 ? -21.249 11.114 11.619 1.00 49.88 231 LEU A C 1
ATOM 1766 O O . LEU A 1 230 ? -20.764 12.165 12.102 1.00 49.85 231 LEU A O 1
ATOM 1771 N N . ARG A 1 231 ? -22.046 11.101 10.551 1.00 55.21 232 ARG A N 1
ATOM 1772 C CA . ARG A 1 231 ? -22.455 12.332 9.828 1.00 57.29 232 ARG A CA 1
ATOM 1773 C C . ARG A 1 231 ? -23.674 12.967 10.505 1.00 60.54 232 ARG A C 1
ATOM 1774 O O . ARG A 1 231 ? -23.924 14.159 10.235 1.00 57.58 232 ARG A O 1
ATOM 1782 N N . GLU A 1 232 ? -24.403 12.219 11.340 1.00 57.89 233 GLU A N 1
ATOM 1783 C CA . GLU A 1 232 ? -25.611 12.720 12.051 1.00 57.48 233 GLU A CA 1
ATOM 1784 C C . GLU A 1 232 ? -25.173 13.632 13.190 1.00 59.92 233 GLU A C 1
ATOM 1785 O O . GLU A 1 232 ? -24.341 13.250 14.013 1.00 52.69 233 GLU A O 1
ATOM 1791 N N . PRO A 1 233 ? -25.700 14.870 13.275 1.00 58.39 234 PRO A N 1
ATOM 1792 C CA . PRO A 1 233 ? -25.156 15.871 14.195 1.00 57.23 234 PRO A CA 1
ATOM 1793 C C . PRO A 1 233 ? -25.210 15.423 15.662 1.00 60.89 234 PRO A C 1
ATOM 1794 O O . PRO A 1 233 ? -24.315 15.786 16.410 1.00 58.98 234 PRO A O 1
ATOM 1798 N N . GLU A 1 234 ? -26.239 14.650 16.024 1.00 59.23 235 GLU A N 1
ATOM 1799 C CA . GLU A 1 234 ? -26.490 14.201 17.419 1.00 61.18 235 GLU A CA 1
ATOM 1800 C C . GLU A 1 234 ? -25.389 13.222 17.846 1.00 63.18 235 GLU A C 1
ATOM 1801 O O . GLU A 1 234 ? -25.072 13.193 19.047 1.00 70.36 235 GLU A O 1
ATOM 1807 N N . ILE A 1 235 ? -24.826 12.473 16.892 1.00 57.79 236 ILE A N 1
ATOM 1808 C CA . ILE A 1 235 ? -23.732 11.480 17.117 1.00 53.05 236 ILE A CA 1
ATOM 1809 C C . ILE A 1 235 ? -22.380 12.200 17.079 1.00 54.90 236 ILE A C 1
ATOM 1810 O O . ILE A 1 235 ? -21.587 12.057 18.027 1.00 49.53 236 ILE A O 1
ATOM 1815 N N . ALA A 1 236 ? -22.115 12.983 16.043 1.00 48.15 237 ALA A N 1
ATOM 1816 C CA . ALA A 1 236 ? -20.868 13.777 15.958 1.00 51.34 237 ALA A CA 1
ATOM 1817 C C . ALA A 1 236 ? -20.651 14.519 17.286 1.00 52.07 237 ALA A C 1
ATOM 1818 O O . ALA A 1 236 ? -19.485 14.590 17.754 1.00 48.18 237 ALA A O 1
ATOM 1820 N N . LYS A 1 237 ? -21.746 15.035 17.864 1.00 50.52 238 LYS A N 1
ATOM 1821 C CA . LYS A 1 237 ? -21.806 15.858 19.106 1.00 54.73 238 LYS A CA 1
ATOM 1822 C C . LYS A 1 237 ? -21.203 15.093 20.302 1.00 48.98 238 LYS A C 1
ATOM 1823 O O . LYS A 1 237 ? -20.617 15.744 21.198 1.00 49.49 238 LYS A O 1
ATOM 1829 N N . ARG A 1 238 ? -21.333 13.768 20.317 1.00 46.67 239 ARG A N 1
ATOM 1830 C CA . ARG A 1 238 ? -20.924 12.898 21.451 1.00 50.75 239 ARG A CA 1
ATOM 1831 C C . ARG A 1 238 ? -19.405 12.722 21.521 1.00 50.13 239 ARG A C 1
ATOM 1832 O O . ARG A 1 238 ? -18.939 12.184 22.530 1.00 48.46 239 ARG A O 1
ATOM 1840 N N . VAL A 1 239 ? -18.662 13.124 20.494 1.00 45.90 240 VAL A N 1
ATOM 1841 C CA . VAL A 1 239 ? -17.186 12.916 20.435 1.00 44.76 240 VAL A CA 1
ATOM 1842 C C . VAL A 1 239 ? -16.503 14.110 21.100 1.00 49.11 240 VAL A C 1
ATOM 1843 O O . VAL A 1 239 ? -16.711 15.267 20.622 1.00 48.58 240 VAL A O 1
ATOM 1847 N N . GLY A 1 240 ? -15.731 13.845 22.150 1.00 41.65 241 GLY A N 1
ATOM 1848 C CA . GLY A 1 240 ? -15.049 14.864 22.961 1.00 40.50 241 GLY A CA 1
ATOM 1849 C C . GLY A 1 240 ? -13.570 14.629 23.151 1.00 41.58 241 GLY A C 1
ATOM 1850 O O . GLY A 1 240 ? -12.971 13.839 22.413 1.00 42.31 241 GLY A O 1
ATOM 1851 N N . GLY A 1 241 ? -13.008 15.294 24.154 1.00 39.24 242 GLY A N 1
ATOM 1852 C CA . GLY A 1 241 ? -11.565 15.354 24.437 1.00 42.12 242 GLY A CA 1
ATOM 1853 C C . GLY A 1 241 ? -11.008 14.026 24.902 1.00 42.27 242 GLY A C 1
ATOM 1854 O O . GLY A 1 241 ? -9.765 13.898 24.913 1.00 45.15 242 GLY A O 1
ATOM 1855 N N . VAL A 1 242 ? -11.866 13.086 25.317 1.00 38.73 243 VAL A N 1
ATOM 1856 C CA . VAL A 1 242 ? -11.379 11.756 25.817 1.00 34.58 243 VAL A CA 1
ATOM 1857 C C . VAL A 1 242 ? -11.944 10.627 24.933 1.00 37.12 243 VAL A C 1
ATOM 1858 O O . VAL A 1 242 ? -11.908 9.478 25.363 1.00 39.15 243 VAL A O 1
ATOM 1862 N N . SER A 1 243 ? -12.460 10.953 23.750 1.00 35.58 244 SER A N 1
ATOM 1863 C CA . SER A 1 243 ? -12.987 9.986 22.763 1.00 33.65 244 SER A CA 1
ATOM 1864 C C . SER A 1 243 ? -11.843 9.400 21.923 1.00 33.33 244 SER A C 1
ATOM 1865 O O . SER A 1 243 ? -10.957 10.142 21.448 1.00 32.54 244 SER A O 1
ATOM 1868 N N . THR A 1 244 ? -11.888 8.089 21.752 1.00 32.51 245 THR A N 1
ATOM 1869 C CA . THR A 1 244 ? -10.964 7.336 20.875 1.00 32.98 245 THR A CA 1
ATOM 1870 C C . THR A 1 244 ? -11.838 6.551 19.931 1.00 29.57 245 THR A C 1
ATOM 1871 O O . THR A 1 244 ? -12.904 6.118 20.340 1.00 33.07 245 THR A O 1
ATOM 1875 N N . PHE A 1 245 ? -11.411 6.367 18.679 1.00 33.11 246 PHE A N 1
ATOM 1876 C CA . PHE A 1 245 ? -12.113 5.446 17.770 1.00 29.55 246 PHE A CA 1
ATOM 1877 C C . PHE A 1 245 ? -11.309 4.173 17.526 1.00 30.47 246 PHE A C 1
ATOM 1878 O O . PHE A 1 245 ? -10.074 4.220 17.393 1.00 30.71 246 PHE A O 1
ATOM 1886 N N . TYR A 1 246 ? -12.046 3.083 17.458 1.00 30.93 247 TYR A N 1
ATOM 1887 C CA . TYR A 1 246 ? -11.576 1.744 17.064 1.00 30.97 247 TYR A CA 1
ATOM 1888 C C . TYR A 1 246 ? -12.338 1.344 15.818 1.00 34.24 247 TYR A C 1
ATOM 1889 O O . TYR A 1 246 ? -13.594 1.345 15.833 1.00 36.59 247 TYR A O 1
ATOM 1898 N N . ILE A 1 247 ? -11.600 1.036 14.751 1.00 31.86 248 ILE A N 1
ATOM 1899 C CA . ILE A 1 247 ? -12.205 0.547 13.488 1.00 33.47 248 ILE A CA 1
ATOM 1900 C C . ILE A 1 247 ? -11.725 -0.879 13.287 1.00 32.70 248 ILE A C 1
ATOM 1901 O O . ILE A 1 247 ? -10.542 -1.121 13.115 1.00 31.72 248 ILE A O 1
ATOM 1906 N N . PRO A 1 248 ? -12.639 -1.860 13.348 1.00 33.82 249 PRO A N 1
ATOM 1907 C CA . PRO A 1 248 ? -12.266 -3.260 13.192 1.00 35.48 249 PRO A CA 1
ATOM 1908 C C . PRO A 1 248 ? -11.926 -3.578 11.747 1.00 36.00 249 PRO A C 1
ATOM 1909 O O . PRO A 1 248 ? -12.321 -2.848 10.823 1.00 35.34 249 PRO A O 1
ATOM 1913 N N . PRO A 1 249 ? -11.160 -4.658 11.526 1.00 36.05 250 PRO A N 1
ATOM 1914 C CA . PRO A 1 249 ? -10.860 -5.123 10.179 1.00 38.60 250 PRO A CA 1
ATOM 1915 C C . PRO A 1 249 ? -12.122 -5.424 9.368 1.00 41.95 250 PRO A C 1
ATOM 1916 O O . PRO A 1 249 ? -13.146 -5.786 9.931 1.00 37.89 250 PRO A O 1
ATOM 1920 N N . LYS A 1 250 ? -11.984 -5.276 8.052 1.00 41.96 251 LYS A N 1
ATOM 1921 C CA . LYS A 1 250 ? -13.062 -5.504 7.063 1.00 48.39 251 LYS A CA 1
ATOM 1922 C C . LYS A 1 250 ? -12.945 -6.923 6.523 1.00 49.73 251 LYS A C 1
ATOM 1923 O O . LYS A 1 250 ? -13.987 -7.483 6.138 1.00 55.84 251 LYS A O 1
ATOM 1929 N N . ALA A 1 251 ? -11.736 -7.486 6.493 1.00 46.57 252 ALA A N 1
ATOM 1930 C CA . ALA A 1 251 ? -11.471 -8.801 5.863 1.00 48.95 252 ALA A CA 1
ATOM 1931 C C . ALA A 1 251 ? -10.354 -9.545 6.598 1.00 46.32 252 ALA A C 1
ATOM 1932 O O . ALA A 1 251 ? -9.586 -8.911 7.349 1.00 39.51 252 ALA A O 1
ATOM 1934 N N . ARG A 1 252 ? -10.286 -10.856 6.385 1.00 46.34 253 ARG A N 1
ATOM 1935 C CA . ARG A 1 252 ? -9.168 -11.717 6.839 1.00 45.61 253 ARG A CA 1
ATOM 1936 C C . ARG A 1 252 ? -8.171 -11.871 5.685 1.00 44.20 253 ARG A C 1
ATOM 1937 O O . ARG A 1 252 ? -8.585 -12.019 4.533 1.00 47.71 253 ARG A O 1
ATOM 1945 N N . LYS A 1 253 ? -6.891 -11.803 6.005 1.00 40.84 254 LYS A N 1
ATOM 1946 C CA . LYS A 1 253 ? -5.779 -11.846 5.041 1.00 41.04 254 LYS A CA 1
ATOM 1947 C C . LYS A 1 253 ? -5.374 -13.309 4.856 1.00 40.43 254 LYS A C 1
ATOM 1948 O O . LYS A 1 253 ? -5.300 -14.037 5.857 1.00 38.75 254 LYS A O 1
ATOM 1954 N N . ALA A 1 254 ? -5.123 -13.722 3.620 1.00 39.02 255 ALA A N 1
ATOM 1955 C CA . ALA A 1 254 ? -4.677 -15.092 3.281 1.00 41.68 255 ALA A CA 1
ATOM 1956 C C . ALA A 1 254 ? -3.216 -15.292 3.702 1.00 39.44 255 ALA A C 1
ATOM 1957 O O . ALA A 1 254 ? -2.492 -14.317 3.892 1.00 39.26 255 ALA A O 1
ATOM 1959 N N . SER A 1 255 ? -2.809 -16.542 3.890 1.00 39.23 256 SER A N 1
ATOM 1960 C CA . SER A 1 255 ? -1.400 -16.933 4.097 1.00 38.91 256 SER A CA 1
ATOM 1961 C C . SER A 1 255 ? -0.617 -16.910 2.783 1.00 39.29 256 SER A C 1
ATOM 1962 O O . SER A 1 255 ? -1.173 -17.228 1.709 1.00 43.03 256 SER A O 1
ATOM 1965 N N . ASN A 1 256 ? 0.654 -16.569 2.912 1.00 40.47 257 ASN A N 1
ATOM 1966 C CA . ASN A 1 256 ? 1.702 -16.502 1.863 1.00 40.72 257 ASN A CA 1
ATOM 1967 C C . ASN A 1 256 ? 2.306 -17.907 1.726 1.00 41.94 257 ASN A C 1
ATOM 1968 O O . ASN A 1 256 ? 2.874 -18.390 2.713 1.00 41.51 257 ASN A O 1
ATOM 1973 N N . LEU A 1 257 ? 2.215 -18.547 0.561 1.00 42.89 258 LEU A N 1
ATOM 1974 C CA . LEU A 1 257 ? 2.685 -19.951 0.381 1.00 43.21 258 LEU A CA 1
ATOM 1975 C C . LEU A 1 257 ? 4.205 -20.044 0.581 1.00 42.32 258 LEU A C 1
ATOM 1976 O O . LEU A 1 257 ? 4.665 -21.073 1.111 1.00 42.45 258 LEU A O 1
ATOM 1981 N N . ASP A 1 258 ? 4.963 -19.046 0.136 1.00 42.99 259 ASP A N 1
ATOM 1982 C CA . ASP A 1 258 ? 6.443 -19.033 0.247 1.00 46.89 259 ASP A CA 1
ATOM 1983 C C . ASP A 1 258 ? 6.805 -19.114 1.731 1.00 45.26 259 ASP A C 1
ATOM 1984 O O . ASP A 1 258 ? 7.654 -19.936 2.078 1.00 44.96 259 ASP A O 1
ATOM 1989 N N . ILE A 1 259 ? 6.154 -18.315 2.586 1.00 41.03 260 ILE A N 1
ATOM 1990 C CA . ILE A 1 259 ? 6.460 -18.329 4.041 1.00 40.02 260 ILE A CA 1
ATOM 1991 C C . ILE A 1 259 ? 5.987 -19.649 4.655 1.00 39.58 260 ILE A C 1
ATOM 1992 O O . ILE A 1 259 ? 6.723 -20.156 5.505 1.00 43.93 260 ILE A O 1
ATOM 1997 N N . ILE A 1 260 ? 4.784 -20.140 4.331 1.00 41.07 261 ILE A N 1
ATOM 1998 C CA . ILE A 1 260 ? 4.284 -21.475 4.796 1.00 41.33 261 ILE A CA 1
ATOM 1999 C C . ILE A 1 260 ? 5.374 -22.516 4.498 1.00 45.25 261 ILE A C 1
ATOM 2000 O O . ILE A 1 260 ? 5.608 -23.391 5.367 1.00 43.15 261 ILE A O 1
ATOM 2005 N N . ARG A 1 261 ? 6.014 -22.443 3.323 1.00 43.61 262 ARG A N 1
ATOM 2006 C CA . ARG A 1 261 ? 7.067 -23.421 2.907 1.00 44.08 262 ARG A CA 1
ATOM 2007 C C . ARG A 1 261 ? 8.344 -23.184 3.712 1.00 48.20 262 ARG A C 1
ATOM 2008 O O . ARG A 1 261 ? 8.885 -24.164 4.248 1.00 45.71 262 ARG A O 1
ATOM 2016 N N . ARG A 1 262 ? 8.773 -21.932 3.844 1.00 43.70 263 ARG A N 1
ATOM 2017 C CA . ARG A 1 262 ? 10.062 -21.599 4.504 1.00 46.96 263 ARG A CA 1
ATOM 2018 C C . ARG A 1 262 ? 9.947 -21.823 6.019 1.00 47.46 263 ARG A C 1
ATOM 2019 O O . ARG A 1 262 ? 10.972 -22.120 6.647 1.00 48.41 263 ARG A O 1
ATOM 2027 N N . LEU A 1 263 ? 8.764 -21.666 6.604 1.00 44.43 264 LEU A N 1
ATOM 2028 C CA . LEU A 1 263 ? 8.581 -21.920 8.061 1.00 45.94 264 LEU A CA 1
ATOM 2029 C C . LEU A 1 263 ? 8.207 -23.390 8.307 1.00 44.81 264 LEU A C 1
ATOM 2030 O O . LEU A 1 263 ? 7.972 -23.729 9.476 1.00 47.04 264 LEU A O 1
ATOM 2035 N N . GLU A 1 264 ? 8.081 -24.197 7.248 1.00 47.09 265 GLU A N 1
ATOM 2036 C CA . GLU A 1 264 ? 7.764 -25.649 7.288 1.00 53.68 265 GLU A CA 1
ATOM 2037 C C . GLU A 1 264 ? 6.430 -25.896 8.007 1.00 56.54 265 GLU A C 1
ATOM 2038 O O . GLU A 1 264 ? 6.351 -26.835 8.812 1.00 52.12 265 GLU A O 1
ATOM 2044 N N . LEU A 1 265 ? 5.394 -25.122 7.688 1.00 48.75 266 LEU A N 1
ATOM 2045 C CA . LEU A 1 265 ? 4.021 -25.323 8.222 1.00 50.26 266 LEU A CA 1
ATOM 2046 C C . LEU A 1 265 ? 3.259 -26.234 7.256 1.00 55.09 266 LEU A C 1
ATOM 2047 O O . LEU A 1 265 ? 2.181 -25.860 6.748 1.00 61.42 266 LEU A O 1
ATOM 2052 N N . LEU A 1 266 ? 3.809 -27.428 7.051 1.00 58.75 267 LEU A N 1
ATOM 2053 C CA . LEU A 1 266 ? 3.458 -28.345 5.942 1.00 63.13 267 LEU A CA 1
ATOM 2054 C C . LEU A 1 266 ? 2.864 -29.630 6.521 1.00 65.04 267 LEU A C 1
ATOM 2055 O O . LEU A 1 266 ? 3.051 -29.923 7.702 1.00 62.10 267 LEU A O 1
ATOM 2060 N N . PRO A 1 267 ? 2.068 -30.394 5.738 1.00 74.38 268 PRO A N 1
ATOM 2061 C CA . PRO A 1 267 ? 1.658 -29.985 4.392 1.00 79.43 268 PRO A CA 1
ATOM 2062 C C . PRO A 1 267 ? 0.719 -28.766 4.397 1.00 80.65 268 PRO A C 1
ATOM 2063 O O . PRO A 1 267 ? -0.088 -28.627 5.315 1.00 65.29 268 PRO A O 1
ATOM 2067 N N . ALA A 1 268 ? 0.886 -27.888 3.405 1.00 83.51 269 ALA A N 1
ATOM 2068 C CA . ALA A 1 268 ? -0.117 -26.878 3.003 1.00 86.70 269 ALA A CA 1
ATOM 2069 C C . ALA A 1 268 ? -1.347 -27.644 2.508 1.00 94.02 269 ALA A C 1
ATOM 2070 O O . ALA A 1 268 ? -1.251 -28.342 1.476 1.00 110.28 269 ALA A O 1
ATOM 2072 N N . GLY A 1 269 ? -2.449 -27.527 3.243 1.00 88.23 270 GLY A N 1
ATOM 2073 C CA . GLY A 1 269 ? -3.624 -28.413 3.154 1.00 74.70 270 GLY A CA 1
ATOM 2074 C C . GLY A 1 269 ? -4.227 -28.551 4.537 1.00 71.79 270 GLY A C 1
ATOM 2075 O O . GLY A 1 269 ? -5.467 -28.480 4.663 1.00 68.93 270 GLY A O 1
ATOM 2076 N N . GLN A 1 270 ? -3.351 -28.666 5.541 1.00 64.46 271 GLN A N 1
ATOM 2077 C CA . GLN A 1 270 ? -3.689 -28.639 6.988 1.00 68.42 271 GLN A CA 1
ATOM 2078 C C . GLN A 1 270 ? -3.476 -27.227 7.561 1.00 66.85 271 GLN A C 1
ATOM 2079 O O . GLN A 1 270 ? -3.865 -27.006 8.729 1.00 58.81 271 GLN A O 1
ATOM 2085 N N . VAL A 1 271 ? -2.900 -26.289 6.793 1.00 58.17 272 VAL A N 1
ATOM 2086 C CA . VAL A 1 271 ? -2.945 -24.839 7.169 1.00 56.25 272 VAL A CA 1
ATOM 2087 C C . VAL A 1 271 ? -4.424 -24.466 7.179 1.00 49.47 272 VAL A C 1
ATOM 2088 O O . VAL A 1 271 ? -5.120 -24.749 6.205 1.00 53.40 272 VAL A O 1
ATOM 2092 N N . PRO A 1 272 ? -4.981 -23.872 8.258 1.00 53.61 273 PRO A N 1
ATOM 2093 C CA . PRO A 1 272 ? -6.408 -23.547 8.284 1.00 54.48 273 PRO A CA 1
ATOM 2094 C C . PRO A 1 272 ? -6.781 -22.544 7.186 1.00 53.48 273 PRO A C 1
ATOM 2095 O O . PRO A 1 272 ? -5.919 -21.754 6.806 1.00 49.76 273 PRO A O 1
ATOM 2099 N N . ASP A 1 273 ? -8.035 -22.590 6.725 1.00 53.47 274 ASP A N 1
ATOM 2100 C CA . ASP A 1 273 ? -8.632 -21.585 5.805 1.00 55.17 274 ASP A CA 1
ATOM 2101 C C . ASP A 1 273 ? -8.374 -20.203 6.418 1.00 52.62 274 ASP A C 1
ATOM 2102 O O . ASP A 1 273 ? -8.322 -20.098 7.657 1.00 46.68 274 ASP A O 1
ATOM 2107 N N . LYS A 1 274 ? -8.199 -19.163 5.601 1.00 52.24 275 LYS A N 1
ATOM 2108 C CA . LYS A 1 274 ? -7.939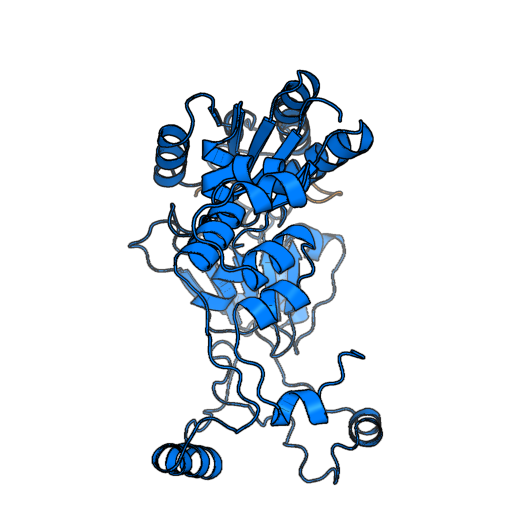 -17.801 6.139 1.00 52.66 275 LYS A CA 1
ATOM 2109 C C . LYS A 1 274 ? -9.133 -17.348 7.006 1.00 49.51 275 LYS A C 1
ATOM 2110 O O . LYS A 1 274 ? -8.935 -16.443 7.848 1.00 49.16 275 LYS A O 1
ATOM 2116 N N . LYS A 1 275 ? -10.327 -17.929 6.806 1.00 52.70 276 LYS A N 1
ATOM 2117 C CA . LYS A 1 275 ? -11.558 -17.575 7.576 1.00 57.36 276 LYS A CA 1
ATOM 2118 C C . LYS A 1 275 ? -11.541 -18.262 8.950 1.00 52.54 276 LYS A C 1
ATOM 2119 O O . LYS A 1 275 ? -12.309 -17.813 9.825 1.00 54.21 276 LYS A O 1
ATOM 2125 N N . ALA A 1 276 ? -10.694 -19.278 9.138 1.00 50.38 277 ALA A N 1
ATOM 2126 C CA . ALA A 1 276 ? -10.593 -20.070 10.393 1.00 50.83 277 ALA A CA 1
ATOM 2127 C C . ALA A 1 276 ? -10.150 -19.146 11.535 1.00 51.95 277 ALA A C 1
ATOM 2128 O O . ALA A 1 276 ? -9.262 -18.292 11.308 1.00 46.25 277 ALA A O 1
ATOM 2130 N N . ARG A 1 277 ? -10.757 -19.243 12.718 1.00 44.24 278 ARG A N 1
ATOM 2131 C CA . ARG A 1 277 ? -10.379 -18.331 13.833 1.00 43.60 278 ARG A CA 1
ATOM 2132 C C . ARG A 1 277 ? -10.165 -19.145 15.100 1.00 39.76 278 ARG A C 1
ATOM 2133 O O . ARG A 1 277 ? -10.873 -20.125 15.313 1.00 41.00 278 ARG A O 1
ATOM 2141 N N . ILE A 1 278 ? -9.175 -18.736 15.880 1.00 39.66 279 ILE A N 1
ATOM 2142 C CA . ILE A 1 278 ? -8.977 -19.242 17.259 1.00 38.69 279 ILE A CA 1
ATOM 2143 C C . ILE A 1 278 ? -10.067 -18.559 18.083 1.00 38.30 279 ILE A C 1
ATOM 2144 O O . ILE A 1 278 ? -10.237 -17.341 17.957 1.00 38.13 279 ILE A O 1
ATOM 2149 N N . TYR A 1 279 ? -10.792 -19.320 18.895 1.00 33.99 280 TYR A N 1
ATOM 2150 C CA . TYR A 1 279 ? -11.820 -18.734 19.786 1.00 33.60 280 TYR A CA 1
ATOM 2151 C C . TYR A 1 279 ? -11.137 -17.812 20.791 1.00 31.09 280 TYR A C 1
ATOM 2152 O O . TYR A 1 279 ? -10.132 -18.205 21.399 1.00 32.97 280 TYR A O 1
ATOM 2161 N N . PRO A 1 280 ? -11.678 -16.612 21.088 1.00 31.09 281 PRO A N 1
ATOM 2162 C CA . PRO A 1 280 ? -12.897 -16.101 20.480 1.00 32.09 281 PRO A CA 1
ATOM 2163 C C . PRO A 1 280 ? -12.645 -15.186 19.282 1.00 36.19 281 PRO A C 1
ATOM 2164 O O . PRO A 1 280 ? -11.590 -14.578 19.227 1.00 34.01 281 PRO A O 1
ATOM 2168 N N . ALA A 1 281 ? -13.675 -14.989 18.474 1.00 37.07 282 ALA A N 1
ATOM 2169 C CA . ALA A 1 281 ? -13.671 -14.045 17.338 1.00 40.32 282 ALA A CA 1
ATOM 2170 C C . ALA A 1 281 ? -13.825 -12.620 17.873 1.00 38.05 282 ALA A C 1
ATOM 2171 O O . ALA A 1 281 ? -14.396 -12.407 18.962 1.00 39.20 282 ALA A O 1
ATOM 2173 N N . ASN A 1 282 ? -13.287 -11.658 17.135 1.00 38.09 283 ASN A N 1
ATOM 2174 C CA . ASN A 1 282 ? -13.495 -10.220 17.394 1.00 39.04 283 ASN A CA 1
ATOM 2175 C C . ASN A 1 282 ? -14.978 -9.915 17.155 1.00 40.31 283 ASN A C 1
ATOM 2176 O O . ASN A 1 282 ? -15.428 -9.986 16.003 1.00 40.32 283 ASN A O 1
ATOM 2181 N N . GLN A 1 283 ? -15.692 -9.518 18.202 1.00 40.69 284 GLN A N 1
ATOM 2182 C CA . GLN A 1 283 ? -17.158 -9.289 18.159 1.00 41.85 284 GLN A CA 1
ATOM 2183 C C . GLN A 1 283 ? -17.492 -8.022 17.364 1.00 40.85 284 GLN A C 1
ATOM 2184 O O . GLN A 1 283 ? -18.655 -7.855 16.992 1.00 47.21 284 GLN A O 1
ATOM 2190 N N . TRP A 1 284 ? -16.516 -7.168 17.069 1.00 38.62 285 TRP A N 1
ATOM 2191 C CA . TRP A 1 284 ? -16.782 -5.850 16.443 1.00 37.89 285 TRP A CA 1
ATOM 2192 C C . TRP A 1 284 ? -16.716 -5.960 14.919 1.00 41.83 285 TRP A C 1
ATOM 2193 O O . TRP A 1 284 ? -17.265 -5.065 14.258 1.00 40.77 285 TRP A O 1
ATOM 2204 N N . GLU A 1 285 ? -16.022 -6.971 14.403 1.00 41.30 286 GLU A N 1
ATOM 2205 C CA . GLU A 1 285 ? -15.881 -7.208 12.949 1.00 46.48 286 GLU A CA 1
ATOM 2206 C C . GLU A 1 285 ? -17.264 -7.435 12.368 1.00 53.20 286 GLU A C 1
ATOM 2207 O O . GLU A 1 285 ? -18.060 -8.185 12.937 1.00 50.69 286 GLU A O 1
ATOM 2213 N N . PRO A 1 286 ? -17.565 -6.817 11.207 1.00 46.58 287 PRO A N 1
ATOM 2214 C CA . PRO A 1 286 ? -18.851 -7.028 10.552 1.00 51.85 287 PRO A CA 1
ATOM 2215 C C . PRO A 1 286 ? -18.964 -8.474 10.054 1.00 51.54 287 PRO A C 1
ATOM 2216 O O . PRO A 1 286 ? -17.995 -8.987 9.489 1.00 52.75 287 PRO A O 1
ATOM 2220 N N . ASP A 1 287 ? -20.123 -9.098 10.289 1.00 59.58 288 ASP A N 1
ATOM 2221 C CA . ASP A 1 287 ? -20.460 -10.452 9.772 1.00 61.31 288 ASP A CA 1
ATOM 2222 C C . ASP A 1 287 ? -19.399 -11.441 10.259 1.00 68.63 288 ASP A C 1
ATOM 2223 O O . ASP A 1 287 ? -18.882 -12.232 9.433 1.00 68.83 288 ASP A O 1
ATOM 2228 N N . VAL A 1 288 ? -19.065 -11.363 11.548 1.00 63.24 289 VAL A N 1
ATOM 2229 C CA . VAL A 1 288 ? -18.079 -12.273 12.197 1.00 73.98 289 VAL A CA 1
ATOM 2230 C C . VAL A 1 288 ? -18.786 -13.603 12.435 1.00 67.53 289 VAL A C 1
ATOM 2231 O O . VAL A 1 288 ? -19.851 -13.638 13.040 1.00 60.74 289 VAL A O 1
ATOM 2235 N N . PRO A 1 289 ? -18.226 -14.733 11.953 1.00 69.77 290 PRO A N 1
ATOM 2236 C CA . PRO A 1 289 ? -18.879 -16.030 12.105 1.00 71.93 290 PRO A CA 1
ATOM 2237 C C . PRO A 1 289 ? -18.788 -16.487 13.569 1.00 64.50 290 PRO A C 1
ATOM 2238 O O . PRO A 1 289 ? -17.884 -16.067 14.261 1.00 54.91 290 PRO A O 1
ATOM 2242 N N . GLU A 1 290 ? -19.752 -17.295 14.009 1.00 65.61 291 GLU A N 1
ATOM 2243 C CA . GLU A 1 290 ? -19.749 -17.953 15.341 1.00 64.88 291 GLU A CA 1
ATOM 2244 C C . GLU A 1 290 ? -18.556 -18.916 15.370 1.00 54.45 291 GLU A C 1
ATOM 2245 O O . GLU A 1 290 ? -18.382 -19.666 14.396 1.00 56.38 291 GLU A O 1
ATOM 2251 N N . VAL A 1 291 ? -17.734 -18.867 16.418 1.00 49.54 292 VAL A N 1
ATOM 2252 C CA . VAL A 1 291 ? -16.558 -19.772 16.568 1.00 41.98 292 VAL A CA 1
ATOM 2253 C C . VAL A 1 291 ? -16.828 -20.696 17.756 1.00 41.46 292 VAL A C 1
ATOM 2254 O O . VAL A 1 291 ? -17.245 -20.198 18.818 1.00 38.37 292 VAL A O 1
ATOM 2258 N N . GLU A 1 292 ? -16.614 -21.991 17.564 1.00 40.69 293 GLU A N 1
ATOM 2259 C CA . GLU A 1 292 ? -16.872 -23.020 18.596 1.00 41.35 293 GLU A CA 1
ATOM 2260 C C . GLU A 1 292 ? -15.761 -22.964 19.642 1.00 41.59 293 GLU A C 1
ATOM 2261 O O . GLU A 1 292 ? -14.601 -23.208 19.320 1.00 44.12 293 GLU A O 1
ATOM 2267 N N . PRO A 1 293 ? -16.089 -22.677 20.926 1.00 38.41 294 PRO A N 1
ATOM 2268 C CA . PRO A 1 293 ? -15.105 -22.708 22.007 1.00 36.75 294 PRO A CA 1
ATOM 2269 C C . PRO A 1 293 ? -14.685 -24.120 22.422 1.00 37.12 294 PRO A C 1
ATOM 2270 O O . PRO A 1 293 ? -13.572 -24.289 22.879 1.00 37.87 294 PRO A O 1
ATOM 2274 N N . TYR A 1 294 ? -15.550 -25.133 22.232 1.00 36.24 295 TYR A N 1
ATOM 2275 C CA . TYR A 1 294 ? -15.237 -26.501 22.696 1.00 38.34 295 TYR A CA 1
ATOM 2276 C C . TYR A 1 294 ? -15.266 -27.465 21.515 1.00 43.13 295 TYR A C 1
ATOM 2277 O O . TYR A 1 294 ? -16.184 -28.291 21.419 1.00 41.63 295 TYR A O 1
ATOM 2286 N N . ARG A 1 295 ? -14.276 -27.329 20.632 1.00 42.65 296 ARG A N 1
ATOM 2287 C CA . ARG A 1 295 ? -14.003 -28.307 19.548 1.00 44.81 296 ARG A CA 1
ATOM 2288 C C . ARG A 1 295 ? -13.548 -29.613 20.187 1.00 42.30 296 ARG A C 1
ATOM 2289 O O . ARG A 1 295 ? -13.073 -29.617 21.322 1.00 40.60 296 ARG A O 1
ATOM 2297 N N . PRO A 1 296 ? -13.644 -30.759 19.479 1.00 47.75 297 PRO A N 1
ATOM 2298 C CA . PRO A 1 296 ? -13.131 -32.023 20.006 1.00 47.67 297 PRO A CA 1
ATOM 2299 C C . PRO A 1 296 ? -11.703 -31.946 20.577 1.00 44.35 297 PRO A C 1
ATOM 2300 O O . PRO A 1 296 ? -11.448 -32.604 21.573 1.00 44.56 297 PRO A O 1
ATOM 2304 N N . SER A 1 297 ? -10.806 -31.190 19.940 1.00 47.39 298 SER A N 1
ATOM 2305 C CA . SER A 1 297 ? -9.401 -31.011 20.400 1.00 46.68 298 SER A CA 1
ATOM 2306 C C . SER A 1 297 ? -9.391 -30.268 21.746 1.00 41.70 298 SER A C 1
ATOM 2307 O O . SER A 1 297 ? -8.565 -30.636 22.617 1.00 40.52 298 SER A O 1
ATOM 2310 N N . ASP A 1 298 ? -10.282 -29.286 21.929 1.00 38.96 299 ASP A N 1
ATOM 2311 C CA . ASP A 1 298 ? -10.396 -28.540 23.221 1.00 37.16 299 ASP A CA 1
ATOM 2312 C C . ASP A 1 298 ? -10.829 -29.546 24.291 1.00 35.99 299 ASP A C 1
ATOM 2313 O O . ASP A 1 298 ? -10.237 -29.607 25.374 1.00 37.54 299 ASP A O 1
ATOM 2318 N N . GLN A 1 299 ? -11.842 -30.345 23.979 1.00 41.01 300 GLN A N 1
ATOM 2319 C CA . GLN A 1 299 ? -12.423 -31.314 24.941 1.00 37.41 300 GLN A CA 1
ATOM 2320 C C . GLN A 1 299 ? -11.361 -32.346 25.345 1.00 37.53 300 GLN A C 1
ATOM 2321 O O . GLN A 1 299 ? -11.294 -32.710 26.537 1.00 37.93 300 GLN A O 1
ATOM 2327 N N . ALA A 1 300 ? -10.535 -32.784 24.397 1.00 40.05 301 ALA A N 1
ATOM 2328 C CA . ALA A 1 300 ? -9.452 -33.755 24.658 1.00 41.60 301 ALA A CA 1
ATOM 2329 C C . ALA A 1 300 ? -8.417 -33.118 25.593 1.00 37.61 301 ALA A C 1
ATOM 2330 O O . ALA A 1 300 ? -7.942 -33.819 26.516 1.00 39.10 301 ALA A O 1
ATOM 2332 N N . ALA A 1 301 ? -8.066 -31.851 25.371 1.00 36.97 302 ALA A N 1
ATOM 2333 C CA . ALA A 1 301 ? -7.062 -31.145 26.209 1.00 36.37 302 ALA A CA 1
ATOM 2334 C C . ALA A 1 301 ? -7.597 -31.064 27.644 1.00 35.51 302 ALA A C 1
ATOM 2335 O O . ALA A 1 301 ? -6.856 -31.335 28.583 1.00 35.68 302 ALA A O 1
ATOM 2337 N N . ILE A 1 302 ? -8.886 -30.756 27.802 1.00 36.75 303 ILE A N 1
ATOM 2338 C CA . ILE A 1 302 ? -9.524 -30.619 29.141 1.00 35.73 303 ILE A CA 1
ATOM 2339 C C . ILE A 1 302 ? -9.551 -31.991 29.827 1.00 35.33 303 ILE A C 1
ATOM 2340 O O . ILE A 1 302 ? -9.290 -32.058 31.047 1.00 36.86 303 ILE A O 1
ATOM 2345 N N . ALA A 1 303 ? -9.797 -33.070 29.080 1.00 39.31 304 ALA A N 1
ATOM 2346 C CA . ALA A 1 303 ? -9.822 -34.444 29.624 1.00 41.36 304 ALA A CA 1
ATOM 2347 C C . ALA A 1 303 ? -8.461 -34.786 30.245 1.00 41.14 304 ALA A C 1
ATOM 2348 O O . ALA A 1 303 ? -8.443 -35.518 31.251 1.00 40.58 304 ALA A O 1
ATOM 2350 N N . GLN A 1 304 ? -7.370 -34.228 29.709 1.00 40.84 305 GLN A N 1
ATOM 2351 C CA . GLN A 1 304 ? -5.988 -34.506 30.190 1.00 43.83 305 GLN A CA 1
ATOM 2352 C C . GLN A 1 304 ? -5.740 -33.862 31.556 1.00 41.82 305 GLN A C 1
ATOM 2353 O O . GLN A 1 304 ? -4.784 -34.268 32.213 1.00 45.58 305 GLN A O 1
ATOM 2359 N N . LEU A 1 305 ? -6.549 -32.883 31.985 1.00 40.04 306 LEU A N 1
ATOM 2360 C CA . LEU A 1 305 ? -6.344 -32.183 33.283 1.00 38.21 306 LEU A CA 1
ATOM 2361 C C . LEU A 1 305 ? -6.398 -33.158 34.451 1.00 40.27 306 LEU A C 1
ATOM 2362 O O . LEU A 1 305 ? -5.686 -32.924 35.430 1.00 39.80 306 LEU A O 1
ATOM 2367 N N . ALA A 1 306 ? -7.231 -34.196 34.376 1.00 42.59 307 ALA A N 1
ATOM 2368 C CA . ALA A 1 306 ? -7.442 -35.127 35.509 1.00 46.14 307 ALA A CA 1
ATOM 2369 C C . ALA A 1 306 ? -6.117 -35.803 35.902 1.00 47.57 307 ALA A C 1
ATOM 2370 O O . ALA A 1 306 ? -5.819 -35.892 37.119 1.00 53.53 307 ALA A O 1
ATOM 2372 N N . ASP A 1 307 ? -5.339 -36.236 34.912 1.00 46.89 308 ASP A N 1
ATOM 2373 C CA . ASP A 1 307 ? -4.076 -36.999 35.107 1.00 51.70 308 ASP A CA 1
ATOM 2374 C C . ASP A 1 307 ? -2.860 -36.059 35.165 1.00 50.00 308 ASP A C 1
ATOM 2375 O O . ASP A 1 307 ? -1.731 -36.568 35.199 1.00 44.94 308 ASP A O 1
ATOM 2380 N N . HIS A 1 308 ? -3.041 -34.733 35.146 1.00 44.06 309 HIS A N 1
ATOM 2381 C CA . HIS A 1 308 ? -1.904 -33.789 34.989 1.00 39.76 309 HIS A CA 1
ATOM 2382 C C . HIS A 1 308 ? -1.050 -33.779 36.253 1.00 40.18 309 HIS A C 1
ATOM 2383 O O . HIS A 1 308 ? -1.594 -33.708 37.350 1.00 43.88 309 HIS A O 1
ATOM 2390 N N . ALA A 1 309 ? 0.263 -33.792 36.072 1.00 40.93 310 ALA A N 1
ATOM 2391 C CA . ALA A 1 309 ? 1.261 -33.456 37.105 1.00 40.12 310 ALA A CA 1
ATOM 2392 C C . ALA A 1 309 ? 2.247 -32.459 36.506 1.00 35.21 310 ALA A C 1
ATOM 2393 O O . ALA A 1 309 ? 2.454 -32.446 35.295 1.00 35.62 310 ALA A O 1
ATOM 2395 N N . PRO A 1 310 ? 2.920 -31.650 37.342 1.00 39.75 311 PRO A N 1
ATOM 2396 C CA . PRO A 1 310 ? 3.905 -30.700 36.841 1.00 39.86 311 PRO A CA 1
ATOM 2397 C C . PRO A 1 310 ? 4.980 -31.489 36.096 1.00 34.75 311 PRO A C 1
ATOM 2398 O O . PRO A 1 310 ? 5.432 -32.545 36.556 1.00 33.59 311 PRO A O 1
ATOM 2402 N N . PRO A 1 311 ? 5.397 -31.030 34.908 1.00 34.09 312 PRO A N 1
ATOM 2403 C CA . PRO A 1 311 ? 6.464 -31.680 34.166 1.00 35.08 312 PRO A CA 1
ATOM 2404 C C . PRO A 1 311 ? 7.773 -31.665 34.957 1.00 34.55 312 PRO A C 1
ATOM 2405 O O . PRO A 1 311 ? 7.932 -30.852 35.831 1.00 32.04 312 PRO A O 1
ATOM 2409 N N . GLU A 1 312 ? 8.661 -32.609 34.652 1.00 35.19 313 GLU A N 1
ATOM 2410 C CA . GLU A 1 312 ? 9.912 -32.785 35.432 1.00 40.59 313 GLU A CA 1
ATOM 2411 C C . GLU A 1 312 ? 10.762 -31.507 35.334 1.00 36.25 313 GLU A C 1
ATOM 2412 O O . GLU A 1 312 ? 11.498 -31.241 36.309 1.00 39.04 313 GLU A O 1
ATOM 2418 N N . GLN A 1 313 ? 10.657 -30.740 34.247 1.00 33.54 314 GLN A N 1
ATOM 2419 C CA . GLN A 1 313 ? 11.500 -29.531 33.987 1.00 32.99 314 GLN A CA 1
ATOM 2420 C C . GLN A 1 313 ? 10.878 -28.255 34.567 1.00 35.23 314 GLN A C 1
ATOM 2421 O O . GLN A 1 313 ? 11.509 -27.153 34.448 1.00 34.72 314 GLN A O 1
ATOM 2427 N N . TYR A 1 314 ? 9.679 -28.368 35.124 1.00 33.41 315 TYR A N 1
ATOM 2428 C CA . TYR A 1 314 ? 8.976 -27.230 35.764 1.00 32.72 315 TYR A CA 1
ATOM 2429 C C . TYR A 1 314 ? 9.791 -26.822 36.990 1.00 32.13 315 TYR A C 1
ATOM 2430 O O . TYR A 1 314 ? 10.312 -27.684 37.655 1.00 30.91 315 TYR A O 1
ATOM 2439 N N . GLN A 1 315 ? 9.906 -25.516 37.237 1.00 32.72 316 GLN A N 1
ATOM 2440 C CA . GLN A 1 315 ? 10.766 -24.966 38.313 1.00 33.98 316 GLN A CA 1
ATOM 2441 C C . GLN A 1 315 ? 9.883 -24.353 39.386 1.00 32.99 316 GLN A C 1
ATOM 2442 O O . GLN A 1 315 ? 9.443 -23.211 39.244 1.00 31.96 316 GLN A O 1
ATOM 2448 N N . PRO A 1 316 ? 9.596 -25.060 40.497 1.00 34.14 317 PRO A N 1
ATOM 2449 C CA . PRO A 1 316 ? 8.757 -24.493 41.543 1.00 34.69 317 PRO A CA 1
ATOM 2450 C C . PRO A 1 316 ? 9.493 -23.365 42.264 1.00 33.47 317 PRO A C 1
ATOM 2451 O O . PRO A 1 316 ? 10.693 -23.447 42.447 1.00 33.10 317 PRO A O 1
ATOM 2455 N N . LEU A 1 317 ? 8.747 -22.339 42.659 1.00 31.89 318 LEU A N 1
ATOM 2456 C CA . LEU A 1 317 ? 9.262 -21.289 43.549 1.00 33.35 318 LEU A CA 1
ATOM 2457 C C . LEU A 1 317 ? 9.771 -21.922 44.844 1.00 34.37 318 LEU A C 1
ATOM 2458 O O . LEU A 1 317 ? 9.096 -22.822 45.427 1.00 34.75 318 LEU A O 1
ATOM 2463 N N . ALA A 1 318 ? 10.944 -21.480 45.275 1.00 32.73 319 ALA A N 1
ATOM 2464 C CA . ALA A 1 318 ? 11.632 -21.993 46.472 1.00 37.87 319 ALA A CA 1
ATOM 2465 C C . ALA A 1 318 ? 12.476 -20.855 47.026 1.00 38.54 319 ALA A C 1
ATOM 2466 O O . ALA A 1 318 ? 13.657 -20.783 46.720 1.00 39.44 319 ALA A O 1
ATOM 2468 N N . THR A 1 319 ? 11.815 -19.906 47.669 1.00 39.20 320 THR A N 1
ATOM 2469 C CA . THR A 1 319 ? 12.446 -18.659 48.146 1.00 38.37 320 THR A CA 1
ATOM 2470 C C . THR A 1 319 ? 12.195 -18.580 49.646 1.00 43.93 320 THR A C 1
ATOM 2471 O O . THR A 1 319 ? 11.923 -19.632 50.273 1.00 44.64 320 THR A O 1
ATOM 2475 N N . SER A 1 320 ? 12.361 -17.395 50.209 1.00 41.35 321 SER A N 1
ATOM 2476 C CA . SER A 1 320 ? 12.353 -17.160 51.669 1.00 42.97 321 SER A CA 1
ATOM 2477 C C . SER A 1 320 ? 11.685 -15.817 51.890 1.00 45.39 321 SER A C 1
ATOM 2478 O O . SER A 1 320 ? 11.646 -15.044 50.921 1.00 38.88 321 SER A O 1
ATOM 2481 N N . LYS A 1 321 ? 11.143 -15.575 53.083 1.00 40.26 322 LYS A N 1
ATOM 2482 C CA . LYS A 1 321 ? 10.509 -14.286 53.394 1.00 42.20 322 LYS A CA 1
ATOM 2483 C C . LYS A 1 321 ? 11.586 -13.211 53.224 1.00 41.08 322 LYS A C 1
ATOM 2484 O O . LYS A 1 321 ? 11.268 -12.137 52.695 1.00 39.18 322 LYS A O 1
ATOM 2490 N N . ALA A 1 322 ? 12.828 -13.499 53.599 1.00 39.97 323 ALA A N 1
ATOM 2491 C CA . ALA A 1 322 ? 13.878 -12.456 53.633 1.00 38.87 323 ALA A CA 1
ATOM 2492 C C . ALA A 1 322 ? 14.177 -12.048 52.191 1.00 38.17 323 ALA A C 1
ATOM 2493 O O . ALA A 1 322 ? 14.319 -10.842 51.920 1.00 36.67 323 ALA A O 1
ATOM 2495 N N . MET A 1 323 ? 14.250 -13.019 51.292 1.00 36.57 324 MET A N 1
ATOM 2496 C CA . MET A 1 323 ? 14.524 -12.716 49.857 1.00 37.27 324 MET A CA 1
ATOM 2497 C C . MET A 1 323 ? 13.320 -12.045 49.187 1.00 33.31 324 MET A C 1
ATOM 2498 O O . MET A 1 323 ? 13.532 -11.059 48.446 1.00 34.23 324 MET A O 1
ATOM 2503 N N . SER A 1 324 ? 12.090 -12.539 49.356 1.00 36.26 325 SER A N 1
ATOM 2504 C CA . SER A 1 324 ? 10.910 -11.868 48.756 1.00 35.61 325 SER A CA 1
ATOM 2505 C C . SER A 1 324 ? 10.812 -10.463 49.343 1.00 34.72 325 SER A C 1
ATOM 2506 O O . SER A 1 324 ? 10.505 -9.535 48.584 1.00 34.58 325 SER A O 1
ATOM 2509 N N . ASP A 1 325 ? 11.062 -10.311 50.649 1.00 34.26 326 ASP A N 1
ATOM 2510 C CA . ASP A 1 325 ? 11.026 -8.966 51.268 1.00 35.77 326 ASP A CA 1
ATOM 2511 C C . ASP A 1 325 ? 11.994 -8.022 50.549 1.00 33.29 326 ASP A C 1
ATOM 2512 O O . ASP A 1 325 ? 11.604 -6.887 50.287 1.00 34.32 326 ASP A O 1
ATOM 2517 N N . VAL A 1 326 ? 13.252 -8.405 50.342 1.00 32.26 327 VAL A N 1
ATOM 2518 C CA . VAL A 1 326 ? 14.240 -7.454 49.763 1.00 34.69 327 VAL A CA 1
ATOM 2519 C C . VAL A 1 326 ? 13.899 -7.194 48.288 1.00 32.96 327 VAL A C 1
ATOM 2520 O O . VAL A 1 326 ? 14.004 -6.036 47.846 1.00 30.76 327 VAL A O 1
ATOM 2524 N N . MET A 1 327 ? 13.491 -8.206 47.523 1.00 30.15 328 MET A N 1
ATOM 2525 C CA . MET A 1 327 ? 13.119 -7.983 46.105 1.00 30.00 328 MET A CA 1
ATOM 2526 C C . MET A 1 327 ? 11.884 -7.055 46.023 1.00 30.42 328 MET A C 1
ATOM 2527 O O . MET A 1 327 ? 11.827 -6.227 45.122 1.00 29.59 328 MET A O 1
ATOM 2532 N N . THR A 1 328 ? 10.932 -7.176 46.942 1.00 29.93 329 THR A N 1
ATOM 2533 C CA . THR A 1 328 ? 9.775 -6.254 47.053 1.00 32.15 329 THR A CA 1
ATOM 2534 C C . THR A 1 328 ? 10.273 -4.845 47.376 1.00 31.87 329 THR A C 1
ATOM 2535 O O . THR A 1 328 ? 9.807 -3.880 46.718 1.00 31.79 329 THR A O 1
ATOM 2539 N N . LYS A 1 329 ? 11.170 -4.716 48.353 1.00 32.36 330 LYS A N 1
ATOM 2540 C CA . LYS A 1 329 ? 11.715 -3.404 48.772 1.00 33.68 330 LYS A CA 1
ATOM 2541 C C . LYS A 1 329 ? 12.442 -2.737 47.600 1.00 32.49 330 LYS A C 1
ATOM 2542 O O . LYS A 1 329 ? 12.250 -1.527 47.409 1.00 32.96 330 LYS A O 1
ATOM 2548 N N . LEU A 1 330 ? 13.202 -3.487 46.802 1.00 31.41 331 LEU A N 1
ATOM 2549 C CA . LEU A 1 330 ? 13.912 -2.921 45.623 1.00 30.94 331 LEU A CA 1
ATOM 2550 C C . LEU A 1 330 ? 12.892 -2.409 44.599 1.00 31.29 331 LEU A C 1
ATOM 2551 O O . LEU A 1 330 ? 13.171 -1.392 43.928 1.00 34.43 331 LEU A O 1
ATOM 2556 N N . ALA A 1 331 ? 11.728 -3.043 44.479 1.00 29.87 332 ALA A N 1
ATOM 2557 C CA . ALA A 1 331 ? 10.687 -2.619 43.514 1.00 30.45 332 ALA A CA 1
ATOM 2558 C C . ALA A 1 331 ? 9.904 -1.414 44.068 1.00 31.99 332 ALA A C 1
ATOM 2559 O O . ALA A 1 331 ? 9.427 -0.608 43.262 1.00 33.25 332 ALA A O 1
ATOM 2561 N N . LEU A 1 332 ? 9.718 -1.328 45.375 1.00 30.95 333 LEU A N 1
ATOM 2562 C CA . LEU A 1 332 ? 8.707 -0.388 45.958 1.00 32.09 333 LEU A CA 1
ATOM 2563 C C . LEU A 1 332 ? 9.384 0.763 46.704 1.00 35.82 333 LEU A C 1
ATOM 2564 O O . LEU A 1 332 ? 8.653 1.670 47.150 1.00 33.48 333 LEU A O 1
ATOM 2569 N N . ASP A 1 333 ? 10.702 0.729 46.882 1.00 34.94 334 ASP A N 1
ATOM 2570 C CA . ASP A 1 333 ? 11.440 1.774 47.641 1.00 36.10 334 ASP A CA 1
ATOM 2571 C C . ASP A 1 333 ? 12.562 2.304 46.764 1.00 35.61 334 ASP A C 1
ATOM 2572 O O . ASP A 1 333 ? 13.657 1.742 46.746 1.00 32.91 334 ASP A O 1
ATOM 2577 N N . PRO A 1 334 ? 12.335 3.416 46.022 1.00 38.87 335 PRO A N 1
ATOM 2578 C CA . PRO A 1 334 ? 13.357 3.997 45.146 1.00 37.60 335 PRO A CA 1
ATOM 2579 C C . PRO A 1 334 ? 14.678 4.355 45.833 1.00 36.53 335 PRO A C 1
ATOM 2580 O O . PRO A 1 334 ? 15.721 4.323 45.177 1.00 36.06 335 PRO A O 1
ATOM 2584 N N . LYS A 1 335 ? 14.626 4.681 47.125 1.00 39.61 336 LYS A N 1
ATOM 2585 C CA . LYS A 1 335 ? 15.842 4.997 47.923 1.00 48.16 336 LYS A CA 1
ATOM 2586 C C . LYS A 1 335 ? 16.638 3.707 48.165 1.00 42.90 336 LYS A C 1
ATOM 2587 O O . LYS A 1 335 ? 17.877 3.728 48.037 1.00 41.61 336 LYS A O 1
ATOM 2593 N N . ALA A 1 336 ? 15.960 2.619 48.539 1.00 41.15 337 ALA A N 1
ATOM 2594 C CA . ALA A 1 336 ? 16.591 1.288 48.702 1.00 41.95 337 ALA A CA 1
ATOM 2595 C C . ALA A 1 336 ? 17.222 0.883 47.367 1.00 36.88 337 ALA A C 1
ATOM 2596 O O . ALA A 1 336 ? 18.397 0.475 47.393 1.00 40.06 337 ALA A O 1
ATOM 2598 N N . LEU A 1 337 ? 16.502 1.015 46.250 1.00 34.82 338 LEU A N 1
ATOM 2599 C CA . LEU A 1 337 ? 17.029 0.669 44.895 1.00 35.52 338 LEU A CA 1
ATOM 2600 C C . LEU A 1 337 ? 18.292 1.482 44.599 1.00 39.35 338 LEU A C 1
ATOM 2601 O O . LEU A 1 337 ? 19.293 0.894 44.160 1.00 38.39 338 LEU A O 1
ATOM 2606 N N . ALA A 1 338 ? 18.259 2.800 44.812 1.00 38.92 339 ALA A N 1
ATOM 2607 C CA . ALA A 1 338 ? 19.431 3.662 44.548 1.00 43.65 339 ALA A CA 1
ATOM 2608 C C . ALA A 1 338 ? 20.621 3.183 45.394 1.00 40.05 339 ALA A C 1
ATOM 2609 O O . ALA A 1 338 ? 21.734 3.100 44.854 1.00 43.21 339 ALA A O 1
ATOM 2611 N N . ASP A 1 339 ? 20.402 2.863 46.670 1.00 42.07 340 ASP A N 1
ATOM 2612 C CA . ASP A 1 339 ? 21.452 2.357 47.589 1.00 43.14 340 ASP A CA 1
ATOM 2613 C C . ASP A 1 339 ? 22.043 1.054 47.037 1.00 43.79 340 ASP A C 1
ATOM 2614 O O . ASP A 1 339 ? 23.290 0.875 47.041 1.00 41.39 340 ASP A O 1
ATOM 2619 N N . TYR A 1 340 ? 21.173 0.135 46.631 1.00 40.08 341 TYR A N 1
ATOM 2620 C CA . TYR A 1 340 ? 21.587 -1.185 46.105 1.00 38.26 341 TYR A CA 1
ATOM 2621 C C . TYR A 1 340 ? 22.400 -0.995 44.826 1.00 39.28 341 TYR A C 1
ATOM 2622 O O . TYR A 1 340 ? 23.458 -1.607 44.681 1.00 40.77 341 TYR A O 1
ATOM 2631 N N . LYS A 1 341 ? 21.922 -0.158 43.909 1.00 40.13 342 LYS A N 1
ATOM 2632 C CA . LYS A 1 341 ? 22.616 0.099 42.623 1.00 40.81 342 LYS A CA 1
ATOM 2633 C C . LYS A 1 341 ? 23.968 0.769 42.891 1.00 46.44 342 LYS A C 1
ATOM 2634 O O . LYS A 1 341 ? 24.887 0.514 42.104 1.00 48.57 342 LYS A O 1
ATOM 2640 N N . ALA A 1 342 ? 24.110 1.517 43.990 1.00 47.67 343 ALA A N 1
ATOM 2641 C CA . ALA A 1 342 ? 25.351 2.259 44.322 1.00 51.50 343 ALA A CA 1
ATOM 2642 C C . ALA A 1 342 ? 26.421 1.287 44.824 1.00 54.62 343 ALA A C 1
ATOM 2643 O O . ALA A 1 342 ? 27.612 1.522 44.560 1.00 52.66 343 ALA A O 1
ATOM 2645 N N . ASP A 1 343 ? 26.022 0.232 45.537 1.00 52.30 344 ASP A N 1
ATOM 2646 C CA . ASP A 1 343 ? 26.971 -0.752 46.113 1.00 50.89 344 ASP A CA 1
ATOM 2647 C C . ASP A 1 343 ? 26.225 -2.057 46.390 1.00 45.78 344 ASP A C 1
ATOM 2648 O O . ASP A 1 343 ? 25.698 -2.226 47.520 1.00 44.03 344 ASP A O 1
ATOM 2653 N N . HIS A 1 344 ? 26.207 -2.954 45.406 1.00 44.47 345 HIS A N 1
ATOM 2654 C CA . HIS A 1 344 ? 25.509 -4.263 45.512 1.00 44.77 345 HIS A CA 1
ATOM 2655 C C . HIS A 1 344 ? 25.998 -4.967 46.777 1.00 43.96 345 HIS A C 1
ATOM 2656 O O . HIS A 1 344 ? 25.151 -5.501 47.503 1.00 42.20 345 HIS A O 1
ATOM 2663 N N . ARG A 1 345 ? 27.319 -4.988 47.014 1.00 46.69 346 ARG A N 1
ATOM 2664 C CA . ARG A 1 345 ? 27.925 -5.814 48.086 1.00 50.05 346 ARG A CA 1
ATOM 2665 C C . ARG A 1 345 ? 27.527 -5.258 49.452 1.00 48.00 346 ARG A C 1
ATOM 2666 O O . ARG A 1 345 ? 27.046 -6.035 50.289 1.00 50.07 346 ARG A O 1
ATOM 2674 N N . ALA A 1 346 ? 27.761 -3.973 49.686 1.00 51.01 347 ALA A N 1
ATOM 2675 C CA . ALA A 1 346 ? 27.437 -3.318 50.969 1.00 53.25 347 ALA A CA 1
ATOM 2676 C C . ALA A 1 346 ? 25.944 -3.521 51.246 1.00 49.14 347 ALA A C 1
ATOM 2677 O O . ALA A 1 346 ? 25.611 -3.968 52.360 1.00 48.15 347 ALA A O 1
ATOM 2679 N N . PHE A 1 347 ? 25.084 -3.276 50.261 1.00 46.17 348 PHE A N 1
ATOM 2680 C CA . PHE A 1 347 ? 23.614 -3.394 50.449 1.00 45.27 348 PHE A CA 1
ATOM 2681 C C . PHE A 1 347 ? 23.280 -4.840 50.830 1.00 43.63 348 PHE A C 1
ATOM 2682 O O . PHE A 1 347 ? 22.567 -5.048 51.834 1.00 44.12 348 PHE A O 1
ATOM 2690 N N . ALA A 1 348 ? 23.766 -5.804 50.042 1.00 44.26 349 ALA A N 1
ATOM 2691 C CA . ALA A 1 348 ? 23.494 -7.253 50.192 1.00 47.33 349 ALA A CA 1
ATOM 2692 C C . ALA A 1 348 ? 23.945 -7.744 51.567 1.00 47.55 349 ALA A C 1
ATOM 2693 O O . ALA A 1 348 ? 23.208 -8.523 52.203 1.00 50.75 349 ALA A O 1
ATOM 2695 N N . GLN A 1 349 ? 25.104 -7.285 52.029 1.00 51.50 350 GLN A N 1
ATOM 2696 C CA . GLN A 1 349 ? 25.685 -7.754 53.312 1.00 60.13 350 GLN A CA 1
ATOM 2697 C C . GLN A 1 349 ? 24.920 -7.138 54.496 1.00 57.82 350 GLN A C 1
ATOM 2698 O O . GLN A 1 349 ? 25.042 -7.682 55.583 1.00 60.86 350 GLN A O 1
ATOM 2704 N N . SER A 1 350 ? 24.089 -6.115 54.288 1.00 57.18 351 SER A N 1
ATOM 2705 C CA . SER A 1 350 ? 23.315 -5.439 55.366 1.00 57.61 351 SER A CA 1
ATOM 2706 C C . SER A 1 350 ? 21.863 -5.940 55.416 1.00 58.00 351 SER A C 1
ATOM 2707 O O . SER A 1 350 ? 21.155 -5.573 56.363 1.00 57.17 351 SER A O 1
ATOM 2710 N N . VAL A 1 351 ? 21.416 -6.747 54.451 1.00 53.55 352 VAL A N 1
ATOM 2711 C CA . VAL A 1 351 ? 20.036 -7.318 54.477 1.00 52.48 352 VAL A CA 1
ATOM 2712 C C . VAL A 1 351 ? 19.996 -8.417 55.531 1.00 54.58 352 VAL A C 1
ATOM 2713 O O . VAL A 1 351 ? 20.743 -9.379 55.445 1.00 52.45 352 VAL A O 1
ATOM 2717 N N . PRO A 1 352 ? 19.062 -8.364 56.504 1.00 62.53 353 PRO A N 1
ATOM 2718 C CA . PRO A 1 352 ? 18.976 -9.411 57.514 1.00 67.85 353 PRO A CA 1
ATOM 2719 C C . PRO A 1 352 ? 18.346 -10.679 56.914 1.00 60.43 353 PRO A C 1
ATOM 2720 O O . PRO A 1 352 ? 17.533 -10.558 56.011 1.00 61.69 353 PRO A O 1
ATOM 2724 N N . ASP A 1 353 ? 18.803 -11.842 57.382 1.00 59.69 354 ASP A N 1
ATOM 2725 C CA . ASP A 1 353 ? 18.118 -13.160 57.306 1.00 56.23 354 ASP A CA 1
ATOM 2726 C C . ASP A 1 353 ? 18.287 -13.793 55.925 1.00 51.37 354 ASP A C 1
ATOM 2727 O O . ASP A 1 353 ? 17.732 -14.875 55.719 1.00 48.58 354 ASP A O 1
ATOM 2732 N N . LEU A 1 354 ? 19.043 -13.180 55.018 1.00 50.05 355 LEU A N 1
ATOM 2733 C CA . LEU A 1 354 ? 19.333 -13.812 53.710 1.00 46.22 355 LEU A CA 1
ATOM 2734 C C . LEU A 1 354 ? 20.143 -15.075 53.961 1.00 49.34 355 LEU A C 1
ATOM 2735 O O . LEU A 1 354 ? 20.995 -15.051 54.871 1.00 51.77 355 LEU A O 1
ATOM 2740 N N . THR A 1 355 ? 19.880 -16.120 53.183 1.00 45.55 356 THR A N 1
ATOM 2741 C CA . THR A 1 355 ? 20.765 -17.310 53.108 1.00 48.88 356 THR A CA 1
ATOM 2742 C C . THR A 1 355 ? 22.031 -16.913 52.354 1.00 49.29 356 THR A C 1
ATOM 2743 O O . THR A 1 355 ? 22.051 -15.930 51.614 1.00 46.63 356 THR A O 1
ATOM 2747 N N . PRO A 1 356 ? 23.141 -17.657 52.522 1.00 46.85 357 PRO A N 1
ATOM 2748 C CA . PRO A 1 356 ? 24.342 -17.416 51.723 1.00 42.46 357 PRO A CA 1
ATOM 2749 C C . PRO A 1 356 ? 24.120 -17.316 50.212 1.00 41.87 357 PRO A C 1
ATOM 2750 O O . PRO A 1 356 ? 24.647 -16.401 49.592 1.00 43.57 357 PRO A O 1
ATOM 2754 N N . GLN A 1 357 ? 23.308 -18.206 49.639 1.00 42.16 358 GLN A N 1
ATOM 2755 C CA . GLN A 1 357 ? 23.019 -18.179 48.188 1.00 38.80 358 GLN A CA 1
ATOM 2756 C C . GLN A 1 357 ? 22.349 -16.844 47.818 1.00 38.48 358 GLN A C 1
ATOM 2757 O O . GLN A 1 357 ? 22.681 -16.274 46.760 1.00 39.69 358 GLN A O 1
ATOM 2763 N N . GLU A 1 358 ? 21.390 -16.418 48.633 1.00 39.65 359 GLU A N 1
ATOM 2764 C CA . GLU A 1 358 ? 20.569 -15.203 48.374 1.00 36.99 359 GLU A CA 1
ATOM 2765 C C . GLU A 1 358 ? 21.497 -13.987 48.447 1.00 37.14 359 GLU A C 1
ATOM 2766 O O . GLU A 1 358 ? 21.431 -13.127 47.551 1.00 36.37 359 GLU A O 1
ATOM 2772 N N . ARG A 1 359 ? 22.339 -13.949 49.480 1.00 40.40 360 ARG A N 1
ATOM 2773 C CA . ARG A 1 359 ? 23.322 -12.861 49.684 1.00 43.30 360 ARG A CA 1
ATOM 2774 C C . ARG A 1 359 ? 24.225 -12.805 48.448 1.00 44.30 360 ARG A C 1
ATOM 2775 O O . ARG A 1 359 ? 24.411 -11.717 47.875 1.00 41.23 360 ARG A O 1
ATOM 2783 N N . ALA A 1 360 ? 24.711 -13.961 48.009 1.00 40.83 361 ALA A N 1
ATOM 2784 C CA . ALA A 1 360 ? 25.641 -14.082 46.870 1.00 41.26 361 ALA A CA 1
ATOM 2785 C C . ALA A 1 360 ? 24.954 -13.571 45.609 1.00 40.58 361 ALA A C 1
AT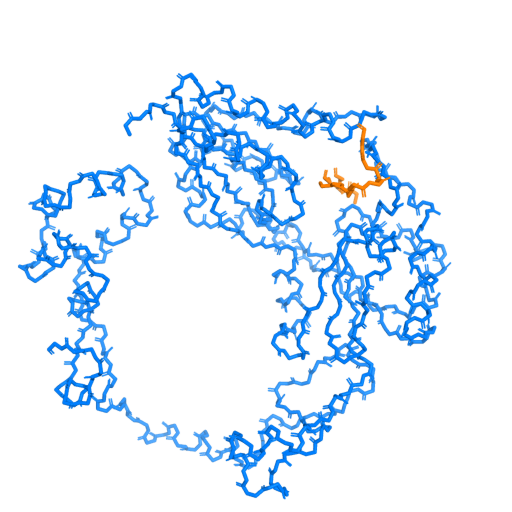OM 2786 O O . ALA A 1 360 ? 25.588 -12.801 44.875 1.00 40.89 361 ALA A O 1
ATOM 2788 N N . ALA A 1 361 ? 23.696 -13.965 45.378 1.00 39.34 362 ALA A N 1
ATOM 2789 C CA . ALA A 1 361 ? 22.932 -13.574 44.172 1.00 40.72 362 ALA A CA 1
ATOM 2790 C C . ALA A 1 361 ? 22.756 -12.053 44.154 1.00 38.91 362 ALA A C 1
ATOM 2791 O O . ALA A 1 361 ? 22.952 -11.446 43.093 1.00 39.32 362 ALA A O 1
ATOM 2793 N N . LEU A 1 362 ? 22.466 -11.446 45.299 1.00 38.97 363 LEU A N 1
ATOM 2794 C CA . LEU A 1 362 ? 22.256 -9.975 45.376 1.00 39.78 363 LEU A CA 1
ATOM 2795 C C . LEU A 1 362 ? 23.589 -9.249 45.163 1.00 41.09 363 LEU A C 1
ATOM 2796 O O . LEU A 1 362 ? 23.607 -8.215 44.489 1.00 39.61 363 LEU A O 1
ATOM 2801 N N . GLU A 1 363 ? 24.677 -9.762 45.735 1.00 39.76 364 GLU A N 1
ATOM 2802 C CA . GLU A 1 363 ? 26.028 -9.160 45.566 1.00 41.71 364 GLU A CA 1
ATOM 2803 C C . GLU A 1 363 ? 26.347 -9.063 44.073 1.00 42.62 364 GLU A C 1
ATOM 2804 O O . GLU A 1 363 ? 26.878 -8.033 43.676 1.00 46.66 364 GLU A O 1
ATOM 2810 N N . LEU A 1 364 ? 26.021 -10.107 43.300 1.00 41.83 365 LEU A N 1
ATOM 2811 C CA . LEU A 1 364 ? 26.287 -10.186 41.843 1.00 46.77 365 LEU A CA 1
ATOM 2812 C C . LEU A 1 364 ? 25.307 -9.272 41.121 1.00 46.29 365 LEU A C 1
ATOM 2813 O O . LEU A 1 364 ? 25.743 -8.487 40.262 1.00 51.42 365 LEU A O 1
ATOM 2818 N N . GLY A 1 365 ? 24.024 -9.402 41.454 1.00 44.60 366 GLY A N 1
ATOM 2819 C CA . GLY A 1 365 ? 22.927 -8.669 40.800 1.00 45.99 366 GLY A CA 1
ATOM 2820 C C . GLY A 1 365 ? 22.476 -9.365 39.532 1.00 47.26 366 GLY A C 1
ATOM 2821 O O . GLY A 1 365 ? 21.487 -8.901 38.945 1.00 43.78 366 GLY A O 1
ATOM 2822 N N . ASP A 1 366 ? 23.174 -10.429 39.117 1.00 47.71 367 ASP A N 1
ATOM 2823 C CA . ASP A 1 366 ? 22.881 -11.187 37.871 1.00 54.20 367 ASP A CA 1
ATOM 2824 C C . ASP A 1 366 ? 21.445 -11.709 37.932 1.00 52.05 367 ASP A C 1
ATOM 2825 O O . ASP A 1 366 ? 21.113 -12.443 38.890 1.00 43.96 367 ASP A O 1
ATOM 2830 N N . SER A 1 367 ? 20.638 -11.370 36.925 1.00 52.49 368 SER A N 1
ATOM 2831 C CA . SER A 1 367 ? 19.216 -11.779 36.838 1.00 57.14 368 SER A CA 1
ATOM 2832 C C . SER A 1 367 ? 19.117 -13.300 36.913 1.00 54.11 368 SER A C 1
ATOM 2833 O O . SER A 1 367 ? 18.174 -13.792 37.567 1.00 54.90 368 SER A O 1
ATOM 2836 N N . TRP A 1 368 ? 20.066 -14.037 36.331 1.00 56.06 369 TRP A N 1
ATOM 2837 C CA . TRP A 1 368 ? 20.027 -15.520 36.373 1.00 57.94 369 TRP A CA 1
ATOM 2838 C C . TRP A 1 368 ? 20.392 -16.031 37.774 1.00 52.69 369 TRP A C 1
ATOM 2839 O O . TRP A 1 368 ? 19.811 -17.047 38.207 1.00 55.06 369 TRP A O 1
ATOM 2850 N N . ALA A 1 369 ? 21.318 -15.390 38.485 1.00 46.75 370 ALA A N 1
ATOM 2851 C CA . ALA A 1 369 ? 21.718 -15.841 39.840 1.00 42.13 370 ALA A CA 1
ATOM 2852 C C . ALA A 1 369 ? 20.516 -15.700 40.789 1.00 38.47 370 ALA A C 1
ATOM 2853 O O . ALA A 1 369 ? 20.298 -16.573 41.651 1.00 39.85 370 ALA A O 1
ATOM 2855 N N . ILE A 1 370 ? 19.804 -14.590 40.674 1.00 37.47 371 ILE A N 1
ATOM 2856 C CA . ILE A 1 370 ? 18.601 -14.312 41.511 1.00 39.00 371 ILE A CA 1
ATOM 2857 C C . ILE A 1 370 ? 17.538 -15.367 41.201 1.00 41.54 371 ILE A C 1
ATOM 2858 O O . ILE A 1 370 ? 16.937 -15.924 42.150 1.00 35.34 371 ILE A O 1
ATOM 2863 N N . ARG A 1 371 ? 17.373 -15.700 39.923 1.00 47.99 372 ARG A N 1
ATOM 2864 C CA . ARG A 1 371 ? 16.378 -16.715 39.489 1.00 50.48 372 ARG A CA 1
ATOM 2865 C C . ARG A 1 371 ? 16.693 -18.078 40.128 1.00 50.28 372 ARG A C 1
ATOM 2866 O O . ARG A 1 371 ? 15.754 -18.656 40.700 1.00 48.50 372 ARG A O 1
ATOM 2874 N N . CYS A 1 372 ? 17.912 -18.639 40.162 1.00 52.38 373 CYS A N 1
ATOM 2875 C CA . CYS A 1 372 ? 17.961 -19.965 40.839 1.00 54.45 373 CYS A CA 1
ATOM 2876 C C . CYS A 1 372 ? 18.205 -19.832 42.337 1.00 43.56 373 CYS A C 1
ATOM 2877 O O . CYS A 1 372 ? 17.986 -20.808 43.016 1.00 45.00 373 CYS A O 1
ATOM 2880 N N . ALA A 1 373 ? 18.373 -18.620 42.888 1.00 39.55 374 ALA A N 1
ATOM 2881 C CA . ALA A 1 373 ? 18.229 -18.430 44.343 1.00 37.84 374 ALA A CA 1
ATOM 2882 C C . ALA A 1 373 ? 16.751 -18.577 44.726 1.00 36.35 374 ALA A C 1
ATOM 2883 O O . ALA A 1 373 ? 16.490 -18.912 45.887 1.00 35.42 374 ALA A O 1
ATOM 2885 N N . MET A 1 374 ? 15.822 -18.295 43.804 1.00 35.81 375 MET A N 1
ATOM 2886 C CA . MET A 1 374 ? 14.381 -18.159 44.143 1.00 34.38 375 MET A CA 1
ATOM 2887 C C . MET A 1 374 ? 13.554 -19.301 43.551 1.00 32.58 375 MET A C 1
ATOM 2888 O O . MET A 1 374 ? 12.399 -19.422 43.964 1.00 33.94 375 MET A O 1
ATOM 2893 N N . LYS A 1 375 ? 14.141 -20.139 42.680 1.00 34.89 376 LYS A N 1
ATOM 2894 C CA . LYS A 1 375 ? 13.417 -21.228 41.973 1.00 36.18 376 LYS A CA 1
ATOM 2895 C C . LYS A 1 375 ? 14.260 -22.507 42.063 1.00 39.39 376 LYS A C 1
ATOM 2896 O O . LYS A 1 375 ? 15.495 -22.425 41.964 1.00 38.39 376 LYS A O 1
ATOM 2902 N N . ASN A 1 376 ? 13.611 -23.643 42.266 1.00 38.57 377 ASN A N 1
ATOM 2903 C CA . ASN A 1 376 ? 14.311 -24.960 42.249 1.00 39.27 377 ASN A CA 1
ATOM 2904 C C . ASN A 1 376 ? 14.470 -25.343 40.767 1.00 47.30 377 ASN A C 1
ATOM 2905 O O . ASN A 1 376 ? 13.459 -25.599 40.078 1.00 40.08 377 ASN A O 1
ATOM 2910 N N . MET A 1 377 ? 15.695 -25.319 40.251 1.00 45.63 378 MET A N 1
ATOM 2911 C CA . MET A 1 377 ? 15.994 -25.779 38.874 1.00 54.55 378 MET A CA 1
ATOM 2912 C C . MET A 1 377 ? 16.271 -27.287 38.941 1.00 50.26 378 MET A C 1
ATOM 2913 O O . MET A 1 377 ? 17.257 -27.744 39.537 1.00 51.75 378 MET A O 1
ATOM 2918 N N . PRO A 1 378 ? 15.374 -28.134 38.386 1.00 47.83 379 PRO A N 1
ATOM 2919 C CA . PRO A 1 378 ? 15.581 -29.590 38.407 1.00 47.33 379 PRO A CA 1
ATOM 2920 C C . PRO A 1 378 ? 16.810 -29.989 37.568 1.00 44.01 379 PRO A C 1
ATOM 2921 O O . PRO A 1 378 ? 17.148 -29.229 36.658 1.00 48.74 379 PRO A O 1
ATOM 2925 N N . SER A 1 379 ? 17.444 -31.141 37.877 1.00 45.69 380 SER A N 1
ATOM 2926 C CA . SER A 1 379 ? 18.624 -31.664 37.134 1.00 48.89 380 SER A CA 1
ATOM 2927 C C . SER A 1 379 ? 18.202 -31.910 35.682 1.00 55.32 380 SER A C 1
ATOM 2928 O O . SER A 1 379 ? 19.024 -31.665 34.783 1.00 53.29 380 SER A O 1
ATOM 2931 N N . SER A 1 380 ? 16.936 -32.296 35.487 1.00 50.56 381 SER A N 1
ATOM 2932 C CA . SER A 1 380 ? 16.295 -32.555 34.172 1.00 54.39 381 SER A CA 1
ATOM 2933 C C . SER A 1 380 ? 16.446 -31.325 33.269 1.00 54.25 381 SER A C 1
ATOM 2934 O O . SER A 1 380 ? 16.785 -31.482 32.087 1.00 56.45 381 SER A O 1
ATOM 2937 N N . LEU A 1 381 ? 16.219 -30.133 33.834 1.00 50.78 382 LEU A N 1
ATOM 2938 C CA . LEU A 1 381 ? 16.277 -28.834 33.119 1.00 57.13 382 LEU A CA 1
ATOM 2939 C C . LEU A 1 381 ? 17.724 -28.502 32.709 1.00 62.34 382 LEU A C 1
ATOM 2940 O O . LEU A 1 381 ? 17.909 -27.942 31.604 1.00 62.14 382 LEU A O 1
ATOM 2945 N N . LEU A 1 382 ? 18.710 -28.831 33.554 1.00 64.35 383 LEU A N 1
ATOM 2946 C CA . LEU A 1 382 ? 20.094 -28.281 33.477 1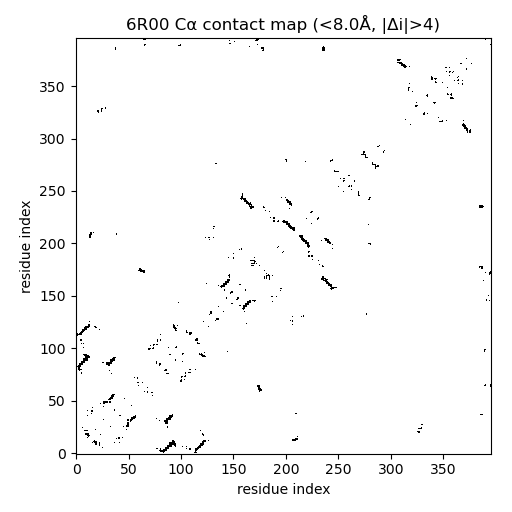.00 62.12 383 LEU A CA 1
ATOM 2947 C C . LEU A 1 382 ? 20.932 -29.176 32.565 1.00 76.21 383 LEU A C 1
ATOM 2948 O O . LEU A 1 382 ? 21.911 -28.669 31.980 1.00 97.24 383 LEU A O 1
ATOM 2953 N N . ASP A 1 383 ? 20.543 -30.450 32.452 1.00 85.36 384 ASP A N 1
ATOM 2954 C CA . ASP A 1 383 ? 21.097 -31.438 31.485 1.00 86.83 384 ASP A CA 1
ATOM 2955 C C . ASP A 1 383 ? 20.766 -30.978 30.057 1.00 88.26 384 ASP A C 1
ATOM 2956 O O . ASP A 1 383 ? 21.591 -31.213 29.153 1.00 92.95 384 ASP A O 1
ATOM 2961 N N . ALA A 1 384 ? 19.613 -30.327 29.872 1.00 89.10 385 ALA A N 1
ATOM 2962 C CA . ALA A 1 384 ? 19.185 -29.695 28.602 1.00 87.90 385 ALA A CA 1
ATOM 2963 C C . ALA A 1 384 ? 19.603 -28.213 28.564 1.00 91.00 385 ALA A C 1
ATOM 2964 O O . ALA A 1 384 ? 20.086 -27.781 27.499 1.00 89.94 385 ALA A O 1
ATOM 2966 N N . ALA A 1 385 ? 19.456 -27.482 29.683 1.00 98.42 386 ALA A N 1
ATOM 2967 C CA . ALA A 1 385 ? 19.480 -25.996 29.782 1.00 110.49 386 ALA A CA 1
ATOM 2968 C C . ALA A 1 385 ? 20.579 -25.382 28.900 1.00 110.67 386 ALA A C 1
ATOM 2969 O O . ALA A 1 385 ? 21.756 -25.771 29.055 1.00 104.49 386 ALA A O 1
ATOM 2971 N N . ARG A 1 386 ? 20.196 -24.410 28.059 1.00 115.82 387 ARG A N 1
ATOM 2972 C CA . ARG A 1 386 ? 21.077 -23.720 27.074 1.00 120.03 387 ARG A CA 1
ATOM 2973 C C . ARG A 1 386 ? 21.667 -22.432 27.678 1.00 114.48 387 ARG A C 1
ATOM 2974 O O . ARG A 1 386 ? 22.147 -21.597 26.885 1.00 123.32 387 ARG A O 1
ATOM 2982 N N . GLU A 1 387 ? 21.644 -22.270 29.010 1.00 112.17 388 GLU A N 1
ATOM 2983 C CA . GLU A 1 387 ? 22.530 -21.317 29.741 1.00 115.03 388 GLU A CA 1
ATOM 2984 C C . GLU A 1 387 ? 23.909 -21.968 29.893 1.00 119.04 388 GLU A C 1
ATOM 2985 O O . GLU A 1 387 ? 24.069 -22.782 30.824 1.00 126.70 388 GLU A O 1
ATOM 2991 N N . SER A 1 388 ? 24.852 -21.640 29.003 1.00 117.83 389 SER A N 1
ATOM 2992 C CA . SER A 1 388 ? 26.242 -22.168 29.008 1.00 119.59 389 SER A CA 1
ATOM 2993 C C . SER A 1 388 ? 26.880 -21.894 30.378 1.00 122.90 389 SER A C 1
ATOM 2994 O O . SER A 1 388 ? 27.467 -20.806 30.562 1.00 132.77 389 SER A O 1
ATOM 2997 N N . GLY A 1 389 ? 26.726 -22.844 31.308 1.00 106.84 390 GLY A N 1
ATOM 2998 C CA . GLY A 1 389 ? 27.238 -22.772 32.690 1.00 100.07 390 GLY A CA 1
ATOM 2999 C C . GLY A 1 389 ? 27.148 -24.120 33.383 1.00 97.65 390 GLY A C 1
ATOM 3000 O O . GLY A 1 389 ? 26.021 -24.656 33.453 1.00 86.34 390 GLY A O 1
ATOM 3001 N N . PHE B 2 1 ? -16.165 15.672 28.067 1.00 86.96 398 PHE B N 1
ATOM 3002 C CA . PHE B 2 1 ? -15.948 17.113 28.370 1.00 82.16 398 PHE B CA 1
ATOM 3003 C C . PHE B 2 1 ? -14.938 17.324 29.500 1.00 75.87 398 PHE B C 1
ATOM 3004 O O . PHE B 2 1 ? -14.961 18.376 30.141 1.00 75.49 398 PHE B O 1
ATOM 3012 N N . PRO B 2 2 ? -14.057 16.353 29.843 1.00 65.86 399 PRO B N 1
ATOM 3013 C CA . PRO B 2 2 ? -12.684 16.698 30.213 1.00 55.21 399 PRO B CA 1
ATOM 3014 C C . PRO B 2 2 ? -11.865 17.018 28.951 1.00 51.59 399 PRO B C 1
ATOM 3015 O O . PRO B 2 2 ? -11.975 16.273 27.994 1.00 49.87 399 PRO B O 1
ATOM 3019 N N . TRP B 2 3 ? -11.044 18.073 28.971 1.00 44.38 400 TRP B N 1
ATOM 3020 C CA . TRP B 2 3 ? -10.197 18.483 27.816 1.00 45.88 400 TRP B CA 1
ATOM 3021 C C . TRP B 2 3 ? -8.730 18.532 28.220 1.00 42.65 400 TRP B C 1
ATOM 3022 O O . TRP B 2 3 ? -8.222 19.601 28.577 1.00 41.35 400 TRP B O 1
ATOM 3041 N N . ILE B 2 5 ? -5.529 17.707 26.533 1.00 35.95 402 ILE B N 1
ATOM 3042 C CA . ILE B 2 5 ? -4.838 17.330 25.320 1.00 36.15 402 ILE B CA 1
ATOM 3043 C C . ILE B 2 5 ? -3.372 17.672 25.508 1.00 37.34 402 ILE B C 1
ATOM 3044 O O . ILE B 2 5 ? -3.048 18.854 25.656 1.00 38.77 402 ILE B O 1
ATOM 3057 N N . PHE B 2 7 ? -0.766 16.773 23.535 1.00 38.28 404 PHE B N 1
ATOM 3058 C CA . PHE B 2 7 ? -0.060 16.516 22.300 1.00 38.36 404 PHE B CA 1
ATOM 3059 C C . PHE B 2 7 ? -0.698 17.320 21.163 1.00 36.89 404 PHE B C 1
ATOM 3060 O O . PHE B 2 7 ? -1.916 17.508 21.130 1.00 36.90 404 PHE B O 1
ATOM 3068 N N . GLY B 2 8 ? 0.122 17.758 20.214 1.00 38.65 405 GLY B N 1
ATOM 3069 C CA . GLY B 2 8 ? -0.372 18.207 18.906 1.00 38.14 405 GLY B CA 1
ATOM 3070 C C . GLY B 2 8 ? 0.654 17.893 17.858 1.00 43.56 405 GLY B C 1
ATOM 3071 O O . GLY B 2 8 ? 1.839 17.776 18.211 1.00 43.77 405 GLY B O 1
ATOM 3072 N N . VAL B 2 9 ? 0.217 17.700 16.624 1.00 41.30 406 VAL B N 1
ATOM 3073 C CA . VAL B 2 9 ? 1.125 17.317 15.509 1.00 47.36 406 VAL B CA 1
ATOM 3074 C C . VAL B 2 9 ? 1.726 18.575 14.871 1.00 50.66 406 VAL B C 1
ATOM 3075 O O . VAL B 2 9 ? 1.073 19.659 14.891 1.00 48.47 406 VAL B O 1
ATOM 3079 N N . ILE B 2 10 ? 2.965 18.436 14.395 1.00 53.23 407 ILE B N 1
ATOM 3080 C CA . ILE B 2 10 ? 3.630 19.393 13.464 1.00 57.88 407 ILE B CA 1
ATOM 3081 C C . ILE B 2 10 ? 2.709 19.521 12.236 1.00 56.73 407 ILE B C 1
ATOM 3082 O O . ILE B 2 10 ? 2.192 18.477 11.718 1.00 53.94 407 ILE B O 1
ATOM 3087 N N . GLY B 2 11 ? 2.437 20.765 11.841 1.00 55.75 408 GLY B N 1
ATOM 3088 C CA . GLY B 2 11 ? 1.376 21.127 10.883 1.00 56.66 408 GLY B CA 1
ATOM 3089 C C . GLY B 2 11 ? 0.209 21.803 11.588 1.00 56.32 408 GLY B C 1
ATOM 3090 O O . GLY B 2 11 ? -0.334 22.750 11.011 1.00 53.36 408 GLY B O 1
ATOM 3091 N N . VAL B 2 12 ? -0.164 21.348 12.796 1.00 52.69 409 VAL B N 1
ATOM 3092 C CA . VAL B 2 12 ? -1.317 21.901 13.573 1.00 55.22 409 VAL B CA 1
ATOM 3093 C C . VAL B 2 12 ? -0.804 22.894 14.631 1.00 58.87 409 VAL B C 1
ATOM 3094 O O . VAL B 2 12 ? -1.193 24.075 14.550 1.00 54.45 409 VAL B O 1
ATOM 3098 N N . ILE B 2 13 ? 0.020 22.450 15.590 1.00 61.56 410 ILE B N 1
ATOM 3099 C CA . ILE B 2 13 ? 0.393 23.287 16.777 1.00 67.93 410 ILE B CA 1
ATOM 3100 C C . ILE B 2 13 ? 1.626 24.136 16.444 1.00 73.63 410 ILE B C 1
ATOM 3101 O O . ILE B 2 13 ? 2.418 23.733 15.549 1.00 65.61 410 ILE B O 1
ATOM 3106 N N . GLY B 2 14 ? 1.753 25.272 17.147 1.00 74.03 411 GLY B N 1
ATOM 3107 C CA . GLY B 2 14 ? 2.721 26.355 16.879 1.00 89.60 411 GLY B CA 1
ATOM 3108 C C . GLY B 2 14 ? 2.391 27.616 17.669 1.00 94.38 411 GLY B C 1
ATOM 3109 O O . GLY B 2 14 ? 2.921 27.853 18.766 1.00 78.49 411 GLY B O 1
#

Organism: Omphalotus olearius (NCBI:txid72120)

Radius of gyration: 25.63 Å; Cα contacts (8 Å, |Δi|>4): 675; chains: 2; bounding box: 54×68×57 Å

Secondary structure (DSSP, 8-state):
--S-EEEEEE-BSSTTTTS-HHHHHHHHH-SEEEEE-S-HHHHHHHHHH-SSEEEGGGG--TT--HHHHHHHHHHHHHHHHHTT-EEEEEESBSTTSS-HHHHHHHHHHHHTT-EEEE-----HHHHHHHHHT-BTTBT-EEEEEHHHHHHTTPPP-TTSEEEEE-GGGTT--S--TT----TTHHHHHHHHHHHH-TTSEEEEEE--SSTTPP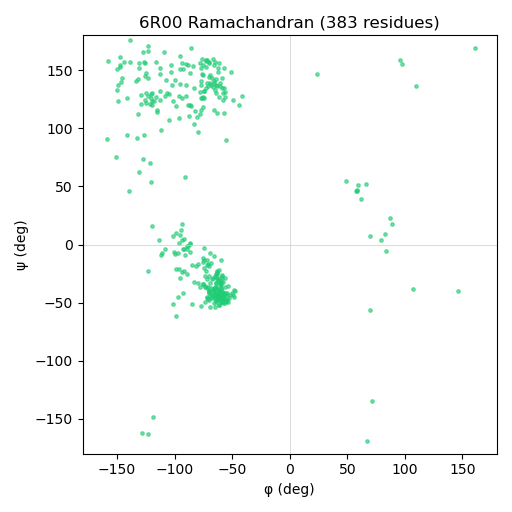PEEEEEETGGGGSHHHHTT--TT-EEEE--SSPPPPPHHHHHHTT--STTSSPPTT--PSSP-TTSTTPPP--SS-HHHHHHHHTTTT----TT---B---HHHHHHHHHHHH-HHHHHHHHH-HHHHHHHSTT--HHHHHHHHH--HHHHHHHHB---HHHHHH--S--/-------TTT--

Solvent-accessible surface area: 21457 Å² total

Nearest PDB structures (foldseek):
  5n4i-assembly1_A  TM=9.969E-01  e=9.879E-79  Omphalotus olearius
  6qzz-assembly1_A  TM=9.990E-01  e=1.420E-77  Omphalotus olearius
  5n0v-assembly1_B  TM=9.970E-01  e=6.863E-77  Omphalotus olearius
  5n0r-assembly1_A-2  TM=9.980E-01  e=3.977E-76  Omphalotus olearius
  5n0w-assembly1_A  TM=9.891E-01  e=6.460E-77  Omphalotus olearius